Protein AF-0000000066511689 (afdb_homodimer)

Organism: Trypanosoma cruzi (strain CL Brener) (NCBI:txid353153)

Structure (mmCIF, N/CA/C/O backbone):
data_AF-0000000066511689-model_v1
#
loop_
_entity.id
_entity.type
_entity.pdbx_description
1 polymer 'Oxidoreductase, putative'
#
loop_
_atom_site.group_PDB
_atom_site.id
_atom_site.type_symbol
_atom_site.label_atom_id
_atom_site.label_alt_id
_atom_site.label_comp_id
_atom_site.label_asym_id
_atom_site.label_entity_id
_atom_site.label_seq_id
_atom_site.pdbx_PDB_ins_code
_atom_site.Cartn_x
_atom_site.Cartn_y
_atom_site.Cartn_z
_atom_site.occupancy
_atom_site.B_iso_or_equiv
_atom_site.auth_seq_id
_atom_site.auth_comp_id
_atom_site.auth_asym_id
_atom_site.auth_atom_id
_atom_site.pdbx_PDB_model_num
ATOM 1 N N . MET A 1 1 ? -25.422 30.047 26.297 1 54.28 1 MET A N 1
ATOM 2 C CA . MET A 1 1 ? -24.078 29.594 25.953 1 54.28 1 MET A CA 1
ATOM 3 C C . MET A 1 1 ? -23.172 30.766 25.594 1 54.28 1 MET A C 1
ATOM 5 O O . MET A 1 1 ? -23.625 31.734 25 1 54.28 1 MET A O 1
ATOM 9 N N . LYS A 1 2 ? -21.953 30.875 26.234 1 81.75 2 LYS A N 1
ATOM 10 C CA . LYS A 1 2 ? -21.078 32.031 26.047 1 81.75 2 LYS A CA 1
ATOM 11 C C . LYS A 1 2 ? -20.594 32.125 24.594 1 81.75 2 LYS A C 1
ATOM 13 O O . LYS A 1 2 ? -20.391 31.094 23.938 1 81.75 2 LYS A O 1
ATOM 18 N N . SER A 1 3 ? -20.672 33.281 23.969 1 93.56 3 SER A N 1
ATOM 19 C CA . SER A 1 3 ? -20.234 33.531 22.594 1 93.56 3 SER A CA 1
ATOM 20 C C . SER A 1 3 ? -18.719 33.625 22.516 1 93.56 3 SER A C 1
ATOM 22 O O . SER A 1 3 ? -18.031 33.75 23.531 1 93.56 3 SER A O 1
ATOM 24 N N . MET A 1 4 ? -18.188 33.312 21.344 1 95.69 4 MET A N 1
ATOM 25 C CA . MET A 1 4 ? -16.75 33.469 21.094 1 95.69 4 MET A CA 1
ATOM 26 C C . MET A 1 4 ? -16.5 34 19.688 1 95.69 4 MET A C 1
ATOM 28 O O . MET A 1 4 ? -17.344 33.844 18.797 1 95.69 4 MET A O 1
ATOM 32 N N . ARG A 1 5 ? -15.352 34.625 19.531 1 96.44 5 ARG A N 1
ATOM 33 C CA . ARG A 1 5 ? -14.922 35.031 18.188 1 96.44 5 ARG A CA 1
ATOM 34 C C . ARG A 1 5 ? -14.336 33.875 17.422 1 96.44 5 ARG A C 1
ATOM 36 O O . ARG A 1 5 ? -13.617 33.031 17.984 1 96.44 5 ARG A O 1
ATOM 43 N N . ALA A 1 6 ? -14.68 33.75 16.156 1 97.88 6 ALA A N 1
ATOM 44 C CA . ALA A 1 6 ? -14.156 32.719 15.273 1 97.88 6 ALA A CA 1
ATOM 45 C C . ALA A 1 6 ? -14.141 33.188 13.82 1 97.88 6 ALA A C 1
ATOM 47 O O . ALA A 1 6 ? -14.773 34.188 13.477 1 97.88 6 ALA A O 1
ATOM 48 N N . VAL A 1 7 ? -13.32 32.594 13.055 1 98.25 7 VAL A N 1
ATOM 49 C CA . VAL A 1 7 ? -13.383 32.781 11.609 1 98.25 7 VAL A CA 1
ATOM 50 C C . VAL A 1 7 ? -14.555 32 11.023 1 98.25 7 VAL A C 1
ATOM 52 O O . VAL A 1 7 ? -14.633 30.797 11.18 1 98.25 7 VAL A O 1
ATOM 55 N N . THR A 1 8 ? -15.422 32.594 10.391 1 97.06 8 THR A N 1
ATOM 56 C CA . THR A 1 8 ? -16.547 31.984 9.695 1 97.06 8 THR A CA 1
ATOM 57 C C . THR A 1 8 ? -16.484 32.281 8.195 1 97.06 8 THR A C 1
ATOM 59 O O . THR A 1 8 ? -15.734 33.156 7.762 1 97.06 8 THR A O 1
ATOM 62 N N . MET A 1 9 ? -17.172 31.422 7.465 1 96.19 9 MET A N 1
ATOM 63 C CA . MET A 1 9 ? -17.234 31.594 6.016 1 96.19 9 MET A CA 1
ATOM 64 C C . MET A 1 9 ? -18.688 31.812 5.562 1 96.19 9 MET A C 1
ATOM 66 O O . MET A 1 9 ? -19.578 31.094 5.984 1 96.19 9 MET A O 1
ATOM 70 N N . ARG A 1 10 ? -18.938 32.719 4.645 1 89.69 10 ARG A N 1
ATOM 71 C CA . ARG A 1 10 ? -20.266 32.969 4.098 1 89.69 10 ARG A CA 1
ATOM 72 C C . ARG A 1 10 ? -20.609 31.984 2.98 1 89.69 10 ARG A C 1
ATOM 74 O O . ARG A 1 10 ? -21.781 31.75 2.68 1 89.69 10 ARG A O 1
ATOM 81 N N . ALA A 1 11 ? -19.672 31.562 2.348 1 92.81 11 ALA A N 1
ATOM 82 C CA . ALA A 1 11 ? -19.688 30.609 1.235 1 92.81 11 ALA A CA 1
ATOM 83 C C . ALA A 1 11 ? -18.312 30 0.999 1 92.81 11 ALA A C 1
ATOM 85 O O . ALA A 1 11 ? -17.344 30.359 1.669 1 92.81 11 ALA A O 1
ATOM 86 N N . PHE A 1 12 ? -18.359 29.047 0.159 1 95.12 12 PHE A N 1
ATOM 87 C CA . PHE A 1 12 ? -17.047 28.609 -0.336 1 95.12 12 PHE A CA 1
ATOM 88 C C . PHE A 1 12 ? -16.484 29.625 -1.331 1 95.12 12 PHE A C 1
ATOM 90 O O . PHE A 1 12 ? -17.25 30.328 -1.996 1 95.12 12 PHE A O 1
ATOM 97 N N . GLY A 1 13 ? -15.117 29.734 -1.396 1 95.62 13 GLY A N 1
ATOM 98 C CA . GLY A 1 13 ? -14.586 30.641 -2.385 1 95.62 13 GLY A CA 1
ATOM 99 C C . GLY A 1 13 ? -13.195 31.141 -2.043 1 95.62 13 GLY A C 1
ATOM 100 O O . GLY A 1 13 ? -12.398 30.422 -1.43 1 95.62 13 GLY A O 1
ATOM 101 N N . ASP A 1 14 ? -12.898 32.344 -2.574 1 96 14 ASP A N 1
ATOM 102 C CA . ASP A 1 14 ? -11.594 32.938 -2.367 1 96 14 ASP A CA 1
ATOM 103 C C . ASP A 1 14 ? -11.453 33.469 -0.938 1 96 14 ASP A C 1
ATOM 105 O O . ASP A 1 14 ? -12.328 33.25 -0.098 1 96 14 ASP A O 1
ATOM 109 N N . VAL A 1 15 ? -10.352 34.094 -0.598 1 96.44 15 VAL A N 1
ATOM 110 C CA . VAL A 1 15 ? -9.969 34.438 0.769 1 96.44 15 VAL A CA 1
ATOM 111 C C . VAL A 1 15 ? -10.961 35.438 1.339 1 96.44 15 VAL A C 1
ATOM 113 O O . VAL A 1 15 ? -11.086 35.594 2.559 1 96.44 15 VAL A O 1
ATOM 116 N N . ASP A 1 16 ? -11.695 36.156 0.562 1 95.25 16 ASP A N 1
ATOM 117 C CA . ASP A 1 16 ? -12.586 37.219 1.005 1 95.25 16 ASP A CA 1
ATOM 118 C C . ASP A 1 16 ? -13.852 36.656 1.65 1 95.25 16 ASP A C 1
ATOM 120 O O . ASP A 1 16 ? -14.617 37.406 2.27 1 95.25 16 ASP A O 1
ATOM 124 N N . VAL A 1 17 ? -14.07 35.375 1.559 1 96.88 17 VAL A N 1
ATOM 125 C CA . VAL A 1 17 ? -15.266 34.781 2.135 1 96.88 17 VAL A CA 1
ATOM 126 C C . VAL A 1 17 ? -15.094 34.625 3.646 1 96.88 17 VAL A C 1
ATOM 128 O O . VAL A 1 17 ? -16.062 34.375 4.363 1 96.88 17 VAL A O 1
ATOM 131 N N . MET A 1 18 ? -13.875 34.719 4.148 1 97.44 18 MET A N 1
ATOM 132 C CA . MET A 1 18 ? -13.586 34.531 5.566 1 97.44 18 MET A CA 1
ATOM 133 C C . MET A 1 18 ? -13.742 35.844 6.332 1 97.44 18 MET A C 1
ATOM 135 O O . MET A 1 18 ? -13.242 36.906 5.895 1 97.44 18 MET A O 1
ATOM 139 N N . HIS A 1 19 ? -14.391 35.781 7.48 1 95.44 19 HIS A N 1
ATOM 140 C CA . HIS A 1 19 ? -14.562 36.938 8.344 1 95.44 19 HIS A CA 1
ATOM 141 C C . HIS A 1 19 ? -14.633 36.531 9.812 1 95.44 19 HIS A C 1
ATOM 143 O O . HIS A 1 19 ? -14.984 35.406 10.125 1 95.44 19 HIS A O 1
ATOM 149 N N . ILE A 1 20 ? -14.281 37.469 10.672 1 96.12 20 ILE A N 1
ATOM 150 C CA . ILE A 1 20 ? -14.43 37.25 12.102 1 96.12 20 ILE A CA 1
ATOM 151 C C . ILE A 1 20 ? -15.875 37.5 12.516 1 96.12 20 ILE A C 1
ATOM 153 O O . ILE A 1 20 ? -16.469 38.531 12.172 1 96.12 20 ILE A O 1
ATOM 157 N N . SER A 1 21 ? -16.391 36.562 13.234 1 96.06 21 SER A N 1
ATOM 158 C CA . SER A 1 21 ? -17.75 36.688 13.734 1 96.06 21 SER A CA 1
ATOM 159 C C . SER A 1 21 ? -17.875 36.156 15.156 1 96.06 21 SER A C 1
ATOM 161 O O . SER A 1 21 ? -17.031 35.375 15.609 1 96.06 21 SER A O 1
ATOM 163 N N . GLU A 1 22 ? -18.906 36.688 15.75 1 96.69 22 GLU A N 1
ATOM 164 C CA . GLU A 1 22 ? -19.297 36.062 17.016 1 96.69 22 GLU A CA 1
ATOM 165 C C . GLU A 1 22 ? -20.156 34.844 16.797 1 96.69 22 GLU A C 1
ATOM 167 O O . GLU A 1 22 ? -21.188 34.906 16.109 1 96.69 22 GLU A O 1
ATOM 172 N N . VAL A 1 23 ? -19.719 33.75 17.359 1 96.56 23 VAL A N 1
ATOM 173 C CA . VAL A 1 23 ? -20.469 32.5 17.219 1 96.56 23 VAL A CA 1
ATOM 174 C C . VAL A 1 23 ? -20.719 31.875 18.594 1 96.56 23 VAL A C 1
ATOM 176 O O . VAL A 1 23 ? -20.188 32.375 19.594 1 96.56 23 VAL A O 1
ATOM 179 N N . THR A 1 24 ? -21.594 30.875 18.578 1 95.06 24 THR A N 1
ATOM 180 C CA . THR A 1 24 ? -21.859 30.172 19.828 1 95.06 24 THR A CA 1
ATOM 181 C C . THR A 1 24 ? -20.578 29.531 20.359 1 95.06 24 THR A C 1
ATOM 183 O O . THR A 1 24 ? -19.844 28.891 19.609 1 95.06 24 THR A O 1
ATOM 186 N N . GLY A 1 25 ? -20.344 29.75 21.562 1 94.94 25 GLY A N 1
ATOM 187 C CA . GLY A 1 25 ? -19.188 29.156 22.203 1 94.94 25 GLY A CA 1
ATOM 188 C C . GLY A 1 25 ? -19.219 27.641 22.234 1 94.94 25 GLY A C 1
ATOM 189 O O . GLY A 1 25 ? -20.281 27.031 22.078 1 94.94 25 GLY A O 1
ATOM 190 N N . VAL A 1 26 ? -18.047 27.031 22.469 1 95.75 26 VAL A N 1
ATOM 191 C CA . VAL A 1 26 ? -17.938 25.578 22.5 1 95.75 26 VAL A CA 1
ATOM 192 C C . VAL A 1 26 ? -18.312 25.062 23.891 1 95.75 26 VAL A C 1
ATOM 194 O O . VAL A 1 26 ? -18.234 25.797 24.875 1 95.75 26 VAL A O 1
ATOM 197 N N . SER A 1 27 ? -18.781 23.812 23.922 1 94.5 27 SER A N 1
ATOM 198 C CA . SER A 1 27 ? -19.078 23.125 25.172 1 94.5 27 SER A CA 1
ATOM 199 C C . SER A 1 27 ? -18.516 21.719 25.188 1 94.5 27 SER A C 1
ATOM 201 O O . SER A 1 27 ? -18.109 21.203 24.141 1 94.5 27 SER A O 1
ATOM 203 N N . LEU A 1 28 ? -18.391 21.172 26.328 1 95 28 LEU A N 1
ATOM 204 C CA . LEU A 1 28 ? -17.984 19.781 26.453 1 95 28 LEU A CA 1
ATOM 205 C C . LEU A 1 28 ? -19.109 18.844 26.016 1 95 28 LEU A C 1
ATOM 207 O O . LEU A 1 28 ? -20.141 18.766 26.672 1 95 28 LEU A O 1
ATOM 211 N N . SER A 1 29 ? -18.906 18.266 24.891 1 91.75 29 SER A N 1
ATOM 212 C CA . SER A 1 29 ? -19.938 17.359 24.406 1 91.75 29 SER A CA 1
ATOM 213 C C . SER A 1 29 ? -19.641 15.914 24.812 1 91.75 29 SER A C 1
ATOM 215 O O . SER A 1 29 ? -20.531 15.062 24.812 1 91.75 29 SER A O 1
ATOM 217 N N . ARG A 1 30 ? -18.406 15.531 24.984 1 95.5 30 ARG A N 1
ATOM 218 C CA . ARG A 1 30 ? -17.969 14.195 25.359 1 95.5 30 ARG A CA 1
ATOM 219 C C . ARG A 1 30 ? -17.156 14.234 26.656 1 95.5 30 ARG A C 1
ATOM 221 O O . ARG A 1 30 ? -16.453 15.211 26.922 1 95.5 30 ARG A O 1
ATOM 228 N N . PRO A 1 31 ? -17.172 13.117 27.406 1 98 31 PRO A N 1
ATOM 229 C CA . PRO A 1 31 ? -16.438 13.07 28.688 1 98 31 PRO A CA 1
ATOM 230 C C . PRO A 1 31 ? -14.93 13.125 28.5 1 98 31 PRO A C 1
ATOM 232 O O . PRO A 1 31 ? -14.203 13.43 29.453 1 98 31 PRO A O 1
ATOM 235 N N . SER A 1 32 ? -14.445 12.844 27.328 1 98.25 32 SER A N 1
ATOM 236 C CA . SER A 1 32 ? -13.008 12.82 27.078 1 98.25 32 SER A CA 1
ATOM 237 C C . SER A 1 32 ? -12.547 14.094 26.375 1 98.25 32 SER A C 1
ATOM 239 O O . SER A 1 32 ? -11.406 14.18 25.906 1 98.25 32 SER A O 1
ATOM 241 N N . ASP A 1 33 ? -13.391 15.102 26.328 1 98.19 33 ASP A N 1
ATOM 242 C CA . ASP A 1 33 ? -13.086 16.344 25.609 1 98.19 33 ASP A CA 1
ATOM 243 C C . ASP A 1 33 ? -12.297 17.297 26.5 1 98.19 33 ASP A C 1
ATOM 245 O O . ASP A 1 33 ? -12.438 17.281 27.734 1 98.19 33 ASP A O 1
ATOM 249 N N . VAL A 1 34 ? -11.516 18.094 25.875 1 98.75 34 VAL A N 1
ATOM 250 C CA . VAL A 1 34 ? -10.758 19.188 26.469 1 98.75 34 VAL A CA 1
ATOM 251 C C . VAL A 1 34 ? -11.062 20.484 25.719 1 98.75 34 VAL A C 1
ATOM 253 O O . VAL A 1 34 ? -10.992 20.547 24.5 1 98.75 34 VAL A O 1
ATOM 256 N N . ILE A 1 35 ? -11.453 21.5 26.422 1 98.69 35 ILE A N 1
ATOM 257 C CA . ILE A 1 35 ? -11.609 22.828 25.828 1 98.69 35 ILE A CA 1
ATOM 258 C C . ILE A 1 35 ? -10.32 23.625 26.031 1 98.69 35 ILE A C 1
ATOM 260 O O . ILE A 1 35 ? -9.812 23.734 27.156 1 98.69 35 ILE A O 1
ATOM 264 N N . ILE A 1 36 ? -9.867 24.125 24.984 1 98.81 36 ILE A N 1
ATOM 265 C CA . ILE A 1 36 ? -8.609 24.875 24.984 1 98.81 36 ILE A CA 1
ATOM 266 C C . ILE A 1 36 ? -8.867 26.328 24.625 1 98.81 36 ILE A C 1
ATOM 268 O O . ILE A 1 36 ? -9.508 26.625 23.609 1 98.81 36 ILE A O 1
ATOM 272 N N . ARG A 1 37 ? -8.43 27.234 25.469 1 98.62 37 ARG A N 1
ATOM 273 C CA . ARG A 1 37 ? -8.328 28.625 25.062 1 98.62 37 ARG A CA 1
ATOM 274 C C . ARG A 1 37 ? -7.184 28.828 24.078 1 98.62 37 ARG A C 1
A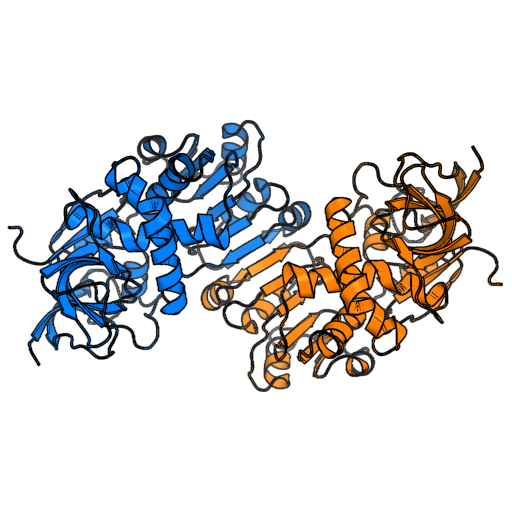TOM 276 O O . ARG A 1 37 ? -6.016 28.75 24.469 1 98.62 37 ARG A O 1
ATOM 283 N N . VAL A 1 38 ? -7.547 29.109 22.859 1 98.81 38 VAL A N 1
ATOM 284 C CA . VAL A 1 38 ? -6.582 29.078 21.766 1 98.81 38 VAL A CA 1
ATOM 285 C C . VAL A 1 38 ? -5.699 30.328 21.828 1 98.81 38 VAL A C 1
ATOM 287 O O . VAL A 1 38 ? -6.203 31.453 21.906 1 98.81 38 VAL A O 1
ATOM 290 N N . MET A 1 39 ? -4.418 30.078 21.828 1 98.81 39 MET A N 1
ATOM 291 C CA . MET A 1 39 ? -3.453 31.172 21.75 1 98.81 39 MET A CA 1
ATOM 292 C C . MET A 1 39 ? -2.893 31.297 20.344 1 98.81 39 MET A C 1
ATOM 294 O O . MET A 1 39 ? -2.613 32.406 19.875 1 98.81 39 MET A O 1
ATOM 298 N N . ALA A 1 40 ? -2.705 30.219 19.672 1 98.88 40 ALA A N 1
ATOM 299 C CA . ALA A 1 40 ? -2.205 30.188 18.297 1 98.88 40 ALA A CA 1
ATOM 300 C C . ALA A 1 40 ? -2.764 28.969 17.547 1 98.88 40 ALA A C 1
ATOM 302 O O . ALA A 1 40 ? -3.104 27.953 18.156 1 98.88 40 ALA A O 1
ATOM 303 N N . ALA A 1 41 ? -2.928 29.078 16.234 1 98.88 41 ALA A N 1
ATOM 304 C CA . ALA A 1 41 ? -3.412 28.031 15.352 1 98.88 41 ALA A CA 1
ATOM 305 C C . ALA A 1 41 ? -2.562 27.938 14.086 1 98.88 41 ALA A C 1
ATOM 307 O O . ALA A 1 41 ? -2.156 28.953 13.531 1 98.88 41 ALA A O 1
ATOM 308 N N . GLY A 1 42 ? -2.271 26.719 13.68 1 98.75 42 GLY A N 1
ATOM 309 C CA . GLY A 1 42 ? -1.549 26.562 12.43 1 98.75 42 GLY A CA 1
ATOM 310 C C . GLY A 1 42 ? -2.438 26.672 11.203 1 98.75 42 GLY A C 1
ATOM 311 O O . GLY A 1 42 ? -3.623 26.344 11.258 1 98.75 42 GLY A O 1
ATOM 312 N N . VAL A 1 43 ? -1.854 27.172 10.109 1 98.69 43 VAL A N 1
ATOM 313 C CA . VAL A 1 43 ? -2.52 27.219 8.812 1 98.69 43 VAL A CA 1
ATOM 314 C C . VAL A 1 43 ? -2.021 26.078 7.934 1 98.69 43 VAL A C 1
ATOM 316 O O . VAL A 1 43 ? -0.813 25.875 7.777 1 98.69 43 VAL A O 1
ATOM 319 N N . ASN A 1 44 ? -2.928 25.281 7.395 1 97.62 44 ASN A N 1
ATOM 320 C CA . ASN A 1 44 ? -2.584 24.141 6.559 1 97.62 44 ASN A CA 1
ATOM 321 C C . ASN A 1 44 ? -3.213 24.25 5.172 1 97.62 44 ASN A C 1
ATOM 323 O O . ASN A 1 44 ? -4.227 24.938 5 1 97.62 44 ASN A O 1
ATOM 327 N N . ARG A 1 45 ? -2.625 23.547 4.203 1 95.75 45 ARG A N 1
ATOM 328 C CA . ARG A 1 45 ? -3.209 23.469 2.869 1 95.75 45 ARG A CA 1
ATOM 329 C C . ARG A 1 45 ? -4.629 22.922 2.924 1 95.75 45 ARG A C 1
ATOM 331 O O . ARG A 1 45 ? -5.484 23.312 2.129 1 95.75 45 ARG A O 1
ATOM 338 N N . ALA A 1 46 ? -4.852 22.047 3.844 1 96.19 46 ALA A N 1
ATOM 339 C CA . ALA A 1 46 ? -6.18 21.469 4.043 1 96.19 46 ALA A CA 1
ATOM 340 C C . ALA A 1 46 ? -7.199 22.547 4.398 1 96.19 46 ALA A C 1
ATOM 342 O O . ALA A 1 46 ? -8.367 22.453 4.012 1 96.19 46 ALA A O 1
ATOM 343 N N . ASP A 1 47 ? -6.836 23.547 5.145 1 97.88 47 ASP A N 1
ATOM 344 C CA . ASP A 1 47 ? -7.723 24.672 5.465 1 97.88 47 ASP A CA 1
ATOM 345 C C . ASP A 1 47 ? -8.125 25.422 4.203 1 97.88 47 ASP A C 1
ATOM 347 O O . ASP A 1 47 ? -9.289 25.812 4.051 1 97.88 47 ASP A O 1
ATOM 351 N N . VAL A 1 48 ? -7.152 25.656 3.348 1 97 48 VAL A N 1
ATOM 352 C CA . VAL A 1 48 ? -7.398 26.344 2.084 1 97 48 VAL A CA 1
ATOM 353 C C . VAL A 1 48 ? -8.383 25.547 1.239 1 97 48 VAL A C 1
ATOM 355 O O . VAL A 1 48 ? -9.336 26.109 0.691 1 97 48 VAL A O 1
ATOM 358 N N . SER A 1 49 ? -8.102 24.266 1.16 1 95.81 49 SER A N 1
ATOM 359 C CA . SER A 1 49 ? -8.977 23.391 0.389 1 95.81 49 SER A CA 1
ATOM 360 C C . SER A 1 49 ? -10.391 23.375 0.956 1 95.81 49 SER A C 1
ATOM 362 O O . SER A 1 49 ? -11.367 23.359 0.203 1 95.81 49 SER A O 1
ATOM 364 N N . GLN A 1 50 ? -10.484 23.328 2.242 1 96.94 50 GLN A N 1
ATOM 365 C CA . GLN A 1 50 ? -11.797 23.359 2.885 1 96.94 50 GLN A CA 1
ATOM 366 C C . GLN A 1 50 ? -12.508 24.688 2.596 1 96.94 50 GLN A C 1
ATOM 368 O O . GLN A 1 50 ? -13.703 24.703 2.287 1 96.94 50 GLN A O 1
ATOM 373 N N . ARG A 1 51 ? -11.836 25.75 2.699 1 97.62 51 ARG A N 1
ATOM 374 C CA . ARG A 1 51 ? -12.398 27.047 2.395 1 97.62 51 ARG A CA 1
ATOM 375 C C . ARG A 1 51 ? -12.961 27.094 0.976 1 97.62 51 ARG A C 1
ATOM 377 O O . ARG A 1 51 ? -14.016 27.672 0.734 1 97.62 51 ARG A O 1
ATOM 384 N N . GLN A 1 52 ? -12.305 26.422 0.107 1 96.75 52 GLN A N 1
ATOM 385 C CA . GLN A 1 52 ? -12.672 26.406 -1.305 1 96.75 52 GLN A CA 1
ATOM 386 C C . GLN A 1 52 ? -13.789 25.406 -1.573 1 96.75 52 GLN A C 1
ATOM 388 O O . GLN A 1 52 ? -14.297 25.328 -2.693 1 96.75 52 GLN A O 1
ATOM 393 N N . GLY A 1 53 ? -14.141 24.562 -0.644 1 95.81 53 GLY A N 1
ATOM 394 C CA . GLY A 1 53 ? -15.25 23.641 -0.774 1 95.81 53 GLY A CA 1
ATOM 395 C C . GLY A 1 53 ? -14.828 22.25 -1.237 1 95.81 53 GLY A C 1
ATOM 396 O O . GLY A 1 53 ? -15.664 21.438 -1.617 1 95.81 53 GLY A O 1
ATOM 397 N N . HIS A 1 54 ? -13.547 22 -1.151 1 93 54 HIS A N 1
ATOM 398 C CA . HIS A 1 54 ? -13.047 20.766 -1.758 1 93 54 HIS A CA 1
ATOM 399 C C . HIS A 1 54 ? -12.641 19.75 -0.693 1 93 54 HIS A C 1
ATOM 401 O O . HIS A 1 54 ? -12.281 18.609 -1.016 1 93 54 HIS A O 1
ATOM 407 N N . TYR A 1 55 ? -12.742 20.078 0.555 1 94.19 55 TYR A N 1
ATOM 408 C CA . TYR A 1 55 ? -12.289 19.219 1.639 1 94.19 55 TYR A CA 1
ATOM 409 C C . TYR A 1 55 ? -13.156 19.391 2.879 1 94.19 55 TYR A C 1
ATOM 411 O O . TYR A 1 55 ? -12.703 19.938 3.889 1 94.19 55 TYR A O 1
ATOM 419 N N . PRO A 1 56 ? -14.312 18.891 2.811 1 93.62 56 PRO A N 1
ATOM 420 C CA . PRO A 1 56 ? -15.211 19.031 3.961 1 93.62 56 PRO A CA 1
ATOM 421 C C . PRO A 1 56 ? -14.672 18.359 5.219 1 93.62 56 PRO A C 1
ATOM 423 O O . PRO A 1 56 ? -14.031 17.297 5.129 1 93.62 56 PRO A O 1
ATOM 426 N N . PRO A 1 57 ? -14.945 18.969 6.355 1 95.06 57 PRO A N 1
ATOM 427 C CA . PRO A 1 57 ? -14.555 18.281 7.594 1 95.06 57 PRO A CA 1
ATOM 428 C C . PRO A 1 57 ? -15.297 16.969 7.801 1 95.06 57 PRO A C 1
ATOM 430 O O . PRO A 1 57 ? -16.391 16.781 7.254 1 95.06 57 PRO A O 1
ATOM 433 N N . PRO A 1 58 ? -14.664 16.078 8.555 1 95 58 PRO A N 1
ATOM 434 C CA . PRO A 1 58 ? -15.383 14.836 8.883 1 95 58 PRO A CA 1
ATOM 435 C C . PRO A 1 58 ? -16.719 15.102 9.578 1 95 58 PRO A C 1
ATOM 437 O O . PRO A 1 58 ? -16.891 16.141 10.227 1 95 58 PRO A O 1
ATOM 440 N N . LYS A 1 59 ? -17.609 14.133 9.414 1 91.88 59 LYS A N 1
ATOM 441 C CA . LYS A 1 59 ? -18.922 14.25 10.047 1 91.88 59 LYS A CA 1
ATOM 442 C C . LYS A 1 59 ? -18.781 14.445 11.555 1 91.88 59 LYS A C 1
ATOM 444 O O . LYS A 1 59 ? -17.984 13.758 12.211 1 91.88 59 LYS A O 1
ATOM 449 N N . GLY A 1 60 ? -19.453 15.43 12.031 1 91 60 GLY A N 1
ATOM 450 C CA . GLY A 1 60 ? -19.453 15.664 13.469 1 91 60 GLY A CA 1
ATOM 451 C C . GLY A 1 60 ? -18.391 16.656 13.906 1 91 60 GLY A C 1
ATOM 452 O O . GLY A 1 60 ? -18.375 17.078 15.07 1 91 60 GLY A O 1
ATOM 453 N N . SER A 1 61 ? -17.578 17.094 13.047 1 93.44 61 SER A N 1
ATOM 454 C CA . SER A 1 61 ? -16.516 18.047 13.367 1 93.44 61 SER A CA 1
ATOM 455 C C . SER A 1 61 ? -17 19.484 13.227 1 93.44 61 SER A C 1
ATOM 457 O O . SER A 1 61 ? -17.984 19.75 12.539 1 93.44 61 SER A O 1
ATOM 459 N N . SER A 1 62 ? -16.312 20.328 13.875 1 95.06 62 SER A N 1
ATOM 460 C CA . SER A 1 62 ? -16.562 21.766 13.695 1 95.06 62 SER A CA 1
ATOM 461 C C . SER A 1 62 ? -16.375 22.172 12.242 1 95.06 62 SER A C 1
ATOM 463 O O . SER A 1 62 ? -15.438 21.719 11.578 1 95.06 62 SER A O 1
ATOM 465 N N . GLU A 1 63 ? -17.219 23.062 11.805 1 94.56 63 GLU A N 1
ATOM 466 C CA . GLU A 1 63 ? -17.078 23.609 10.461 1 94.56 63 GLU A CA 1
ATOM 467 C C . GLU A 1 63 ? -16.078 24.766 10.438 1 94.56 63 GLU A C 1
ATOM 469 O O . GLU A 1 63 ? -15.633 25.188 9.367 1 94.56 63 GLU A O 1
ATOM 474 N N . ILE A 1 64 ? -15.82 25.234 11.641 1 97.62 64 ILE A N 1
ATOM 475 C CA . ILE A 1 64 ? -14.789 26.266 11.719 1 97.62 64 ILE A CA 1
ATOM 476 C C . ILE A 1 64 ? -13.445 25.703 11.273 1 97.62 64 ILE A C 1
ATOM 478 O O . ILE A 1 64 ? -13.094 24.578 11.641 1 97.62 64 ILE A O 1
ATOM 482 N N . LEU A 1 65 ? -12.719 26.453 10.453 1 98.38 65 LEU A N 1
ATOM 483 C CA . LEU A 1 65 ? -11.422 26.031 9.938 1 98.38 65 LEU A CA 1
ATOM 484 C C . LEU A 1 65 ? -10.414 25.875 11.07 1 98.38 65 LEU A C 1
ATOM 486 O O . LEU A 1 65 ? -10.656 26.328 12.188 1 98.38 65 LEU A O 1
ATOM 490 N N . GLY A 1 66 ? -9.273 25.219 10.68 1 98.62 66 GLY A N 1
ATOM 491 C CA . GLY A 1 66 ? -8.156 25.047 11.602 1 98.62 66 GLY A CA 1
ATOM 492 C C . GLY A 1 66 ? -8.039 23.641 12.141 1 98.62 66 GLY A C 1
ATOM 493 O O . GLY A 1 66 ? -8.945 23.156 12.828 1 98.62 66 GLY A O 1
ATOM 494 N N . MET A 1 67 ? -6.867 23.062 11.969 1 98.81 67 MET A N 1
ATOM 495 C CA . MET A 1 67 ? -6.719 21.641 12.273 1 98.81 67 MET A CA 1
ATOM 496 C C . MET A 1 67 ? -5.699 21.422 13.383 1 98.81 67 MET A C 1
ATOM 498 O O . MET A 1 67 ? -5.352 20.281 13.703 1 98.81 67 MET A O 1
ATOM 502 N N . GLU A 1 68 ? -5.18 22.469 13.945 1 98.88 68 GLU A N 1
ATOM 503 C CA . GLU A 1 68 ? -4.25 22.375 15.07 1 98.88 68 GLU A CA 1
ATOM 504 C C . GLU A 1 68 ? -4.203 23.688 15.844 1 98.88 68 GLU A C 1
ATOM 506 O O . GLU A 1 68 ? -4.406 24.766 15.273 1 98.88 68 GLU A O 1
ATOM 511 N N . VAL A 1 69 ? -3.887 23.547 17.156 1 98.88 69 VAL A N 1
ATOM 512 C CA . VAL A 1 69 ? -3.83 24.734 18 1 98.88 69 VAL A CA 1
ATOM 513 C C . VAL A 1 69 ? -2.82 24.516 19.125 1 98.88 69 VAL A C 1
ATOM 515 O O . VAL A 1 69 ? -2.391 23.391 19.375 1 98.88 69 VAL A O 1
ATOM 518 N N . SER A 1 70 ? -2.426 25.594 19.719 1 98.88 70 SER A N 1
ATOM 519 C CA . SER A 1 70 ? -1.823 25.625 21.062 1 98.88 70 SER A CA 1
ATOM 520 C C . SER A 1 70 ? -2.533 26.625 21.953 1 98.88 70 SER A C 1
ATOM 522 O O . SER A 1 70 ? -3.145 27.578 21.469 1 98.88 70 SER A O 1
ATOM 524 N N . GLY A 1 71 ? -2.494 26.344 23.219 1 98.75 71 GLY A N 1
ATOM 525 C CA . GLY A 1 71 ? -3.16 27.234 24.156 1 98.75 71 GLY A CA 1
ATOM 526 C C . GLY A 1 71 ? -3.168 26.703 25.578 1 98.75 71 GLY A C 1
ATOM 527 O O . GLY A 1 71 ? -2.217 26.047 26 1 98.75 71 GLY A O 1
ATOM 528 N N . VAL A 1 72 ? -4.211 27.188 26.234 1 98.69 72 VAL A N 1
ATOM 529 C CA . VAL A 1 72 ? -4.344 26.844 27.656 1 98.69 72 VAL A CA 1
ATOM 530 C C . VAL A 1 72 ? -5.648 26.078 27.875 1 98.69 72 VAL A C 1
ATOM 532 O O . VAL A 1 72 ? -6.699 26.469 27.359 1 98.69 72 VAL A O 1
ATOM 535 N N . VAL A 1 73 ? -5.52 24.969 28.656 1 98.88 73 VAL A N 1
ATOM 536 C CA . VAL A 1 73 ? -6.727 24.203 28.953 1 98.88 73 VAL A CA 1
ATOM 537 C C . VAL A 1 73 ? -7.699 25.078 29.75 1 98.88 73 VAL A C 1
ATOM 539 O O . VAL A 1 73 ? -7.352 25.594 30.812 1 98.88 73 VAL A O 1
ATOM 542 N N . GLU A 1 74 ? -8.875 25.219 29.219 1 98.25 74 GLU A N 1
ATOM 543 C CA . GLU A 1 74 ? -9.922 26.016 29.859 1 98.25 74 GLU A CA 1
ATOM 544 C C . GLU A 1 74 ? -10.836 25.141 30.719 1 98.25 74 GLU A C 1
ATOM 546 O O . GLU A 1 74 ? -11.25 25.531 31.812 1 98.25 74 GLU A O 1
ATOM 551 N N . LYS A 1 75 ? -11.227 24.016 30.203 1 98.31 75 LYS A N 1
ATOM 552 C CA . LYS A 1 75 ? -12.117 23.047 30.844 1 98.31 75 LYS A CA 1
ATOM 553 C C . LYS A 1 75 ? -11.836 21.625 30.375 1 98.31 75 LYS A C 1
ATOM 555 O O . LYS A 1 75 ? -11.422 21.422 29.219 1 98.31 75 LYS A O 1
ATOM 560 N N . VAL A 1 76 ? -12.086 20.672 31.312 1 98.56 76 VAL A N 1
ATOM 561 C CA . VAL A 1 76 ? -11.891 19.281 30.922 1 98.56 76 VAL A CA 1
ATOM 562 C C . VAL A 1 76 ? -13.148 18.469 31.25 1 98.56 76 VAL A C 1
ATOM 564 O O . VAL A 1 76 ? -13.875 18.781 32.188 1 98.56 76 VAL A O 1
ATOM 567 N N . GLY A 1 77 ? -13.352 17.5 30.422 1 98.44 77 GLY A N 1
ATOM 568 C CA . GLY A 1 77 ? -14.438 16.578 30.688 1 98.44 77 GLY A CA 1
ATOM 569 C C . GLY A 1 77 ? -14.172 15.672 31.875 1 98.44 77 GLY A C 1
ATOM 570 O O . GLY A 1 77 ? -13.047 15.594 32.375 1 98.44 77 GLY A O 1
ATOM 571 N N . GLU A 1 78 ? -15.227 14.938 32.25 1 97.88 78 GLU A N 1
ATOM 572 C CA . GLU A 1 78 ? -15.203 14.18 33.5 1 97.88 78 GLU A CA 1
ATOM 573 C C . GLU A 1 78 ? -14.242 13 33.406 1 97.88 78 GLU A C 1
ATOM 575 O O . GLU A 1 78 ? -13.711 12.547 34.438 1 97.88 78 GLU A O 1
ATOM 580 N N . ASN A 1 79 ? -13.906 12.508 32.188 1 98.12 79 ASN A N 1
ATOM 581 C CA . ASN A 1 79 ? -13.062 11.328 32.062 1 98.12 79 ASN A CA 1
ATOM 582 C C . ASN A 1 79 ? -11.625 11.703 31.703 1 98.12 79 ASN A C 1
ATOM 584 O O . ASN A 1 79 ? -10.781 10.82 31.516 1 98.12 79 ASN A O 1
ATOM 588 N N . VAL A 1 80 ? -11.406 12.961 31.547 1 98.56 80 VAL A N 1
ATOM 589 C CA . VAL A 1 80 ? -10.062 13.398 31.203 1 98.56 80 VAL A CA 1
ATOM 590 C C . VAL A 1 80 ? -9.125 13.172 32.375 1 98.56 80 VAL A C 1
ATOM 592 O O . VAL A 1 80 ? -9.43 13.555 33.5 1 98.56 80 VAL A O 1
ATOM 595 N N . LYS A 1 81 ? -7.941 12.594 32.125 1 97.88 81 LYS A N 1
ATOM 596 C CA . LYS A 1 81 ? -7.012 12.258 33.188 1 97.88 81 LYS A CA 1
ATOM 597 C C . LYS A 1 81 ? -5.648 12.906 32.969 1 97.88 81 LYS A C 1
ATOM 599 O O . LYS A 1 81 ? -4.906 13.141 33.906 1 97.88 81 LYS A O 1
ATOM 604 N N . ARG A 1 82 ? -5.371 13.25 31.797 1 98.12 82 ARG A N 1
ATOM 605 C CA . ARG A 1 82 ? -4.004 13.617 31.453 1 98.12 82 ARG A CA 1
ATOM 606 C C . ARG A 1 82 ? -3.781 15.117 31.578 1 98.12 82 ARG A C 1
ATOM 608 O O . ARG A 1 82 ? -2.641 15.586 31.594 1 98.12 82 ARG A O 1
ATOM 615 N N . PHE A 1 83 ? -4.867 15.859 31.719 1 98.69 83 PHE A N 1
ATOM 616 C CA . PHE A 1 83 ? -4.766 17.312 31.688 1 98.69 83 PHE A CA 1
ATOM 617 C C . PHE A 1 83 ? -5.699 17.953 32.719 1 98.69 83 PHE A C 1
ATOM 619 O O . PHE A 1 83 ? -6.688 17.328 33.125 1 98.69 83 PHE A O 1
ATOM 626 N N . LYS A 1 84 ? -5.379 19.172 33.062 1 98.5 84 LYS A N 1
ATOM 627 C CA . LYS A 1 84 ? -6.219 19.984 33.938 1 98.5 84 LYS A CA 1
ATOM 628 C C . LYS A 1 84 ? -6.254 21.438 33.5 1 98.5 84 LYS A C 1
ATOM 630 O O . LYS A 1 84 ? -5.398 21.859 32.719 1 98.5 84 LYS A O 1
ATOM 635 N N . GLU A 1 85 ? -7.207 22.125 34.031 1 98.56 85 GLU A N 1
ATOM 636 C CA . GLU A 1 85 ? -7.34 23.547 33.688 1 98.56 85 GLU A CA 1
ATOM 637 C C . GLU A 1 85 ? -6.051 24.297 34 1 98.56 85 GLU A C 1
ATOM 639 O O . GLU A 1 85 ? -5.41 24.062 35.031 1 98.56 85 GLU A O 1
ATOM 644 N N . GLY A 1 86 ? -5.605 25.109 33.031 1 98.62 86 GLY A N 1
ATOM 645 C CA . GLY A 1 86 ? -4.398 25.906 33.219 1 98.62 86 GLY A CA 1
ATOM 646 C C . GLY A 1 86 ? -3.188 25.312 32.5 1 98.62 86 GLY A C 1
ATOM 647 O O . GLY A 1 86 ? -2.184 25.984 32.312 1 98.62 86 GLY A O 1
ATOM 648 N N . ASP A 1 87 ? -3.252 24.047 32.156 1 98.69 87 ASP A N 1
ATOM 649 C CA . ASP A 1 87 ? -2.141 23.406 31.453 1 98.69 87 ASP A CA 1
ATOM 650 C C . ASP A 1 87 ? -1.893 24.062 30.109 1 98.69 87 ASP A C 1
ATOM 652 O O . ASP A 1 87 ? -2.838 24.391 29.391 1 98.69 87 ASP A O 1
ATOM 656 N N . ARG A 1 88 ? -0.594 24.297 29.703 1 98.81 88 ARG A N 1
ATOM 657 C CA . ARG A 1 88 ? -0.214 24.703 28.344 1 98.81 88 ARG A CA 1
ATOM 658 C C . ARG A 1 88 ? -0.158 23.5 27.422 1 98.81 88 ARG A C 1
ATOM 660 O O . ARG A 1 88 ? 0.629 22.578 27.625 1 98.81 88 ARG A O 1
ATOM 667 N N . VAL A 1 89 ? -1.003 23.531 26.359 1 98.94 89 VAL A N 1
ATOM 668 C CA . VAL A 1 89 ? -1.125 22.328 25.547 1 98.94 89 VAL A CA 1
ATOM 669 C C . VAL A 1 89 ? -1.12 22.719 24.062 1 98.94 89 VAL A C 1
ATOM 671 O O . VAL A 1 89 ? -1.248 23.891 23.719 1 98.94 89 VAL A O 1
ATOM 674 N N . MET A 1 90 ? -0.85 21.828 23.219 1 98.94 90 MET A N 1
ATOM 675 C CA . MET A 1 90 ? -1.084 21.828 21.781 1 98.94 90 MET A CA 1
ATOM 676 C C . MET A 1 90 ? -1.935 20.641 21.359 1 98.94 90 MET A C 1
ATOM 678 O O . MET A 1 90 ? -1.955 19.609 22.047 1 98.94 90 MET A O 1
ATOM 682 N N . ALA A 1 91 ? -2.668 20.781 20.266 1 98.94 91 ALA A N 1
ATOM 683 C CA . ALA A 1 91 ? -3.629 19.719 19.953 1 98.94 91 ALA A CA 1
ATOM 684 C C . ALA A 1 91 ? -3.842 19.594 18.453 1 98.94 91 ALA A C 1
ATOM 686 O O . ALA A 1 91 ? -3.875 20.609 17.734 1 98.94 91 ALA A O 1
ATOM 687 N N . LEU A 1 92 ? -3.912 18.359 18.016 1 98.88 92 LEU A N 1
ATOM 688 C CA . LEU A 1 92 ? -4.438 18 16.703 1 98.88 92 LEU A CA 1
ATOM 689 C C . LEU A 1 92 ? -5.961 18.078 16.688 1 98.88 92 LEU A C 1
ATOM 691 O O . LEU A 1 92 ? -6.617 17.562 17.594 1 98.88 92 LEU A O 1
ATOM 695 N N . LEU A 1 93 ? -6.531 18.734 15.68 1 98.62 93 LEU A N 1
ATOM 696 C CA . LEU A 1 93 ? -7.977 18.906 15.602 1 98.62 93 LEU A CA 1
ATOM 697 C C . LEU A 1 93 ? -8.516 18.391 14.281 1 98.62 93 LEU A C 1
ATOM 699 O O . LEU A 1 93 ? -7.777 18.266 13.305 1 98.62 93 LEU A O 1
ATOM 703 N N . THR A 1 94 ? -9.836 18.078 14.297 1 97.81 94 THR A N 1
ATOM 704 C CA . THR A 1 94 ? -10.531 17.812 13.039 1 97.81 94 THR A CA 1
ATOM 705 C C . THR A 1 94 ? -11.125 19.094 12.469 1 97.81 94 THR A C 1
ATOM 707 O O . THR A 1 94 ? -11.562 19.125 11.312 1 97.81 94 THR A O 1
ATOM 710 N N . GLY A 1 95 ? -11.195 20.156 13.203 1 97.88 95 GLY A N 1
ATOM 711 C CA . GLY A 1 95 ? -11.688 21.484 12.898 1 97.88 95 GLY A CA 1
ATOM 712 C C . GLY A 1 95 ? -11.875 22.344 14.125 1 97.88 95 GLY A C 1
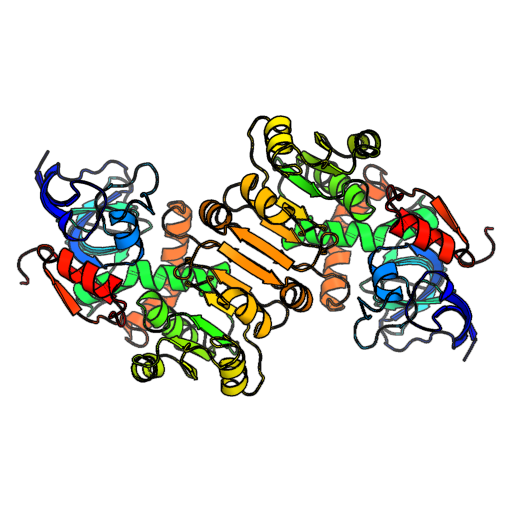ATOM 713 O O . GLY A 1 95 ? -11.781 21.859 15.258 1 97.88 95 GLY A O 1
ATOM 714 N N . GLY A 1 96 ? -12.039 23.672 13.898 1 98.12 96 GLY A N 1
ATOM 715 C CA . GLY A 1 96 ? -12.414 24.531 15 1 98.12 96 GLY A CA 1
ATOM 716 C C . GLY A 1 96 ? -11.266 25.391 15.516 1 98.12 96 GLY A C 1
ATOM 717 O O . GLY A 1 96 ? -11.453 26.203 16.422 1 98.12 96 GLY A O 1
ATOM 718 N N . GLY A 1 97 ? -10.125 25.25 14.914 1 98.69 97 GLY A N 1
ATOM 719 C CA . GLY A 1 97 ? -8.938 25.875 15.469 1 98.69 97 GLY A CA 1
ATOM 720 C C . GLY A 1 97 ? -8.914 27.375 15.258 1 98.69 97 GLY A C 1
ATOM 721 O O . GLY A 1 97 ? -8.234 28.094 15.992 1 98.69 97 GLY A O 1
ATOM 722 N N . TYR A 1 98 ? -9.609 27.844 14.203 1 98.69 98 TYR A N 1
ATOM 723 C CA . TYR A 1 98 ? -9.656 29.281 13.922 1 98.69 98 TYR A CA 1
ATOM 724 C C . TYR A 1 98 ? -10.688 29.969 14.789 1 98.69 98 TYR A C 1
ATOM 726 O O . TYR A 1 98 ? -11.602 30.625 14.281 1 98.69 98 TYR A O 1
ATOM 734 N N . ALA A 1 99 ? -10.531 29.891 16.094 1 98.44 99 ALA A N 1
ATOM 735 C CA . ALA A 1 99 ? -11.461 30.438 17.078 1 98.44 99 ALA A CA 1
ATOM 736 C C . ALA A 1 99 ? -10.773 30.703 18.422 1 98.44 99 ALA A C 1
ATOM 738 O O . ALA A 1 99 ? -9.641 30.266 18.625 1 98.44 99 ALA A O 1
ATOM 739 N N . GLU A 1 100 ? -11.477 31.406 19.266 1 98.19 100 GLU A N 1
ATOM 740 C CA . GLU A 1 100 ? -10.922 31.734 20.578 1 98.19 100 GLU A CA 1
ATOM 741 C C . GLU A 1 100 ? -10.852 30.484 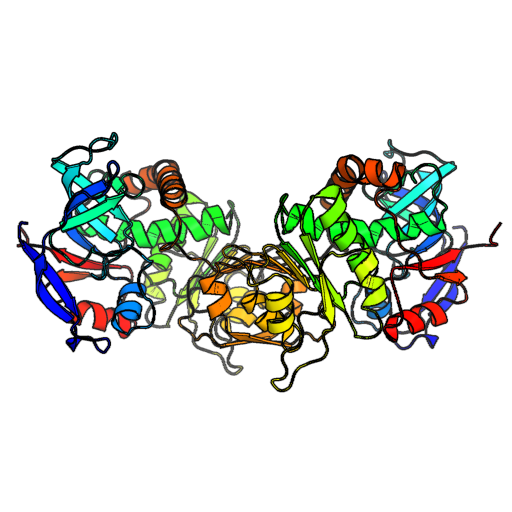21.469 1 98.19 100 GLU A C 1
ATOM 743 O O . GLU A 1 100 ? -10.016 30.406 22.359 1 98.19 100 GLU A O 1
ATOM 748 N N . MET A 1 101 ? -11.789 29.562 21.234 1 98.12 101 MET A N 1
ATOM 749 C CA . MET A 1 101 ? -11.828 28.281 21.938 1 98.12 101 MET A CA 1
ATOM 750 C C . MET A 1 101 ? -11.961 27.125 20.969 1 98.12 101 MET A C 1
ATOM 752 O O . MET A 1 101 ? -12.648 27.234 19.953 1 98.12 101 MET A O 1
ATOM 756 N N . ALA A 1 102 ? -11.344 26.047 21.281 1 98.25 102 ALA A N 1
ATOM 757 C CA . ALA A 1 102 ? -11.445 24.828 20.5 1 98.25 102 ALA A CA 1
ATOM 758 C C . ALA A 1 102 ? -11.641 23.609 21.391 1 98.25 102 ALA A C 1
ATOM 760 O O . ALA A 1 102 ? -11.258 23.625 22.562 1 98.25 102 ALA A O 1
ATOM 761 N N . VAL A 1 103 ? -12.234 22.594 20.828 1 98.38 103 VAL A N 1
ATOM 762 C CA . VAL A 1 103 ? -12.453 21.344 21.547 1 98.38 103 VAL A CA 1
ATOM 763 C C . VAL A 1 103 ? -11.594 20.234 20.922 1 98.38 103 VAL A C 1
ATOM 765 O O . VAL A 1 103 ? -11.539 20.109 19.688 1 98.38 103 VAL A O 1
ATOM 768 N N . ALA A 1 104 ? -10.938 19.516 21.75 1 98.44 104 ALA A N 1
ATOM 769 C CA . ALA A 1 104 ? -10.148 18.375 21.297 1 98.44 104 ALA A CA 1
ATOM 770 C C . ALA A 1 104 ? -10.398 17.141 22.156 1 98.44 104 ALA A C 1
ATOM 772 O O . ALA A 1 104 ? -10.648 17.266 23.359 1 98.44 104 ALA A O 1
ATOM 773 N N . HIS A 1 105 ? -10.336 15.961 21.531 1 98.25 105 HIS A N 1
ATOM 774 C CA . HIS A 1 105 ? -10.266 14.727 22.312 1 98.25 105 HIS A CA 1
ATOM 775 C C . HIS A 1 105 ? -8.961 14.648 23.109 1 98.25 105 HIS A C 1
ATOM 777 O O . HIS A 1 105 ? -7.895 14.984 22.594 1 98.25 105 HIS A O 1
ATOM 783 N N . GLU A 1 106 ? -9.047 14.188 24.312 1 98.69 106 GLU A N 1
ATOM 784 C CA . GLU A 1 106 ? -7.871 14.141 25.172 1 98.69 106 GLU A CA 1
ATOM 785 C C . GLU A 1 106 ? -6.707 13.438 24.484 1 98.69 106 GLU A C 1
ATOM 787 O O . GLU A 1 106 ? -5.551 13.82 24.656 1 98.69 106 GLU A O 1
ATOM 792 N N . GLY A 1 107 ? -7.004 12.406 23.656 1 98.69 107 GLY A N 1
ATOM 793 C CA . GLY A 1 107 ? -5.988 11.609 23 1 98.69 107 GLY A CA 1
ATOM 794 C C . GLY A 1 107 ? -5.238 12.375 21.922 1 98.69 107 GLY A C 1
ATOM 795 O O . GLY A 1 107 ? -4.188 11.922 21.453 1 98.69 107 GLY A O 1
ATOM 796 N N . SER A 1 108 ? -5.723 13.539 21.531 1 98.75 108 SER A N 1
ATOM 797 C CA . SER A 1 108 ? -5.094 14.344 20.484 1 98.75 108 SER A CA 1
ATOM 798 C C . SER A 1 108 ? -4.422 15.578 21.078 1 98.75 108 SER A C 1
ATOM 800 O O . SER A 1 108 ? -4.043 16.5 20.344 1 98.75 108 SER A O 1
ATOM 802 N N . VAL A 1 109 ? -4.355 15.633 22.375 1 98.88 109 VAL A N 1
ATOM 803 C CA . VAL A 1 109 ? -3.773 16.766 23.078 1 98.88 109 VAL A CA 1
ATOM 804 C C . VAL A 1 109 ? -2.393 16.375 23.625 1 98.88 109 VAL A C 1
ATOM 806 O O . VAL A 1 109 ? -2.178 15.242 24.047 1 98.88 109 VAL A O 1
ATOM 809 N N . MET A 1 110 ? -1.493 17.266 23.547 1 98.94 110 MET A N 1
ATOM 810 C CA . MET A 1 110 ? -0.138 17.094 24.062 1 98.94 110 MET A CA 1
ATOM 811 C C . MET A 1 110 ? 0.284 18.297 24.891 1 98.94 110 MET A C 1
ATOM 813 O O . MET A 1 110 ? -0.1 19.438 24.594 1 98.94 110 MET A O 1
ATOM 817 N N . LYS A 1 111 ? 1.094 18.062 25.891 1 98.62 111 LYS A N 1
ATOM 818 C CA . LYS A 1 111 ? 1.701 19.172 26.609 1 98.62 111 LYS A CA 1
ATOM 819 C C . LYS A 1 111 ? 2.746 19.875 25.75 1 98.62 111 LYS A C 1
ATOM 821 O O . LYS A 1 111 ? 3.486 19.234 25 1 98.62 111 LYS A O 1
ATOM 826 N N . ILE A 1 112 ? 2.812 21.141 25.859 1 98.56 112 ILE A N 1
ATOM 827 C CA . ILE A 1 112 ? 3.844 21.906 25.172 1 98.56 112 ILE A CA 1
ATOM 828 C C . ILE A 1 112 ? 5.195 21.688 25.844 1 98.56 112 ILE A C 1
ATOM 830 O O . ILE A 1 112 ? 5.312 21.812 27.062 1 98.56 112 ILE A O 1
ATOM 834 N N . PRO A 1 113 ? 6.168 21.297 25.047 1 97.25 113 PRO A N 1
ATOM 835 C CA . PRO A 1 113 ? 7.488 21.156 25.672 1 97.25 113 PRO A CA 1
ATOM 836 C C . PRO A 1 113 ? 7.961 22.453 26.344 1 97.25 113 PRO A C 1
ATOM 838 O O . PRO A 1 113 ? 7.621 23.547 25.891 1 97.25 113 PRO A O 1
ATOM 841 N N . GLU A 1 114 ? 8.812 22.25 27.344 1 95.38 114 GLU A N 1
ATOM 842 C CA . GLU A 1 114 ? 9.336 23.406 28.062 1 95.38 114 GLU A CA 1
ATOM 843 C C . GLU A 1 114 ? 10.109 24.344 27.125 1 95.38 114 GLU A C 1
ATOM 845 O O . GLU A 1 114 ? 10.875 23.875 26.281 1 95.38 114 GLU A O 1
ATOM 850 N N . GLY A 1 115 ? 9.875 25.547 27.281 1 96.88 115 GLY A N 1
ATOM 851 C CA . GLY A 1 115 ? 10.641 26.531 26.531 1 96.88 115 GLY A CA 1
ATOM 852 C C . GLY A 1 115 ? 9.992 26.906 25.203 1 96.88 115 GLY A C 1
ATOM 853 O O . GLY A 1 115 ? 10.414 27.859 24.547 1 96.88 115 GLY A O 1
ATOM 854 N N . TYR A 1 116 ? 8.969 26.234 24.828 1 98.56 116 TYR A N 1
ATOM 855 C CA . TYR A 1 116 ? 8.305 26.547 23.562 1 98.56 116 TYR A CA 1
ATOM 856 C C . TYR A 1 116 ? 7.227 27.609 23.75 1 98.56 116 TYR A C 1
ATOM 858 O O . TYR A 1 116 ? 6.496 27.578 24.75 1 98.56 116 TYR A O 1
ATOM 866 N N . SER A 1 117 ? 7.207 28.547 22.797 1 98.69 117 SER A N 1
ATOM 867 C CA . SER A 1 117 ? 6.098 29.5 22.75 1 98.69 117 SER A CA 1
ATOM 868 C C . SER A 1 117 ? 4.836 28.844 22.203 1 98.69 117 SER A C 1
ATOM 870 O O . SER A 1 117 ? 4.895 27.75 21.625 1 98.69 117 SER A O 1
ATOM 872 N N . PHE A 1 118 ? 3.717 29.453 22.453 1 98.69 118 PHE A N 1
ATOM 873 C CA . PHE A 1 118 ? 2.475 28.969 21.859 1 98.69 118 PHE A CA 1
ATOM 874 C C . PHE A 1 118 ? 2.57 28.953 20.344 1 98.69 118 PHE A C 1
ATOM 876 O O . PHE A 1 118 ? 2.023 28.062 19.688 1 98.69 118 PHE A O 1
ATOM 883 N N . VAL A 1 119 ? 3.252 29.938 19.75 1 98.75 119 VAL A N 1
ATOM 884 C CA . VAL A 1 119 ? 3.426 30.031 18.312 1 98.75 119 VAL A CA 1
ATOM 885 C C . VAL A 1 119 ? 4.227 28.828 17.812 1 98.75 119 VAL A C 1
ATOM 887 O O . VAL A 1 119 ? 3.816 28.156 16.859 1 98.75 119 VAL A O 1
ATOM 890 N N . GLU A 1 120 ? 5.297 28.531 18.453 1 98.75 120 GLU A N 1
ATOM 891 C CA . GLU A 1 120 ? 6.086 27.359 18.078 1 98.75 120 GLU A CA 1
ATOM 892 C C . GLU A 1 120 ? 5.273 26.062 18.234 1 98.75 120 GLU A C 1
ATOM 894 O O . GLU A 1 120 ? 5.309 25.203 17.359 1 98.75 120 GLU A O 1
ATOM 899 N N . ALA A 1 121 ? 4.555 26 19.328 1 98.88 121 ALA A N 1
ATOM 900 C CA . ALA A 1 121 ? 3.805 24.781 19.656 1 98.88 121 ALA A CA 1
ATOM 901 C C . ALA A 1 121 ? 2.686 24.547 18.641 1 98.88 121 ALA A C 1
ATOM 903 O O . ALA A 1 121 ? 2.389 23.391 18.297 1 98.88 121 ALA A O 1
ATOM 904 N N . ALA A 1 122 ? 2.07 25.578 18.125 1 98.81 122 ALA A N 1
ATOM 905 C CA . ALA A 1 122 ? 0.963 25.453 17.188 1 98.81 122 ALA A CA 1
ATOM 906 C C . ALA A 1 122 ? 1.448 24.922 15.836 1 98.81 122 ALA A C 1
ATOM 908 O O . ALA A 1 122 ? 0.646 24.5 15.008 1 98.81 122 ALA A O 1
ATOM 909 N N . ALA A 1 123 ? 2.764 24.953 15.633 1 98.81 123 ALA A N 1
ATOM 910 C CA . ALA A 1 123 ? 3.355 24.484 14.375 1 98.81 123 ALA A CA 1
ATOM 911 C C . ALA A 1 123 ? 3.662 23 14.422 1 98.81 123 ALA A C 1
ATOM 913 O O . ALA A 1 123 ? 4.188 22.438 13.461 1 98.81 123 ALA A O 1
ATOM 914 N N . ILE A 1 124 ? 3.254 22.281 15.477 1 98.94 124 ILE A N 1
ATOM 915 C CA . ILE A 1 124 ? 3.775 20.938 15.695 1 98.94 124 ILE A CA 1
ATOM 916 C C . ILE A 1 124 ? 2.697 19.906 15.375 1 98.94 124 ILE A C 1
ATOM 918 O O . ILE A 1 124 ? 2.924 18.984 14.586 1 98.94 124 ILE A O 1
ATOM 922 N N . PRO A 1 125 ? 1.477 19.906 15.898 1 98.94 125 PRO A N 1
ATOM 923 C CA . PRO A 1 125 ? 0.585 18.75 15.898 1 98.94 125 PRO A CA 1
ATOM 924 C C . PRO A 1 125 ? 0.31 18.219 14.492 1 98.94 125 PRO A C 1
ATOM 926 O O . PRO A 1 125 ? 0.659 17.078 14.172 1 98.94 125 PRO A O 1
ATOM 929 N N . GLU A 1 126 ? -0.219 19.047 13.609 1 98.81 126 GLU A N 1
ATOM 930 C CA . GLU A 1 126 ? -0.627 18.547 12.297 1 98.81 126 GLU A CA 1
ATOM 931 C C . GLU A 1 126 ? 0.583 18.156 11.453 1 98.81 126 GLU A C 1
ATOM 933 O O . GLU A 1 126 ? 0.637 17.062 10.891 1 98.81 126 GLU A O 1
ATOM 938 N N . ALA A 1 127 ? 1.588 19.047 11.352 1 98.69 127 ALA A N 1
ATOM 939 C CA . ALA A 1 127 ? 2.744 18.828 10.484 1 98.69 127 ALA A CA 1
ATOM 940 C C . ALA A 1 127 ? 3.541 17.609 10.938 1 98.69 127 ALA A C 1
ATOM 942 O O . ALA A 1 127 ? 3.791 16.688 10.148 1 98.69 127 ALA A O 1
ATOM 943 N N . PHE A 1 128 ? 3.871 17.562 12.219 1 98.94 128 PHE A N 1
ATOM 944 C CA . PHE A 1 128 ? 4.75 16.5 12.711 1 98.94 128 PHE A CA 1
ATOM 945 C C . PHE A 1 128 ? 4.004 15.18 12.812 1 98.94 128 PHE A C 1
ATOM 947 O O . PHE A 1 128 ? 4.578 14.109 12.578 1 98.94 128 PHE A O 1
ATOM 954 N N . LEU A 1 129 ? 2.732 15.195 13.203 1 98.94 129 LEU A N 1
ATOM 955 C CA . LEU A 1 129 ? 2.004 13.938 13.305 1 98.94 129 LEU A CA 1
ATOM 956 C C . LEU A 1 129 ? 1.706 13.367 11.922 1 98.94 129 LEU A C 1
ATOM 958 O O . LEU A 1 129 ? 1.686 12.148 11.742 1 98.94 129 LEU A O 1
ATOM 962 N N . THR A 1 130 ? 1.472 14.219 10.961 1 98.88 130 THR A N 1
ATOM 963 C CA . THR A 1 130 ? 1.351 13.758 9.578 1 98.88 130 THR A CA 1
ATOM 964 C C . THR A 1 130 ? 2.65 13.109 9.117 1 98.88 130 THR A C 1
ATOM 966 O O . THR A 1 130 ? 2.637 12.016 8.547 1 98.88 130 THR A O 1
ATOM 969 N N . ALA A 1 131 ? 3.742 13.781 9.336 1 98.94 131 ALA A N 1
ATOM 970 C CA . ALA A 1 131 ? 5.047 13.234 8.977 1 98.94 131 ALA A CA 1
ATOM 971 C C . ALA A 1 131 ? 5.324 11.938 9.727 1 98.94 131 ALA A C 1
ATOM 973 O O . ALA A 1 131 ? 5.824 10.969 9.141 1 98.94 131 ALA A O 1
ATOM 974 N N . TRP A 1 132 ? 4.996 11.945 10.992 1 98.94 132 TRP A N 1
ATOM 975 C CA . TRP A 1 132 ? 5.223 10.773 11.828 1 98.94 132 TRP A CA 1
ATOM 976 C C . TRP A 1 132 ? 4.414 9.578 11.336 1 98.94 132 TRP A C 1
ATOM 978 O O . TRP A 1 132 ? 4.934 8.469 11.234 1 98.94 132 TRP A O 1
ATOM 988 N N . GLN A 1 133 ? 3.197 9.836 11.031 1 98.94 133 GLN A N 1
ATOM 989 C CA . GLN A 1 133 ? 2.357 8.789 10.453 1 98.94 133 GLN A CA 1
ATOM 990 C C . GLN A 1 133 ? 2.973 8.227 9.18 1 98.94 133 GLN A C 1
ATOM 992 O O . GLN A 1 133 ? 3.053 7.012 9 1 98.94 133 GLN A O 1
ATOM 997 N N . ALA A 1 134 ? 3.408 9.078 8.312 1 98.94 134 ALA A N 1
ATOM 998 C CA . ALA A 1 134 ? 3.945 8.68 7.012 1 98.94 134 ALA A CA 1
ATOM 999 C C . ALA A 1 134 ? 5.234 7.883 7.172 1 98.94 134 ALA A C 1
ATOM 1001 O O . ALA A 1 134 ? 5.41 6.844 6.527 1 98.94 134 ALA A O 1
ATOM 1002 N N . LEU A 1 135 ? 6.121 8.344 8.047 1 98.94 135 LEU A N 1
ATOM 1003 C CA . LEU A 1 135 ? 7.457 7.773 8.141 1 98.94 135 LEU A CA 1
ATOM 1004 C C . LEU A 1 135 ? 7.453 6.512 9 1 98.94 135 LEU A C 1
ATOM 1006 O O . LEU A 1 135 ? 8.109 5.523 8.656 1 98.94 135 LEU A O 1
ATOM 1010 N N . LYS A 1 136 ? 6.758 6.582 10.117 1 98.69 136 LYS A N 1
ATOM 1011 C CA . LYS A 1 136 ? 6.809 5.496 11.094 1 98.69 136 LYS A CA 1
ATOM 1012 C C . LYS A 1 136 ? 5.75 4.438 10.797 1 98.69 136 LYS A C 1
ATOM 1014 O O . LYS A 1 136 ? 6.078 3.268 10.594 1 98.69 136 LYS A O 1
ATOM 1019 N N . LEU A 1 137 ? 4.531 4.836 10.719 1 98.25 137 LEU A N 1
ATOM 1020 C CA . LEU A 1 137 ? 3.443 3.865 10.648 1 98.25 137 LEU A CA 1
ATOM 1021 C C . LEU A 1 137 ? 3.293 3.324 9.227 1 98.25 137 LEU A C 1
ATOM 1023 O O . LEU A 1 137 ? 3.273 2.107 9.023 1 98.25 137 LEU A O 1
ATOM 1027 N N . HIS A 1 138 ? 3.213 4.207 8.242 1 98.56 138 HIS A N 1
ATOM 1028 C CA . HIS A 1 138 ? 3.039 3.756 6.867 1 98.56 138 HIS A CA 1
ATOM 1029 C C . HIS A 1 138 ? 4.363 3.293 6.27 1 98.56 138 HIS A C 1
ATOM 1031 O O . HIS A 1 138 ? 4.418 2.258 5.602 1 98.56 138 HIS A O 1
ATOM 1037 N N . GLY A 1 139 ? 5.398 4.055 6.516 1 98.56 139 GLY A N 1
ATOM 1038 C CA . GLY A 1 139 ? 6.652 3.867 5.805 1 98.56 139 GLY A CA 1
ATOM 1039 C C . GLY A 1 139 ? 7.574 2.863 6.473 1 98.56 139 GLY A C 1
ATOM 1040 O O . GLY A 1 139 ? 8.375 2.205 5.801 1 98.56 139 GLY A O 1
ATOM 1041 N N . ASN A 1 140 ? 7.492 2.801 7.859 1 98.31 140 ASN A N 1
ATOM 1042 C CA . ASN A 1 140 ? 8.453 2.016 8.633 1 98.31 140 ASN A CA 1
ATOM 1043 C C . ASN A 1 140 ? 9.891 2.342 8.242 1 98.31 140 ASN A C 1
ATOM 1045 O O . ASN A 1 140 ? 10.656 1.444 7.895 1 98.31 140 ASN A O 1
ATOM 1049 N N . LEU A 1 141 ? 10.211 3.584 8.203 1 98.81 141 LEU A N 1
ATOM 1050 C CA . LEU A 1 141 ? 11.531 4.062 7.816 1 98.81 141 LEU A CA 1
ATOM 1051 C C . LEU A 1 141 ? 12.594 3.541 8.781 1 98.81 141 LEU A C 1
ATOM 1053 O O . LEU A 1 141 ? 12.391 3.543 9.992 1 98.81 141 LEU A O 1
ATOM 1057 N N . GLN A 1 142 ? 13.719 3.104 8.227 1 98.69 142 GLN A N 1
ATOM 1058 C CA . GLN A 1 142 ? 14.789 2.521 9.031 1 98.69 142 GLN A CA 1
ATOM 1059 C C . GLN A 1 142 ? 16.078 3.322 8.883 1 98.69 142 GLN A C 1
ATOM 1061 O O . GLN A 1 142 ? 16.25 4.07 7.922 1 98.69 142 GLN A O 1
ATOM 1066 N N . LYS A 1 143 ? 16.938 3.102 9.898 1 98.62 143 LYS A N 1
ATOM 1067 C CA . LYS A 1 143 ? 18.266 3.707 9.883 1 98.62 143 LYS A CA 1
ATOM 1068 C C . LYS A 1 143 ? 19.016 3.357 8.602 1 98.62 143 LYS A C 1
ATOM 1070 O O . LYS A 1 143 ? 19 2.207 8.156 1 98.62 143 LYS A O 1
ATOM 1075 N N . GLY A 1 144 ? 19.609 4.355 7.977 1 98.38 144 GLY A N 1
ATOM 1076 C CA . GLY A 1 144 ? 20.453 4.133 6.816 1 98.38 144 GLY A CA 1
ATOM 1077 C C . GLY A 1 144 ? 19.688 4.168 5.504 1 98.38 144 GLY A C 1
ATOM 1078 O O . GLY A 1 144 ? 20.297 4.211 4.43 1 98.38 144 GLY A O 1
ATOM 1079 N N . GLN A 1 145 ? 18.406 4.184 5.508 1 98.75 145 GLN A N 1
ATOM 1080 C CA . GLN A 1 145 ? 17.594 4.215 4.305 1 98.75 145 GLN A CA 1
ATOM 1081 C C . GLN A 1 145 ? 17.5 5.629 3.732 1 98.75 145 GLN A C 1
ATOM 1083 O O . GLN A 1 145 ? 17.844 6.598 4.41 1 98.75 145 GLN A O 1
ATOM 1088 N N . HIS A 1 146 ? 17.125 5.699 2.496 1 98.88 146 HIS A N 1
ATOM 1089 C CA . HIS A 1 146 ? 16.859 6.977 1.837 1 98.88 146 HIS A CA 1
ATOM 1090 C C . HIS A 1 146 ? 15.367 7.297 1.848 1 98.88 146 HIS A C 1
ATOM 1092 O O . HIS A 1 146 ? 14.539 6.453 1.489 1 98.88 146 HIS A O 1
ATOM 1098 N N . MET A 1 147 ? 15.047 8.477 2.27 1 98.94 147 MET A N 1
ATOM 1099 C CA . MET A 1 147 ? 13.672 8.969 2.26 1 98.94 147 MET A CA 1
ATOM 1100 C C . MET A 1 147 ? 13.555 10.234 1.417 1 98.94 147 MET A C 1
ATOM 1102 O O . MET A 1 147 ? 14.297 11.195 1.628 1 98.94 147 MET A O 1
ATOM 1106 N N . LEU A 1 148 ? 12.695 10.211 0.39 1 98.94 148 LEU A N 1
ATOM 1107 C CA . LEU A 1 148 ? 12.422 11.359 -0.465 1 98.94 148 LEU A CA 1
ATOM 1108 C C . LEU A 1 148 ? 11.102 12.023 -0.079 1 98.94 148 LEU A C 1
ATOM 1110 O O . LEU A 1 148 ? 10.07 11.352 0.014 1 98.94 148 LEU A O 1
ATOM 1114 N N . PHE A 1 149 ? 11.141 13.312 0.179 1 98.81 149 PHE A N 1
ATOM 1115 C CA . PHE A 1 149 ? 9.938 14.094 0.433 1 98.81 149 PHE A CA 1
ATOM 1116 C C . PHE A 1 149 ? 9.758 15.172 -0.631 1 98.81 149 PHE A C 1
ATOM 1118 O O . PHE A 1 149 ? 10.625 16.031 -0.803 1 98.81 149 PHE A O 1
ATOM 1125 N N . HIS A 1 150 ? 8.648 15.078 -1.324 1 98.06 150 HIS A N 1
ATOM 1126 C CA . HIS A 1 150 ? 8.336 16.125 -2.277 1 98.06 150 HIS A CA 1
ATOM 1127 C C . HIS A 1 150 ? 7.734 17.344 -1.577 1 98.06 150 HIS A C 1
ATOM 1129 O O . HIS A 1 150 ? 6.977 17.203 -0.612 1 98.06 150 HIS A O 1
ATOM 1135 N N . ALA A 1 151 ? 7.996 18.531 -2.125 1 96.75 151 ALA A N 1
ATOM 1136 C CA . ALA A 1 151 ? 7.582 19.797 -1.5 1 96.75 151 ALA A CA 1
ATOM 1137 C C . ALA A 1 151 ? 8.203 19.953 -0.117 1 96.75 151 ALA A C 1
ATOM 1139 O O . ALA A 1 151 ? 7.504 20.219 0.861 1 96.75 151 ALA A O 1
ATOM 1140 N N . GLY A 1 152 ? 9.539 19.844 -0.085 1 97.88 152 GLY A N 1
ATOM 1141 C CA . GLY A 1 152 ? 10.289 19.734 1.155 1 97.88 152 GLY A CA 1
ATOM 1142 C C . GLY A 1 152 ? 10.203 20.984 2.018 1 97.88 152 GLY A C 1
ATOM 1143 O O . GLY A 1 152 ? 10.398 20.922 3.232 1 97.88 152 GLY A O 1
ATOM 1144 N N . ALA A 1 153 ? 9.852 22.109 1.433 1 98.12 153 ALA A N 1
ATOM 1145 C CA . ALA A 1 153 ? 9.859 23.375 2.16 1 98.12 153 ALA A CA 1
ATOM 1146 C C . ALA A 1 153 ? 8.578 23.547 2.975 1 98.12 153 ALA A C 1
ATOM 1148 O O . ALA A 1 153 ? 8.477 24.438 3.809 1 98.12 153 ALA A O 1
ATOM 1149 N N . SER A 1 154 ? 7.641 22.672 2.762 1 97.38 154 SER A N 1
ATOM 1150 C CA . SER A 1 154 ? 6.352 22.797 3.434 1 97.38 154 SER A CA 1
ATOM 1151 C C . SER A 1 154 ? 6.477 22.5 4.926 1 97.38 154 SER A C 1
ATOM 1153 O O . SER A 1 154 ? 7.523 22.047 5.391 1 97.38 154 SER A O 1
ATOM 1155 N N . GLY A 1 155 ? 5.375 22.797 5.664 1 98 155 GLY A N 1
ATOM 1156 C CA . GLY A 1 155 ? 5.344 22.453 7.074 1 98 155 GLY A CA 1
ATOM 1157 C C . GLY A 1 155 ? 5.578 20.969 7.324 1 98 155 GLY A C 1
ATOM 1158 O O . GLY A 1 155 ? 6.453 20.594 8.109 1 98 155 GLY A O 1
ATOM 1159 N N . VAL A 1 156 ? 4.879 20.125 6.609 1 98.56 156 VAL A N 1
ATOM 1160 C CA . VAL A 1 156 ? 5.051 18.672 6.746 1 98.56 156 VAL A CA 1
ATOM 1161 C C . VAL A 1 156 ? 6.43 18.266 6.227 1 98.56 156 VAL A C 1
ATOM 1163 O O . VAL A 1 156 ? 7.07 17.375 6.785 1 98.56 156 VAL A O 1
ATOM 1166 N N . GLY A 1 157 ? 6.848 18.938 5.176 1 98.69 157 GLY A N 1
ATOM 1167 C CA . GLY A 1 157 ? 8.141 18.625 4.594 1 98.69 157 GLY A CA 1
ATOM 1168 C C . GLY A 1 157 ? 9.297 18.859 5.551 1 98.69 157 GLY A C 1
ATOM 1169 O O . GLY A 1 157 ? 10.125 17.969 5.758 1 98.69 157 GLY A O 1
ATOM 1170 N N . THR A 1 158 ? 9.328 20.047 6.152 1 98.81 158 THR A N 1
ATOM 1171 C CA . THR A 1 158 ? 10.414 20.359 7.078 1 98.81 158 THR A CA 1
ATOM 1172 C C . THR A 1 158 ? 10.375 19.422 8.289 1 98.81 158 THR A C 1
ATOM 1174 O O . THR A 1 158 ? 11.422 19.016 8.789 1 98.81 158 THR A O 1
ATOM 1177 N N . ALA A 1 159 ? 9.188 19.078 8.758 1 98.88 159 ALA A N 1
ATOM 1178 C CA . ALA A 1 159 ? 9.031 18.109 9.844 1 98.88 159 ALA A CA 1
ATOM 1179 C C . ALA A 1 159 ? 9.578 16.75 9.453 1 98.88 159 ALA A C 1
ATOM 1181 O O . ALA A 1 159 ? 10.391 16.172 10.18 1 98.88 159 ALA A O 1
ATOM 1182 N N . ALA A 1 160 ? 9.219 16.281 8.281 1 98.94 160 ALA A N 1
ATOM 1183 C CA . ALA A 1 160 ? 9.602 14.945 7.812 1 98.94 160 ALA A CA 1
ATOM 1184 C C . ALA A 1 160 ? 11.109 14.852 7.602 1 98.94 160 ALA A C 1
ATOM 1186 O O . ALA A 1 160 ? 11.727 13.844 7.945 1 98.94 160 ALA A O 1
ATOM 1187 N N . LEU A 1 161 ? 11.672 15.883 6.992 1 98.94 161 LEU A N 1
ATOM 1188 C CA . LEU A 1 161 ? 13.102 15.883 6.715 1 98.94 161 LEU A CA 1
ATOM 1189 C C . LEU A 1 161 ? 13.914 15.828 8.008 1 98.94 161 LEU A C 1
ATOM 1191 O O . LEU A 1 161 ? 14.867 15.062 8.117 1 98.94 161 LEU A O 1
ATOM 1195 N N . GLN A 1 162 ? 13.508 16.594 9.031 1 98.94 162 GLN A N 1
ATOM 1196 C CA . GLN A 1 162 ? 14.195 16.562 10.32 1 98.94 162 GLN A CA 1
ATOM 1197 C C . GLN A 1 162 ? 14.031 15.195 11 1 98.94 162 GLN A C 1
ATOM 1199 O O . GLN A 1 162 ? 15 14.641 11.531 1 98.94 162 GLN A O 1
ATOM 1204 N N . LEU A 1 163 ? 12.797 14.641 10.984 1 98.94 163 LEU A N 1
ATOM 1205 C CA . LEU A 1 163 ? 12.555 13.328 11.578 1 98.94 163 LEU A CA 1
ATOM 1206 C C . LEU A 1 163 ? 13.406 12.258 10.906 1 98.94 163 LEU A C 1
ATOM 1208 O O . LEU A 1 163 ? 13.984 11.406 11.586 1 98.94 163 LEU A O 1
ATOM 1212 N N . ALA A 1 164 ? 13.461 12.289 9.586 1 98.94 164 ALA A N 1
ATOM 1213 C CA . ALA A 1 164 ? 14.234 11.305 8.828 1 98.94 164 ALA A CA 1
ATOM 1214 C C . ALA A 1 164 ? 15.695 11.32 9.258 1 98.94 164 ALA A C 1
ATOM 1216 O O . ALA A 1 164 ? 16.281 10.273 9.562 1 98.94 164 ALA A O 1
ATOM 1217 N N . GLU A 1 165 ? 16.25 12.523 9.359 1 98.75 165 GLU A N 1
ATOM 1218 C CA . GLU A 1 165 ? 17.688 12.633 9.617 1 98.75 165 GLU A CA 1
ATOM 1219 C C . GLU A 1 165 ? 18 12.445 11.094 1 98.75 165 GLU A C 1
ATOM 1221 O O . GLU A 1 165 ? 18.938 11.727 11.453 1 98.75 165 GLU A O 1
ATOM 1226 N N . LYS A 1 166 ? 17.25 13 11.945 1 98.75 166 LYS A N 1
ATOM 1227 C CA . LYS A 1 166 ? 17.641 13.125 13.352 1 98.75 166 LYS A CA 1
ATOM 1228 C C . LYS A 1 166 ? 17.078 11.977 14.18 1 98.75 166 LYS A C 1
ATOM 1230 O O . LYS A 1 166 ? 17.734 11.508 15.117 1 98.75 166 LYS A O 1
ATOM 1235 N N . TYR A 1 167 ? 15.891 11.539 13.938 1 98.81 167 TYR A N 1
ATOM 1236 C CA . TYR A 1 167 ? 15.305 10.453 14.711 1 98.81 167 TYR A CA 1
ATOM 1237 C C . TYR A 1 167 ? 15.594 9.102 14.07 1 98.81 167 TYR A C 1
ATOM 1239 O O . TYR A 1 167 ? 16.156 8.211 14.703 1 98.81 167 TYR A O 1
ATOM 1247 N N . PHE A 1 168 ? 15.305 8.984 12.758 1 98.88 168 PHE A N 1
ATOM 1248 C CA . PHE A 1 168 ? 15.414 7.688 12.094 1 98.88 168 PHE A CA 1
ATOM 1249 C C . PHE A 1 168 ? 16.844 7.422 11.656 1 98.88 168 PHE A C 1
ATOM 1251 O O . PHE A 1 168 ? 17.203 6.281 11.352 1 98.88 168 PHE A O 1
ATOM 1258 N N . ARG A 1 169 ? 17.641 8.523 11.617 1 98.75 169 ARG A N 1
ATOM 1259 C CA . ARG A 1 169 ? 19 8.422 11.109 1 98.75 169 ARG A CA 1
ATOM 1260 C C . ARG A 1 169 ? 19.016 7.879 9.688 1 98.75 169 ARG A C 1
ATOM 1262 O O . ARG A 1 169 ? 19.812 6.992 9.359 1 98.75 169 ARG A O 1
ATOM 1269 N N . ALA A 1 170 ? 18.094 8.25 8.906 1 98.81 170 ALA A N 1
ATOM 1270 C CA . ALA A 1 170 ? 18.016 8.023 7.465 1 98.81 170 ALA A CA 1
ATOM 1271 C C . ALA A 1 170 ? 18.578 9.211 6.691 1 98.81 170 ALA A C 1
ATOM 1273 O O . ALA A 1 170 ? 18.906 10.25 7.281 1 98.81 170 ALA A O 1
ATOM 1274 N N . THR A 1 171 ? 18.75 9 5.402 1 98.81 171 THR A N 1
ATOM 1275 C CA . THR A 1 171 ? 19.172 10.094 4.535 1 98.81 171 THR A CA 1
ATOM 1276 C C . THR A 1 171 ? 17.953 10.789 3.916 1 98.81 171 THR A C 1
ATOM 1278 O O . THR A 1 171 ? 17.172 10.156 3.213 1 98.81 171 THR A O 1
ATOM 1281 N N . ALA A 1 172 ? 17.859 12.078 4.207 1 98.88 172 ALA A N 1
ATOM 1282 C CA . ALA A 1 172 ? 16.734 12.852 3.688 1 98.88 172 ALA A CA 1
ATOM 1283 C C . ALA A 1 172 ? 17.062 13.461 2.326 1 98.88 172 ALA A C 1
ATOM 1285 O O . ALA A 1 172 ? 18.125 14.062 2.15 1 98.88 172 ALA A O 1
ATOM 1286 N N . ILE A 1 173 ? 16.172 13.258 1.375 1 98.88 173 ILE A N 1
ATOM 1287 C CA . ILE A 1 173 ? 16.172 13.883 0.059 1 98.88 173 ILE A CA 1
ATOM 1288 C C . ILE A 1 173 ? 14.922 14.742 -0.103 1 98.88 173 ILE A C 1
ATOM 1290 O O . ILE A 1 173 ? 13.812 14.297 0.204 1 98.88 173 ILE A O 1
ATOM 1294 N N . ALA A 1 174 ? 15.094 16 -0.527 1 98.75 174 ALA A N 1
ATOM 1295 C CA . ALA A 1 174 ? 13.945 16.875 -0.729 1 98.75 174 ALA A CA 1
ATOM 1296 C C . ALA A 1 174 ? 13.875 17.359 -2.176 1 98.75 174 ALA A C 1
ATOM 1298 O O . ALA A 1 174 ? 14.906 17.594 -2.812 1 98.75 174 ALA A O 1
ATOM 1299 N N . THR A 1 175 ? 12.703 17.406 -2.66 1 97.94 175 THR A N 1
ATOM 1300 C CA . THR A 1 175 ? 12.484 18.219 -3.854 1 97.94 175 THR A CA 1
ATOM 1301 C C . THR A 1 175 ? 11.688 19.469 -3.514 1 97.94 175 THR A C 1
ATOM 1303 O O . THR A 1 175 ? 10.891 19.469 -2.574 1 97.94 175 THR A O 1
ATOM 1306 N N . CYS A 1 176 ? 11.914 20.531 -4.199 1 97.06 176 CYS A N 1
ATOM 1307 C CA . CYS A 1 176 ? 11.227 21.812 -4.004 1 97.06 176 CYS A CA 1
ATOM 1308 C C . CYS A 1 176 ? 11.375 22.703 -5.227 1 97.06 176 CYS A C 1
ATOM 1310 O O . CYS A 1 176 ? 12.016 22.312 -6.207 1 97.06 176 CYS A O 1
ATOM 1312 N N . SER A 1 177 ? 10.625 23.812 -5.227 1 95.44 177 SER A N 1
ATOM 1313 C CA . SER A 1 177 ? 10.836 24.797 -6.281 1 95.44 177 SER A CA 1
ATOM 1314 C C . SER A 1 177 ? 12.234 25.406 -6.191 1 95.44 177 SER A C 1
ATOM 1316 O O . SER A 1 177 ? 12.867 25.375 -5.133 1 95.44 177 SER A O 1
ATOM 1318 N N . SER A 1 178 ? 12.711 25.984 -7.309 1 95.56 178 SER A N 1
ATOM 1319 C CA . SER A 1 178 ? 14.086 26.453 -7.414 1 95.56 178 SER A CA 1
ATOM 1320 C C . SER A 1 178 ? 14.398 27.484 -6.332 1 95.56 178 SER A C 1
ATOM 1322 O O . SER A 1 178 ? 15.492 27.484 -5.762 1 95.56 178 SER A O 1
ATOM 1324 N N . GLY A 1 179 ? 13.492 28.328 -5.992 1 96.38 179 GLY A N 1
ATOM 1325 C CA . GLY A 1 179 ? 13.695 29.406 -5.035 1 96.38 179 GLY A CA 1
ATOM 1326 C C . GLY A 1 179 ? 13.773 28.922 -3.6 1 96.38 179 GLY A C 1
ATOM 1327 O O . GLY A 1 179 ? 14.18 29.672 -2.707 1 96.38 179 GLY A O 1
ATOM 1328 N N . LYS A 1 180 ? 13.547 27.609 -3.359 1 97.75 180 LYS A N 1
ATOM 1329 C CA . LYS A 1 180 ? 13.477 27.109 -1.991 1 97.75 180 LYS A CA 1
ATOM 1330 C C . LYS A 1 180 ? 14.578 26.094 -1.717 1 97.75 180 LYS A C 1
ATOM 1332 O O . LYS A 1 180 ? 14.594 25.469 -0.66 1 97.75 180 LYS A O 1
ATOM 1337 N N . VAL A 1 181 ? 15.484 25.938 -2.639 1 97.94 181 VAL A N 1
ATOM 1338 C CA . VAL A 1 181 ? 16.531 24.922 -2.539 1 97.94 181 VAL A CA 1
ATOM 1339 C C . VAL A 1 181 ? 17.406 25.203 -1.324 1 97.94 181 VAL A C 1
ATOM 1341 O O . VAL A 1 181 ? 17.672 24.312 -0.518 1 97.94 181 VAL A O 1
ATOM 1344 N N . GLU A 1 182 ? 17.828 26.453 -1.186 1 97.88 182 GLU A N 1
ATOM 1345 C CA . GLU A 1 182 ? 18.719 26.812 -0.084 1 97.88 182 GLU A CA 1
ATOM 1346 C C . GLU A 1 182 ? 18.031 26.609 1.265 1 97.88 182 GLU A C 1
ATOM 1348 O O . GLU A 1 182 ? 18.656 26.156 2.223 1 97.88 182 GLU A O 1
ATOM 1353 N N . PHE A 1 183 ? 16.781 26.922 1.278 1 98.31 183 PHE A N 1
ATOM 1354 C CA . PHE A 1 183 ? 16.016 26.719 2.498 1 98.31 183 PHE A CA 1
ATOM 1355 C C . PHE A 1 183 ? 15.977 25.25 2.879 1 98.31 183 PHE A C 1
ATOM 1357 O O . PHE A 1 183 ? 16.234 24.891 4.031 1 98.31 183 PHE A O 1
ATOM 1364 N N . CYS A 1 184 ? 15.734 24.375 1.936 1 98.62 184 CYS A N 1
ATOM 1365 C CA . CYS A 1 184 ? 15.57 22.953 2.189 1 98.62 184 CYS A CA 1
ATOM 1366 C C . CYS A 1 184 ? 16.891 22.312 2.578 1 98.62 184 CYS A C 1
ATOM 1368 O O . CYS A 1 184 ? 16.922 21.312 3.307 1 98.62 184 CYS A O 1
ATOM 1370 N N . LYS A 1 185 ? 18 22.859 2.158 1 98.5 185 LYS A N 1
ATOM 1371 C CA . LYS A 1 185 ? 19.328 22.328 2.465 1 98.5 185 LYS A CA 1
ATOM 1372 C C . LYS A 1 185 ? 19.594 22.344 3.969 1 98.5 185 LYS A C 1
ATOM 1374 O O . LYS A 1 185 ? 20.453 21.609 4.461 1 98.5 185 LYS A O 1
ATOM 1379 N N . ARG A 1 186 ? 18.828 23.141 4.656 1 98.06 186 ARG A N 1
ATOM 1380 C CA . ARG A 1 186 ? 18.984 23.219 6.109 1 98.06 186 ARG A CA 1
ATOM 1381 C C . ARG A 1 186 ? 18.484 21.938 6.77 1 98.06 186 ARG A C 1
ATOM 1383 O O . ARG A 1 186 ? 18.828 21.656 7.922 1 98.06 186 ARG A O 1
ATOM 1390 N N . PHE A 1 187 ? 17.703 21.156 5.996 1 98.19 187 PHE A N 1
ATOM 1391 C CA . PHE A 1 187 ? 17 20.047 6.652 1 98.19 187 PHE A CA 1
ATOM 1392 C C . PHE A 1 187 ? 17.297 18.734 5.953 1 98.19 187 PHE A C 1
ATOM 1394 O O . PHE A 1 187 ? 16.969 17.656 6.473 1 98.19 187 PHE A O 1
ATOM 1401 N N . ALA A 1 188 ? 17.844 18.734 4.781 1 98.62 188 ALA A N 1
ATOM 1402 C CA . ALA A 1 188 ? 18.031 17.516 3.986 1 98.62 188 ALA A CA 1
ATOM 1403 C C . ALA A 1 188 ? 19.453 17.438 3.43 1 98.62 188 ALA A C 1
ATOM 1405 O O . ALA A 1 188 ? 20.016 18.453 3.016 1 98.62 188 ALA A O 1
ATOM 1406 N N . LYS A 1 189 ? 19.953 16.25 3.373 1 98.5 189 LYS A N 1
ATOM 1407 C CA . LYS A 1 189 ? 21.297 16.031 2.828 1 98.5 189 LYS A CA 1
ATOM 1408 C C . LYS A 1 189 ? 21.328 16.344 1.336 1 98.5 189 LYS A C 1
ATOM 1410 O O . LYS A 1 189 ? 22.312 16.922 0.845 1 98.5 189 LYS A O 1
ATOM 1415 N N . PHE A 1 190 ? 20.328 15.922 0.625 1 98.62 190 PHE A N 1
ATOM 1416 C CA . PHE A 1 190 ? 20.219 16.188 -0.804 1 98.62 190 PHE A CA 1
ATOM 1417 C C . PHE A 1 190 ? 18.969 16.984 -1.117 1 98.62 190 PHE A C 1
ATOM 1419 O O . PHE A 1 190 ? 17.906 16.734 -0.546 1 98.62 190 PHE A O 1
ATOM 1426 N N . VAL A 1 191 ? 19.062 18.031 -1.928 1 98.69 191 VAL A N 1
ATOM 1427 C CA . VAL A 1 191 ? 17.938 18.844 -2.355 1 98.69 191 VAL A CA 1
ATOM 1428 C C . VAL A 1 191 ? 17.969 19 -3.875 1 98.69 191 VAL A C 1
ATOM 1430 O O . VAL A 1 191 ? 19 19.359 -4.449 1 98.69 191 VAL A O 1
ATOM 1433 N N . VAL A 1 192 ? 16.812 18.672 -4.441 1 96.94 192 VAL A N 1
ATOM 1434 C CA . VAL A 1 192 ? 16.688 18.719 -5.895 1 96.94 192 VAL A CA 1
ATOM 1435 C C . VAL A 1 192 ? 15.586 19.703 -6.297 1 96.94 192 VAL A C 1
ATOM 1437 O O . VAL A 1 192 ? 14.5 19.703 -5.707 1 96.94 192 VAL A O 1
ATOM 1440 N N . ASP A 1 193 ? 15.898 20.484 -7.254 1 95.88 193 ASP A N 1
ATOM 1441 C CA . ASP A 1 193 ? 14.906 21.359 -7.871 1 95.88 193 ASP A CA 1
ATOM 1442 C C . ASP A 1 193 ? 13.945 20.562 -8.75 1 95.88 193 ASP A C 1
ATOM 1444 O O . ASP A 1 193 ? 14.375 19.703 -9.531 1 95.88 193 ASP A O 1
ATOM 1448 N N . ARG A 1 194 ? 12.641 20.859 -8.727 1 94 194 ARG A N 1
ATOM 1449 C CA . ARG A 1 194 ? 11.672 20.031 -9.422 1 94 194 ARG A CA 1
ATOM 1450 C C . ARG A 1 194 ? 11.289 20.625 -10.773 1 94 194 ARG A C 1
ATOM 1452 O O . ARG A 1 194 ? 10.305 20.219 -11.391 1 94 194 ARG A O 1
ATOM 1459 N N . SER A 1 195 ? 12.016 21.672 -11.219 1 93.81 195 SER A N 1
ATOM 1460 C CA . SER A 1 195 ? 11.75 22.203 -12.555 1 93.81 195 SER A CA 1
ATOM 1461 C C . SER A 1 195 ? 11.906 21.125 -13.617 1 93.81 195 SER A C 1
ATOM 1463 O O . SER A 1 195 ? 12.883 20.375 -13.609 1 93.81 195 SER A O 1
ATOM 1465 N N . PRO A 1 196 ? 10.961 21.031 -14.461 1 91.88 196 PRO A N 1
ATOM 1466 C CA . PRO A 1 196 ? 11.008 19.953 -15.461 1 91.88 196 PRO A CA 1
ATOM 1467 C C . PRO A 1 196 ? 12.203 20.078 -16.406 1 91.88 196 PRO A C 1
ATOM 1469 O O . PRO A 1 196 ? 12.609 21.188 -16.734 1 91.88 196 PRO A O 1
ATOM 1472 N N . ASP A 1 197 ? 12.703 19 -16.828 1 90.25 197 ASP A N 1
ATOM 1473 C CA . ASP A 1 197 ? 13.734 18.984 -17.859 1 90.25 197 ASP A CA 1
ATOM 1474 C C . ASP A 1 197 ? 13.117 18.953 -19.25 1 90.25 197 ASP A C 1
ATOM 1476 O O . ASP A 1 197 ? 11.914 19.188 -19.406 1 90.25 197 ASP A O 1
ATOM 1480 N N . ALA A 1 198 ? 13.914 18.75 -20.359 1 90.5 198 ALA A N 1
ATOM 1481 C CA . ALA A 1 198 ? 13.469 18.812 -21.75 1 90.5 198 ALA A CA 1
ATOM 1482 C C . ALA A 1 198 ? 12.438 17.719 -22.047 1 90.5 198 ALA A C 1
ATOM 1484 O O . ALA A 1 198 ? 11.57 17.891 -22.906 1 90.5 198 ALA A O 1
ATOM 1485 N N . SER A 1 199 ? 12.469 16.656 -21.297 1 88.88 199 SER A N 1
ATOM 1486 C CA . SER A 1 199 ? 11.562 15.531 -21.516 1 88.88 199 SER A CA 1
ATOM 1487 C C . SER A 1 199 ? 10.305 15.664 -20.656 1 88.88 199 SER A C 1
ATOM 1489 O O . SER A 1 199 ? 9.398 14.844 -20.75 1 88.88 199 SER A O 1
ATOM 1491 N N . GLY A 1 200 ? 10.289 16.688 -19.766 1 90.25 200 GLY A N 1
ATOM 1492 C CA . GLY A 1 200 ? 9.133 16.906 -18.922 1 90.25 200 GLY A CA 1
ATOM 1493 C C . GLY A 1 200 ? 9.258 16.266 -17.547 1 90.25 200 GLY A C 1
ATOM 1494 O O . GLY A 1 200 ? 8.391 16.453 -16.688 1 90.25 200 GLY A O 1
ATOM 1495 N N . LYS A 1 201 ? 10.297 15.508 -17.344 1 92.88 201 LYS A N 1
ATOM 1496 C CA . LYS A 1 201 ? 10.531 14.891 -16.031 1 92.88 201 LYS A CA 1
ATOM 1497 C C . LYS A 1 201 ? 10.984 15.922 -15.008 1 92.88 201 LYS A C 1
ATOM 1499 O O . LYS A 1 201 ? 11.773 16.812 -15.328 1 92.88 201 LYS A O 1
ATOM 1504 N N . CYS A 1 202 ? 10.492 15.734 -13.789 1 94.94 202 CYS A N 1
ATOM 1505 C CA . CYS A 1 202 ? 10.672 16.797 -12.805 1 94.94 202 CYS A CA 1
ATOM 1506 C C . CYS A 1 202 ? 11.852 16.5 -11.883 1 94.94 202 CYS A C 1
ATOM 1508 O O . CYS A 1 202 ? 12.562 17.422 -11.461 1 94.94 202 CYS A O 1
ATOM 1510 N N . PHE A 1 203 ? 12.094 15.195 -11.539 1 97.06 203 PHE A N 1
ATOM 1511 C CA . PHE A 1 203 ? 13.055 15.047 -10.453 1 97.06 203 PHE A CA 1
ATOM 1512 C C . PHE A 1 203 ? 13.797 13.719 -10.555 1 97.06 203 PHE A C 1
ATOM 1514 O O . PHE A 1 203 ? 14.82 13.523 -9.898 1 97.06 203 PHE A O 1
ATOM 1521 N N . SER A 1 204 ? 13.32 12.68 -11.297 1 96.81 204 SER A N 1
ATOM 1522 C CA . SER A 1 204 ? 13.82 11.312 -11.211 1 96.81 204 SER A CA 1
ATOM 1523 C C . SER A 1 204 ? 15.312 11.242 -11.539 1 96.81 204 SER A C 1
ATOM 1525 O O . SER A 1 204 ? 16.094 10.688 -10.766 1 96.81 204 SER A O 1
ATOM 1527 N N . SER A 1 205 ? 15.734 11.828 -12.648 1 95.94 205 SER A N 1
ATOM 1528 C CA . SER A 1 205 ? 17.141 11.812 -13.039 1 95.94 205 SER A CA 1
ATOM 1529 C C . SER A 1 205 ? 18 12.586 -12.047 1 95.94 205 SER A C 1
ATOM 1531 O O . SER A 1 205 ? 19.094 12.156 -11.695 1 95.94 205 SER A O 1
ATOM 1533 N N . LYS A 1 206 ? 17.531 13.734 -11.57 1 96.88 206 LYS A N 1
ATOM 1534 C CA . LYS A 1 206 ? 18.25 14.578 -10.633 1 96.88 206 LYS A CA 1
ATOM 1535 C C . LYS A 1 206 ? 18.438 13.883 -9.281 1 96.88 206 LYS A C 1
ATOM 1537 O O . LYS A 1 206 ? 19.5 13.977 -8.664 1 96.88 206 LYS A O 1
ATOM 1542 N N . VAL A 1 207 ? 17.391 13.188 -8.82 1 97.88 207 VAL A N 1
ATOM 1543 C CA . VAL A 1 207 ? 17.484 12.438 -7.57 1 97.88 207 VAL A CA 1
ATOM 1544 C C . VAL A 1 207 ? 18.5 11.312 -7.715 1 97.88 207 VAL A C 1
ATOM 1546 O O . VAL A 1 207 ? 19.344 11.109 -6.84 1 97.88 207 VAL A O 1
ATOM 1549 N N . ARG A 1 208 ? 18.438 10.562 -8.828 1 97 208 ARG A N 1
ATOM 1550 C CA . ARG A 1 208 ? 19.391 9.484 -9.07 1 97 208 ARG A CA 1
ATOM 1551 C C . ARG A 1 208 ? 20.828 9.992 -9.031 1 97 208 ARG A C 1
ATOM 1553 O O . ARG A 1 208 ? 21.703 9.344 -8.453 1 97 208 ARG A O 1
ATOM 1560 N N . ASP A 1 209 ? 21 11.117 -9.664 1 96.44 209 ASP A N 1
ATOM 1561 C CA . ASP A 1 209 ? 22.328 11.719 -9.664 1 96.44 209 ASP A CA 1
ATOM 1562 C C . ASP A 1 209 ? 22.75 12.125 -8.258 1 96.44 209 ASP A C 1
ATOM 1564 O O . ASP A 1 209 ? 23.891 11.875 -7.852 1 96.44 209 ASP A O 1
ATOM 1568 N N . ALA A 1 210 ? 21.859 12.742 -7.52 1 96.62 210 ALA A N 1
ATOM 1569 C CA . ALA A 1 210 ? 22.156 13.25 -6.188 1 96.62 210 ALA A CA 1
ATOM 1570 C C . ALA A 1 210 ? 22.594 12.125 -5.25 1 96.62 210 ALA A C 1
ATOM 1572 O O . ALA A 1 210 ? 23.484 12.305 -4.426 1 96.62 210 ALA A O 1
ATOM 1573 N N . VAL A 1 211 ? 21.969 10.969 -5.391 1 96.81 211 VAL A N 1
ATOM 1574 C CA . VAL A 1 211 ? 22.25 9.867 -4.473 1 96.81 211 VAL A CA 1
ATOM 1575 C C . VAL A 1 211 ? 23.234 8.898 -5.117 1 96.81 211 VAL A C 1
ATOM 1577 O O . VAL A 1 211 ? 23.359 7.75 -4.676 1 96.81 211 VAL A O 1
ATOM 1580 N N . LYS A 1 212 ? 23.812 9.227 -6.219 1 96.25 212 LYS A N 1
ATOM 1581 C CA . LYS A 1 212 ? 24.859 8.477 -6.914 1 96.25 212 LYS A CA 1
ATOM 1582 C C . LYS A 1 212 ? 24.359 7.09 -7.316 1 96.25 212 LYS A C 1
ATOM 1584 O O . LYS A 1 212 ? 25.047 6.09 -7.078 1 96.25 212 LYS A O 1
ATOM 1589 N N . GLY A 1 213 ? 23.156 7.098 -7.766 1 92 213 GLY A N 1
ATOM 1590 C CA . GLY A 1 213 ? 22.594 5.879 -8.328 1 92 213 GLY A CA 1
ATOM 1591 C C . GLY A 1 213 ? 21.906 5.004 -7.293 1 92 213 GLY A C 1
ATOM 1592 O O . GLY A 1 213 ? 21.297 3.992 -7.641 1 92 213 GLY A O 1
ATOM 1593 N N . GLU A 1 214 ? 22.031 5.293 -6.023 1 93.06 214 GLU A N 1
ATOM 1594 C CA . GLU A 1 214 ? 21.281 4.547 -5.012 1 93.06 214 GLU A CA 1
ATOM 1595 C C . GLU A 1 214 ? 19.781 4.754 -5.168 1 93.06 214 GLU A C 1
ATOM 1597 O O . GLU A 1 214 ? 19.344 5.652 -5.895 1 93.06 214 GLU A O 1
ATOM 1602 N N . THR A 1 215 ? 19.016 3.9 -4.566 1 96.25 215 THR A N 1
ATOM 1603 C CA . THR A 1 215 ? 17.562 3.951 -4.699 1 96.25 215 THR A CA 1
ATOM 1604 C C . THR A 1 215 ? 16.922 4.516 -3.432 1 96.25 215 THR A C 1
ATOM 1606 O O . THR A 1 215 ? 17.594 4.703 -2.42 1 96.25 215 THR A O 1
ATOM 1609 N N . VAL A 1 216 ? 15.641 4.863 -3.543 1 98.75 216 VAL A N 1
ATOM 1610 C CA . VAL A 1 216 ? 14.898 5.504 -2.467 1 98.75 216 VAL A CA 1
ATOM 1611 C C . VAL A 1 216 ? 13.945 4.5 -1.826 1 98.75 216 VAL A C 1
ATOM 1613 O O . VAL A 1 216 ? 13.086 3.922 -2.506 1 98.75 216 VAL A O 1
ATOM 1616 N N . ASN A 1 217 ? 14.031 4.316 -0.512 1 98.88 217 ASN A N 1
ATOM 1617 C CA . ASN A 1 217 ? 13.266 3.293 0.187 1 98.88 217 ASN A CA 1
ATOM 1618 C C . ASN A 1 217 ? 11.844 3.762 0.481 1 98.88 217 ASN A C 1
ATOM 1620 O O . ASN A 1 217 ? 10.906 2.959 0.477 1 98.88 217 ASN A O 1
ATOM 1624 N N . LEU A 1 218 ? 11.695 5.031 0.779 1 98.94 218 LEU A N 1
ATOM 1625 C CA . LEU A 1 218 ? 10.398 5.613 1.124 1 98.94 218 LEU A CA 1
ATOM 1626 C C . LEU A 1 218 ? 10.227 6.973 0.461 1 98.94 218 LEU A C 1
ATOM 1628 O O . LEU A 1 218 ? 11.109 7.832 0.549 1 98.94 218 LEU A O 1
ATOM 1632 N N . ILE A 1 219 ? 9.156 7.145 -0.237 1 98.94 219 ILE A N 1
ATOM 1633 C CA . ILE A 1 219 ? 8.789 8.43 -0.831 1 98.94 219 ILE A CA 1
ATOM 1634 C C . ILE A 1 219 ? 7.504 8.945 -0.193 1 98.94 219 ILE A C 1
ATOM 1636 O O . ILE A 1 219 ? 6.523 8.203 -0.076 1 98.94 219 ILE A O 1
ATOM 1640 N N . VAL A 1 220 ? 7.512 10.133 0.298 1 98.88 220 VAL A N 1
ATOM 1641 C CA . VAL A 1 220 ? 6.312 10.828 0.75 1 98.88 220 VAL A CA 1
ATOM 1642 C C . VAL A 1 220 ? 5.961 11.938 -0.239 1 98.88 220 VAL A C 1
ATOM 1644 O O . VAL A 1 220 ? 6.758 12.852 -0.474 1 98.88 220 VAL A O 1
ATOM 1647 N N . ASP A 1 221 ? 4.75 11.828 -0.78 1 98.25 221 ASP A N 1
ATOM 1648 C CA . ASP A 1 221 ? 4.406 12.648 -1.94 1 98.25 221 ASP A CA 1
ATOM 1649 C C . ASP A 1 221 ? 3.068 13.352 -1.737 1 98.25 221 ASP A C 1
ATOM 1651 O O . ASP A 1 221 ? 2.01 12.766 -1.962 1 98.25 221 ASP A O 1
ATOM 1655 N N . PRO A 1 222 ? 3.068 14.617 -1.384 1 96.56 222 PRO A N 1
ATOM 1656 C CA . PRO A 1 222 ? 1.83 15.398 -1.329 1 96.56 222 PRO A CA 1
ATOM 1657 C C . PRO A 1 222 ? 1.422 15.953 -2.691 1 96.56 222 PRO A C 1
ATOM 1659 O O . PRO A 1 222 ? 0.387 16.609 -2.809 1 96.56 222 PRO A O 1
ATOM 1662 N N . VAL A 1 223 ? 2.131 15.656 -3.736 1 91.31 223 VAL A N 1
ATOM 1663 C CA . VAL A 1 223 ? 1.94 16.297 -5.035 1 91.31 223 VAL A CA 1
ATOM 1664 C C . VAL A 1 223 ? 1.125 15.383 -5.945 1 91.31 223 VAL A C 1
ATOM 1666 O O . VAL A 1 223 ? 0.043 15.758 -6.402 1 91.31 223 VAL A O 1
ATOM 1669 N N . VAL A 1 224 ? 1.69 13.969 -6.223 1 86.12 224 VAL A N 1
ATOM 1670 C CA . VAL A 1 224 ? 1.13 12.859 -6.992 1 86.12 224 VAL A CA 1
ATOM 1671 C C . VAL A 1 224 ? 1.016 13.258 -8.461 1 86.12 224 VAL A C 1
ATOM 1673 O O . VAL A 1 224 ? 1.552 12.578 -9.336 1 86.12 224 VAL A O 1
ATOM 1676 N N . GLY A 1 225 ? 0.344 14.391 -8.891 1 84.06 225 GLY A N 1
ATOM 1677 C CA . GLY A 1 225 ? -0.083 14.859 -10.203 1 84.06 225 GLY A CA 1
ATOM 1678 C C . GLY A 1 225 ? 1.06 14.992 -11.195 1 84.06 225 GLY A C 1
ATOM 1679 O O . GLY A 1 225 ? 2.23 14.938 -10.805 1 84.06 225 GLY A O 1
ATOM 1680 N N . GLY A 1 226 ? 0.733 15.008 -12.555 1 86.81 226 GLY A N 1
ATOM 1681 C CA . GLY A 1 226 ? 1.739 15.109 -13.602 1 86.81 226 GLY A CA 1
ATOM 1682 C C . GLY A 1 226 ? 2.557 13.844 -13.758 1 86.81 226 GLY A C 1
ATOM 1683 O O . GLY A 1 226 ? 2 12.75 -13.922 1 86.81 226 GLY A O 1
ATOM 1684 N N . THR A 1 227 ? 3.84 14.109 -13.625 1 90.62 227 THR A N 1
ATOM 1685 C CA . THR A 1 227 ? 4.723 12.969 -13.859 1 90.62 227 THR A CA 1
ATOM 1686 C C . THR A 1 227 ? 5.18 12.359 -12.539 1 90.62 227 THR A C 1
ATOM 1688 O O . THR A 1 227 ? 5.977 11.414 -12.531 1 90.62 227 THR A O 1
ATOM 1691 N N . TYR A 1 228 ? 4.727 12.852 -11.438 1 93.44 228 TYR A N 1
ATOM 1692 C CA . TYR A 1 228 ? 5.32 12.578 -10.133 1 93.44 228 TYR A CA 1
ATOM 1693 C C . TYR A 1 228 ? 5.25 11.086 -9.805 1 93.44 228 TYR A C 1
ATOM 1695 O O . TYR A 1 228 ? 6.273 10.453 -9.531 1 93.44 228 TYR A O 1
ATOM 1703 N N . LEU A 1 229 ? 4.098 10.516 -9.914 1 95.12 229 LEU A N 1
ATOM 1704 C CA . LEU A 1 229 ? 3.963 9.125 -9.508 1 95.12 229 LEU A CA 1
ATOM 1705 C C . LEU A 1 229 ? 4.785 8.211 -10.414 1 95.12 229 LEU A C 1
ATOM 1707 O O . LEU A 1 229 ? 5.402 7.254 -9.945 1 95.12 229 LEU A O 1
ATOM 1711 N N . GLN A 1 230 ? 4.801 8.484 -11.703 1 95 230 GLN A N 1
ATOM 1712 C CA . GLN A 1 230 ? 5.645 7.75 -12.641 1 95 230 GLN A CA 1
ATOM 1713 C C . GLN A 1 230 ? 7.113 7.84 -12.242 1 95 230 GLN A C 1
ATOM 1715 O O . GLN A 1 230 ? 7.82 6.828 -12.203 1 95 230 GLN A O 1
ATOM 1720 N N . GLU A 1 231 ? 7.551 9.031 -12.008 1 96.56 231 GLU A N 1
ATOM 1721 C CA . GLU A 1 231 ? 8.945 9.266 -11.633 1 96.56 231 GLU A CA 1
ATOM 1722 C C . GLU A 1 231 ? 9.258 8.641 -10.273 1 96.56 231 GLU A C 1
ATOM 1724 O O . GLU A 1 231 ? 10.375 8.164 -10.055 1 96.56 231 GLU A O 1
ATOM 1729 N N . ASP A 1 232 ? 8.281 8.68 -9.305 1 97.69 232 ASP A N 1
ATOM 1730 C CA . ASP A 1 232 ? 8.461 7.992 -8.031 1 97.69 232 ASP A CA 1
ATOM 1731 C C . ASP A 1 232 ? 8.805 6.52 -8.25 1 97.69 232 ASP A C 1
ATOM 1733 O O . ASP A 1 232 ? 9.734 6 -7.625 1 97.69 232 ASP A O 1
ATOM 1737 N N . GLY A 1 233 ? 8.078 5.871 -9.125 1 97.25 233 GLY A N 1
ATOM 1738 C CA . GLY A 1 233 ? 8.336 4.473 -9.43 1 97.25 233 GLY A CA 1
ATOM 1739 C C . GLY A 1 233 ? 9.719 4.227 -10 1 97.25 233 GLY A C 1
ATOM 1740 O O . GLY A 1 233 ? 10.305 3.16 -9.781 1 97.25 233 GLY A O 1
ATOM 1741 N N . GLU A 1 234 ? 10.211 5.191 -10.695 1 96.81 234 GLU A N 1
ATOM 1742 C CA . GLU A 1 234 ? 11.516 5.047 -11.328 1 96.81 234 GLU A CA 1
ATOM 1743 C C . GLU A 1 234 ? 12.641 5.047 -10.297 1 96.81 234 GLU A C 1
ATOM 1745 O O . GLU A 1 234 ? 13.633 4.328 -10.445 1 96.81 234 GLU A O 1
ATOM 1750 N N . VAL A 1 235 ? 12.484 5.801 -9.234 1 98 235 VAL A N 1
ATOM 1751 C CA . VAL A 1 235 ? 13.609 5.988 -8.312 1 98 235 VAL A CA 1
ATOM 1752 C C . VAL A 1 235 ? 13.43 5.086 -7.098 1 98 235 VAL A C 1
ATOM 1754 O O . VAL A 1 235 ? 14.336 4.973 -6.27 1 98 235 VAL A O 1
ATOM 1757 N N . LEU A 1 236 ? 12.352 4.414 -7 1 98.44 236 LEU A N 1
ATOM 1758 C CA . LEU A 1 236 ? 12.016 3.615 -5.824 1 98.44 236 LEU A CA 1
ATOM 1759 C C . LEU A 1 236 ? 12.93 2.402 -5.715 1 98.44 236 LEU A C 1
ATOM 1761 O O . LEU A 1 236 ? 13.297 1.8 -6.727 1 98.44 236 LEU A O 1
ATOM 1765 N N . ALA A 1 237 ? 13.273 2.033 -4.492 1 98.5 237 ALA A N 1
ATOM 1766 C CA . ALA A 1 237 ? 14 0.798 -4.195 1 98.5 237 ALA A CA 1
ATOM 1767 C C . ALA A 1 237 ? 13.078 -0.414 -4.297 1 98.5 237 ALA A C 1
ATOM 1769 O O . ALA A 1 237 ? 11.852 -0.271 -4.32 1 98.5 237 ALA A O 1
ATOM 1770 N N . GLN A 1 238 ? 13.703 -1.635 -4.465 1 97.75 238 GLN A N 1
ATOM 1771 C CA . GLN A 1 238 ? 12.938 -2.867 -4.328 1 97.75 238 GLN A CA 1
ATOM 1772 C C . GLN A 1 238 ? 12.18 -2.902 -3.002 1 97.75 238 GLN A C 1
ATOM 1774 O O . GLN A 1 238 ? 12.75 -2.588 -1.951 1 97.75 238 GLN A O 1
ATOM 1779 N N . ASP A 1 239 ? 10.883 -3.244 -3.037 1 98.19 239 ASP A N 1
ATOM 1780 C CA . ASP A 1 239 ? 10.008 -3.311 -1.875 1 98.19 239 ASP A CA 1
ATOM 1781 C C . ASP A 1 239 ? 9.773 -1.923 -1.281 1 98.19 239 ASP A C 1
ATOM 1783 O O . ASP A 1 239 ? 9.43 -1.794 -0.104 1 98.19 239 ASP A O 1
ATOM 1787 N N . GLY A 1 240 ? 10.078 -0.857 -2.051 1 98.69 240 GLY A N 1
ATOM 1788 C CA . GLY A 1 240 ? 9.891 0.51 -1.591 1 98.69 240 GLY A CA 1
ATOM 1789 C C . GLY A 1 240 ? 8.438 0.901 -1.452 1 98.69 240 GLY A C 1
ATOM 1790 O O . GLY A 1 240 ? 7.551 0.209 -1.962 1 98.69 240 GLY A O 1
ATOM 1791 N N . LYS A 1 241 ? 8.18 2.045 -0.756 1 98.88 241 LYS A N 1
ATOM 1792 C CA . LYS A 1 241 ? 6.828 2.529 -0.504 1 98.88 241 LYS A CA 1
ATOM 1793 C C . LYS A 1 241 ? 6.684 3.992 -0.913 1 98.88 241 LYS A C 1
ATOM 1795 O O . LYS A 1 241 ? 7.602 4.789 -0.721 1 98.88 241 LYS A O 1
ATOM 1800 N N . VAL A 1 242 ? 5.586 4.289 -1.477 1 98.75 242 VAL A N 1
ATOM 1801 C CA . VAL A 1 242 ? 5.172 5.664 -1.731 1 98.75 242 VAL A CA 1
ATOM 1802 C C . VAL A 1 242 ? 3.955 6.008 -0.874 1 98.75 242 VAL A C 1
ATOM 1804 O O . VAL A 1 242 ? 2.904 5.375 -0.998 1 98.75 242 VAL A O 1
ATOM 1807 N N . VAL A 1 243 ? 4.102 6.957 0.006 1 98.88 243 VAL A N 1
ATOM 1808 C CA . VAL A 1 243 ? 2.988 7.457 0.805 1 98.88 243 VAL A CA 1
ATOM 1809 C C . VAL A 1 243 ? 2.465 8.758 0.205 1 98.88 243 VAL A C 1
ATOM 1811 O O . VAL A 1 243 ? 3.18 9.766 0.164 1 98.88 243 VAL A O 1
ATOM 1814 N N . LEU A 1 244 ? 1.263 8.711 -0.242 1 98.44 244 LEU A N 1
ATOM 1815 C CA . LEU A 1 244 ? 0.62 9.883 -0.825 1 98.44 244 LEU A CA 1
ATOM 1816 C C . LEU A 1 244 ? -0.177 10.648 0.228 1 98.44 244 LEU A C 1
ATOM 1818 O O . LEU A 1 244 ? -1.002 10.062 0.933 1 98.44 244 LEU A O 1
ATOM 1822 N N . LEU A 1 245 ? 0.054 11.945 0.319 1 97.75 245 LEU A N 1
ATOM 1823 C CA . LEU A 1 245 ? -0.568 12.742 1.365 1 97.75 245 LEU A CA 1
ATOM 1824 C C . LEU A 1 245 ? -1.68 13.617 0.793 1 97.75 245 LEU A C 1
ATOM 1826 O O . LEU A 1 245 ? -2.59 14.023 1.518 1 97.75 245 LEU A O 1
ATOM 1830 N N . ALA A 1 246 ? -1.53 13.984 -0.43 1 93.75 246 ALA A N 1
ATOM 1831 C CA . ALA A 1 246 ? -2.436 14.875 -1.151 1 93.75 246 ALA A CA 1
ATOM 1832 C C . ALA A 1 246 ? -2.234 14.758 -2.66 1 93.75 246 ALA A C 1
ATOM 1834 O O . ALA A 1 246 ? -1.69 13.758 -3.143 1 93.75 246 ALA A O 1
ATOM 1835 N N . PHE A 1 247 ? -2.896 15.586 -3.406 1 91.44 247 PHE A N 1
ATOM 1836 C CA . PHE A 1 247 ? -2.783 15.602 -4.859 1 91.44 247 PHE A CA 1
ATOM 1837 C C . PHE A 1 247 ? -2.711 17.031 -5.379 1 91.44 247 PHE A C 1
ATOM 1839 O O . PHE A 1 247 ? -3.492 17.422 -6.25 1 91.44 247 PHE A O 1
ATOM 1846 N N . MET A 1 248 ? -1.736 17.672 -4.84 1 82.94 248 MET A N 1
ATOM 1847 C CA . MET A 1 248 ? -1.547 19.078 -5.172 1 82.94 248 MET A CA 1
ATOM 1848 C C . MET A 1 248 ? -1.325 19.25 -6.672 1 82.94 248 MET A C 1
ATOM 1850 O O . MET A 1 248 ? -1.608 20.328 -7.223 1 82.94 248 MET A O 1
ATOM 1854 N N . GLY A 1 249 ? -0.837 18.234 -7.371 1 82.5 249 GLY A N 1
ATOM 1855 C CA . GLY A 1 249 ? -0.586 18.281 -8.805 1 82.5 249 GLY A CA 1
ATOM 1856 C C . GLY A 1 249 ? -1.783 17.859 -9.633 1 82.5 249 GLY A C 1
ATOM 1857 O O . GLY A 1 249 ? -1.714 17.844 -10.867 1 82.5 249 GLY A O 1
ATOM 1858 N N . GLY A 1 250 ? -2.859 17.438 -8.945 1 87.12 250 GLY A N 1
ATOM 1859 C CA . GLY A 1 250 ? -4.07 17 -9.625 1 87.12 250 GLY A CA 1
ATOM 1860 C C . GLY A 1 250 ? -4.469 15.586 -9.281 1 87.12 250 GLY A C 1
ATOM 1861 O O . GLY A 1 250 ? -3.627 14.773 -8.875 1 87.12 250 GLY A O 1
ATOM 1862 N N . ALA A 1 251 ? -5.734 15.336 -9.602 1 90.12 251 ALA A N 1
ATOM 1863 C CA . ALA A 1 251 ? -6.309 14.062 -9.164 1 90.12 251 ALA A CA 1
ATOM 1864 C C . ALA A 1 251 ? -6.184 13 -10.25 1 90.12 251 ALA A C 1
ATOM 1866 O O . ALA A 1 251 ? -6.336 11.805 -9.977 1 90.12 251 ALA A O 1
ATOM 1867 N N . LYS A 1 252 ? -5.996 13.352 -11.43 1 91.5 252 LYS A N 1
ATOM 1868 C CA . LYS A 1 252 ? -5.879 12.406 -12.531 1 91.5 252 LYS A CA 1
ATOM 1869 C C . LYS A 1 252 ? -4.418 12.023 -12.773 1 91.5 252 LYS A C 1
ATOM 1871 O O . LYS A 1 252 ? -3.564 12.898 -12.93 1 91.5 252 LYS A O 1
ATOM 1876 N N . VAL A 1 253 ? -4.176 10.75 -12.789 1 91.94 253 VAL A N 1
ATOM 1877 C CA . VAL A 1 253 ? -2.803 10.297 -12.992 1 91.94 253 VAL A CA 1
ATOM 1878 C C . VAL A 1 253 ? -2.76 9.273 -14.125 1 91.94 253 VAL A C 1
ATOM 1880 O O . VAL A 1 253 ? -3.744 8.57 -14.367 1 91.94 253 VAL A O 1
ATOM 1883 N N . SER A 1 254 ? -1.71 9.297 -14.828 1 90.31 254 SER A N 1
ATOM 1884 C CA . SER A 1 254 ? -1.353 8.281 -15.805 1 90.31 254 SER A CA 1
ATOM 1885 C C . SER A 1 254 ? 0.001 7.656 -15.484 1 90.31 254 SER A C 1
ATOM 1887 O O . SER A 1 254 ? 0.97 8.367 -15.211 1 90.31 254 SER A O 1
ATOM 1889 N N . LEU A 1 255 ? -0.008 6.34 -15.414 1 90.75 255 LEU A N 1
ATOM 1890 C CA . LEU A 1 255 ? 1.274 5.742 -15.062 1 90.75 255 LEU A CA 1
ATOM 1891 C C . LEU A 1 255 ? 1.442 4.383 -15.734 1 90.75 255 LEU A C 1
ATOM 1893 O O . LEU A 1 255 ? 0.458 3.76 -16.141 1 90.75 255 LEU A O 1
ATOM 1897 N N . ASP A 1 256 ? 2.658 4.09 -15.977 1 94.56 256 ASP A N 1
ATOM 1898 C CA . ASP A 1 256 ? 3.084 2.729 -16.297 1 94.56 256 ASP A CA 1
ATOM 1899 C C . ASP A 1 256 ? 3.328 1.92 -15.016 1 94.56 256 ASP A C 1
ATOM 1901 O O . ASP A 1 256 ? 4.148 2.301 -14.18 1 94.56 256 ASP A O 1
ATOM 1905 N N . VAL A 1 257 ? 2.658 0.776 -14.875 1 95.25 257 VAL A N 1
ATOM 1906 C CA . VAL A 1 257 ? 2.709 0.045 -13.609 1 95.25 257 VAL A CA 1
ATOM 1907 C C . VAL A 1 257 ? 3.945 -0.85 -13.578 1 95.25 257 VAL A C 1
ATOM 1909 O O . VAL A 1 257 ? 4.281 -1.421 -12.539 1 95.25 257 VAL A O 1
ATOM 1912 N N . MET A 1 258 ? 4.703 -0.964 -14.648 1 94.75 258 MET A N 1
ATOM 1913 C CA . MET A 1 258 ? 5.797 -1.926 -14.766 1 94.75 258 MET A CA 1
ATOM 1914 C C . MET A 1 258 ? 6.879 -1.642 -13.727 1 94.75 258 MET A C 1
ATOM 1916 O O . MET A 1 258 ? 7.332 -2.551 -13.031 1 94.75 258 MET A O 1
ATOM 1920 N N . PRO A 1 259 ? 7.297 -0.32 -13.562 1 95.62 259 PRO A N 1
ATOM 1921 C CA . PRO A 1 259 ? 8.32 -0.074 -12.539 1 95.62 259 PRO A CA 1
ATOM 1922 C C . PRO A 1 259 ? 7.852 -0.451 -11.141 1 95.62 259 PRO A C 1
ATOM 1924 O O . PRO A 1 259 ? 8.656 -0.892 -10.312 1 95.62 259 PRO A O 1
ATOM 1927 N N . PHE A 1 260 ? 6.613 -0.31 -10.883 1 97.31 260 PHE A N 1
ATOM 1928 C CA . PHE A 1 260 ? 6.062 -0.628 -9.57 1 97.31 260 PHE A CA 1
ATOM 1929 C C . PHE A 1 260 ? 6.059 -2.135 -9.336 1 97.31 260 PHE A C 1
ATOM 1931 O O . PHE A 1 260 ? 6.375 -2.6 -8.242 1 97.31 260 PHE A O 1
ATOM 1938 N N . PHE A 1 261 ? 5.727 -2.92 -10.367 1 96.69 261 PHE A N 1
ATOM 1939 C CA . PHE A 1 261 ? 5.805 -4.371 -10.258 1 96.69 261 PHE A CA 1
ATOM 1940 C C . PHE A 1 261 ? 7.246 -4.824 -10.062 1 96.69 261 PHE A C 1
ATOM 1942 O O . PHE A 1 261 ? 7.531 -5.664 -9.211 1 96.69 261 PHE A O 1
ATOM 1949 N N . ARG A 1 262 ? 8.102 -4.27 -10.891 1 95.56 262 ARG A N 1
ATOM 1950 C CA . ARG A 1 262 ? 9.5 -4.66 -10.828 1 95.56 262 ARG A CA 1
ATOM 1951 C C . ARG A 1 262 ? 10.062 -4.465 -9.422 1 95.56 262 ARG A C 1
ATOM 1953 O O . ARG A 1 262 ? 10.875 -5.262 -8.953 1 95.56 262 ARG A O 1
ATOM 1960 N N . LYS A 1 263 ? 9.57 -3.455 -8.727 1 97.31 263 LYS A N 1
ATOM 1961 C CA . LYS A 1 263 ? 10.109 -3.094 -7.418 1 97.31 263 LYS A CA 1
ATOM 1962 C C . LYS A 1 263 ? 9.258 -3.678 -6.297 1 97.31 263 LYS A C 1
ATOM 1964 O O . LYS A 1 263 ? 9.578 -3.516 -5.117 1 97.31 263 LYS A O 1
ATOM 1969 N N . ARG A 1 264 ? 8.188 -4.348 -6.633 1 98.19 264 ARG A N 1
ATOM 1970 C CA . ARG A 1 264 ? 7.234 -4.801 -5.621 1 98.19 264 ARG A CA 1
ATOM 1971 C C . ARG A 1 264 ? 6.824 -3.652 -4.703 1 98.19 264 ARG A C 1
ATOM 1973 O O . ARG A 1 264 ? 6.879 -3.781 -3.48 1 98.19 264 ARG A O 1
ATOM 1980 N N . ALA A 1 265 ? 6.402 -2.555 -5.312 1 98.5 265 ALA A N 1
ATOM 1981 C CA . ALA A 1 265 ? 6.141 -1.303 -4.605 1 98.5 265 ALA A CA 1
ATOM 1982 C C . ALA A 1 265 ? 4.789 -1.346 -3.896 1 98.5 265 ALA A C 1
ATOM 1984 O O . ALA A 1 265 ? 3.928 -2.156 -4.242 1 98.5 265 ALA A O 1
ATOM 1985 N N . SER A 1 266 ? 4.645 -0.51 -2.92 1 98.69 266 SER A N 1
ATOM 1986 C CA . SER A 1 266 ? 3.357 -0.203 -2.309 1 98.69 266 SER A CA 1
ATOM 1987 C C . SER A 1 266 ? 3.045 1.288 -2.395 1 98.69 266 SER A C 1
ATOM 1989 O O . SER A 1 266 ? 3.93 2.125 -2.201 1 98.69 266 SER A O 1
ATOM 1991 N N . VAL A 1 267 ? 1.875 1.561 -2.754 1 98.56 267 VAL A N 1
ATOM 1992 C CA . VAL A 1 267 ? 1.368 2.93 -2.752 1 98.56 267 VAL A CA 1
ATOM 1993 C C . VAL A 1 267 ? 0.281 3.076 -1.689 1 98.56 267 VAL A C 1
ATOM 1995 O O . VAL A 1 267 ? -0.724 2.361 -1.719 1 98.56 267 VAL A O 1
ATOM 1998 N N . ILE A 1 268 ? 0.475 3.994 -0.788 1 98.81 268 ILE A N 1
ATOM 1999 C CA . ILE A 1 268 ? -0.421 4.176 0.348 1 98.81 268 ILE A CA 1
ATOM 2000 C C . ILE A 1 268 ? -1.044 5.57 0.296 1 98.81 268 ILE A C 1
ATOM 2002 O O . ILE A 1 268 ? -0.33 6.578 0.295 1 98.81 268 ILE A O 1
ATOM 2006 N N . PHE A 1 269 ? -2.33 5.602 0.224 1 98.5 269 PHE A N 1
ATOM 2007 C CA . PHE A 1 269 ? -3.068 6.855 0.308 1 98.5 269 PHE A CA 1
ATOM 2008 C C . PHE A 1 269 ? -3.395 7.199 1.757 1 98.5 269 PHE A C 1
ATOM 2010 O O . PHE A 1 269 ? -4.23 6.543 2.383 1 98.5 269 PHE A O 1
ATOM 2017 N N . SER A 1 270 ? -2.789 8.281 2.238 1 98.19 270 SER A N 1
ATOM 2018 C CA . SER A 1 270 ? -2.828 8.547 3.672 1 98.19 270 SER A CA 1
ATOM 2019 C C . SER A 1 270 ? -3.748 9.719 3.994 1 98.19 270 SER A C 1
ATOM 2021 O O . SER A 1 270 ? -3.766 10.719 3.27 1 98.19 270 SER A O 1
ATOM 2023 N N . LYS A 1 271 ? -4.5 9.562 5.066 1 97.31 271 LYS A N 1
ATOM 2024 C CA . LYS A 1 271 ? -5.242 10.648 5.703 1 97.31 271 LYS A CA 1
ATOM 2025 C C . LYS A 1 271 ? -5.148 10.55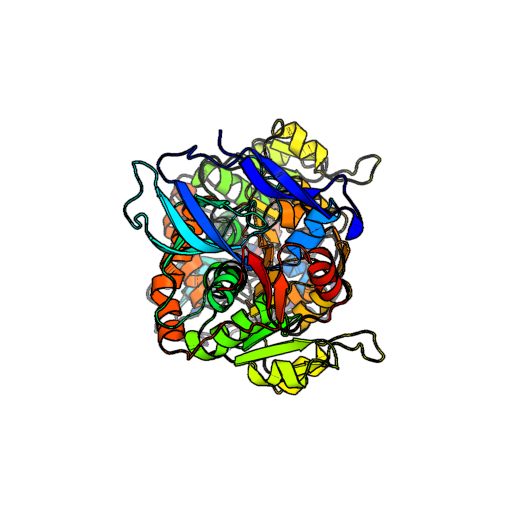5 7.223 1 97.31 271 LYS A C 1
ATOM 2027 O O . LYS A 1 271 ? -5.195 9.461 7.789 1 97.31 271 LYS A O 1
ATOM 2032 N N . LEU A 1 272 ? -5.059 11.703 7.797 1 98.25 272 LEU A N 1
ATOM 2033 C CA . LEU A 1 272 ? -4.98 11.75 9.25 1 98.25 272 LEU A CA 1
ATOM 2034 C C . LEU A 1 272 ? -6.266 12.32 9.844 1 98.25 272 LEU A C 1
ATOM 2036 O O . LEU A 1 272 ? -6.754 11.828 10.867 1 98.25 272 LEU A O 1
ATOM 2040 N N . ARG A 1 273 ? -6.895 13.234 9.211 1 98.19 273 ARG A N 1
ATOM 2041 C CA . ARG A 1 273 ? -7.969 14.055 9.758 1 98.19 273 ARG A CA 1
ATOM 2042 C C . ARG A 1 273 ? -9.172 13.195 10.133 1 98.19 273 ARG A C 1
ATOM 2044 O O . ARG A 1 273 ? -9.789 13.414 11.18 1 98.19 273 ARG A O 1
ATOM 2051 N N . ASP A 1 274 ? -9.484 12.227 9.312 1 97.06 274 ASP A N 1
ATOM 2052 C CA . ASP A 1 274 ? -10.719 11.477 9.531 1 97.06 274 ASP A CA 1
ATOM 2053 C C . ASP A 1 274 ? -10.43 10.133 10.195 1 97.06 274 ASP A C 1
ATOM 2055 O O . ASP A 1 274 ? -11.25 9.211 10.141 1 97.06 274 ASP A O 1
ATOM 2059 N N . GLN A 1 275 ? -9.227 9.938 10.727 1 97.94 275 GLN A N 1
ATOM 2060 C CA . GLN A 1 275 ? -8.93 8.75 11.531 1 97.94 275 GLN A CA 1
ATOM 2061 C C . GLN A 1 275 ? -9.703 8.773 12.844 1 97.94 275 GLN A C 1
ATOM 2063 O O . GLN A 1 275 ? -10.156 9.828 13.289 1 97.94 275 GLN A O 1
ATOM 2068 N N . THR A 1 276 ? -9.852 7.648 13.516 1 97.25 276 THR A N 1
ATOM 2069 C CA . THR A 1 276 ? -10.578 7.527 14.773 1 97.25 276 THR A CA 1
ATOM 2070 C C . THR A 1 276 ? -9.797 8.172 15.922 1 97.25 276 THR A C 1
ATOM 2072 O O . THR A 1 276 ? -8.594 8.383 15.812 1 97.25 276 THR A O 1
ATOM 2075 N N . ASP A 1 277 ? -10.477 8.453 16.984 1 97.62 277 ASP A N 1
ATOM 2076 C CA . ASP A 1 277 ? -9.82 8.977 18.188 1 97.62 277 ASP A CA 1
ATOM 2077 C C . ASP A 1 277 ? -8.766 8.008 18.703 1 97.62 277 ASP A C 1
ATOM 2079 O O . ASP A 1 277 ? -7.688 8.422 19.125 1 97.62 277 ASP A O 1
ATOM 2083 N N . GLU A 1 278 ? -9.102 6.723 18.641 1 98.19 278 GLU A N 1
ATOM 2084 C CA . GLU A 1 278 ? -8.172 5.699 19.109 1 98.19 278 GLU A CA 1
ATOM 2085 C C . GLU A 1 278 ? -6.891 5.691 18.281 1 98.19 278 GLU A C 1
ATOM 2087 O O . GLU A 1 278 ? -5.793 5.566 18.828 1 98.19 278 GLU A O 1
ATOM 2092 N N . TYR A 1 279 ? -7.102 5.809 16.984 1 98.31 279 TYR A N 1
ATOM 2093 C CA . TYR A 1 279 ? -5.945 5.852 16.109 1 98.31 279 TYR A CA 1
ATOM 2094 C C . TYR A 1 279 ? -5.078 7.066 16.406 1 98.31 279 TYR A C 1
ATOM 2096 O O . TYR A 1 279 ? -3.857 6.949 16.531 1 98.31 279 TYR A O 1
ATOM 2104 N N . LYS A 1 280 ? -5.656 8.227 16.516 1 98.75 280 LYS A N 1
ATOM 2105 C CA . LYS A 1 280 ? -4.934 9.469 16.781 1 98.75 280 LYS A CA 1
ATOM 2106 C C . LYS A 1 280 ? -4.246 9.438 18.141 1 98.75 280 LYS A C 1
ATOM 2108 O O . LYS A 1 280 ? -3.119 9.906 18.281 1 98.75 280 LYS A O 1
ATOM 2113 N N . GLU A 1 281 ? -4.926 8.891 19.094 1 98.75 281 GLU A N 1
ATOM 2114 C CA . GLU A 1 281 ? -4.34 8.773 20.422 1 98.75 281 GLU A CA 1
ATOM 2115 C C . GLU A 1 281 ? -3.076 7.918 20.391 1 98.75 281 GLU A C 1
ATOM 2117 O O . GLU A 1 281 ? -2.068 8.273 21.016 1 98.75 281 GLU A O 1
ATOM 2122 N N . ALA A 1 282 ? -3.166 6.812 19.703 1 98.81 282 ALA A N 1
ATOM 2123 C CA . ALA A 1 282 ? -2.002 5.938 19.594 1 98.81 282 ALA A CA 1
ATOM 2124 C C . ALA A 1 282 ? -0.855 6.637 18.859 1 98.81 282 ALA A C 1
ATOM 2126 O O . ALA A 1 282 ? 0.307 6.504 19.25 1 98.81 282 ALA A O 1
ATOM 2127 N N . LEU A 1 283 ? -1.198 7.332 17.828 1 98.81 283 LEU A N 1
ATOM 2128 C CA . LEU A 1 283 ? -0.207 8.094 17.078 1 98.81 283 LEU A CA 1
ATOM 2129 C C . LEU A 1 283 ? 0.454 9.148 17.953 1 98.81 283 LEU A C 1
ATOM 2131 O O . LEU A 1 283 ? 1.68 9.281 17.953 1 98.81 283 LEU A O 1
ATOM 2135 N N . VAL A 1 284 ? -0.312 9.867 18.688 1 98.88 284 VAL A N 1
ATOM 2136 C CA . VAL A 1 284 ? 0.168 10.922 19.578 1 98.88 284 VAL A CA 1
ATOM 2137 C C . VAL A 1 284 ? 1.045 10.312 20.672 1 98.88 284 VAL A C 1
ATOM 2139 O O . VAL A 1 284 ? 2.115 10.844 20.984 1 98.88 284 VAL A O 1
ATOM 2142 N N . ARG A 1 285 ? 0.612 9.211 21.219 1 98.69 285 ARG A N 1
ATOM 2143 C CA . ARG A 1 285 ? 1.379 8.555 22.266 1 98.69 285 ARG A CA 1
ATOM 2144 C C . ARG A 1 285 ? 2.762 8.148 21.766 1 98.69 285 ARG A C 1
ATOM 2146 O O . ARG A 1 285 ? 3.766 8.383 22.438 1 98.69 285 ARG A O 1
ATOM 2153 N N . SER A 1 286 ? 2.793 7.539 20.625 1 98.88 286 SER A N 1
ATOM 2154 C CA . SER A 1 286 ? 4.078 7.133 20.062 1 98.88 286 SER A CA 1
ATOM 2155 C C . SER A 1 286 ? 4.957 8.344 19.766 1 98.88 286 SER A C 1
ATOM 2157 O O . SER A 1 286 ? 6.168 8.305 20 1 98.88 286 SER A O 1
ATOM 2159 N N . PHE A 1 287 ? 4.395 9.383 19.312 1 98.88 287 PHE A N 1
ATOM 2160 C CA . PHE A 1 287 ? 5.117 10.617 19.016 1 98.88 287 PHE A CA 1
ATOM 2161 C C . PHE A 1 287 ? 5.668 11.242 20.281 1 98.88 287 PHE A C 1
ATOM 2163 O O . PHE A 1 287 ? 6.824 11.664 20.328 1 98.88 287 PHE A O 1
ATOM 2170 N N . GLU A 1 288 ? 4.863 11.344 21.266 1 98.75 288 GLU A N 1
ATOM 2171 C CA . GLU A 1 288 ? 5.289 11.891 22.547 1 98.75 288 GLU A CA 1
ATOM 2172 C C . GLU A 1 288 ? 6.457 11.102 23.125 1 98.75 288 GLU A C 1
ATOM 2174 O O . GLU A 1 288 ? 7.426 11.688 23.625 1 98.75 288 GLU A O 1
ATOM 2179 N N . GLU A 1 289 ? 6.332 9.828 23.031 1 98.62 289 GLU A N 1
ATOM 2180 C CA . GLU A 1 289 ? 7.34 8.953 23.625 1 98.62 289 GLU A CA 1
ATOM 2181 C C . GLU A 1 289 ? 8.656 9.023 22.844 1 98.62 289 GLU A C 1
ATOM 2183 O O . GLU A 1 289 ? 9.734 9.008 23.438 1 98.62 289 GLU A O 1
ATOM 2188 N N . GLU A 1 290 ? 8.555 9.211 21.594 1 98.75 290 GLU A N 1
ATOM 2189 C CA . GLU A 1 290 ? 9.742 8.945 20.781 1 98.75 290 GLU A CA 1
ATOM 2190 C C . GLU A 1 290 ? 10.328 10.242 20.234 1 98.75 290 GLU A C 1
ATOM 2192 O O . GLU A 1 290 ? 11.539 10.336 20.031 1 98.75 290 GLU A O 1
ATOM 2197 N N . VAL A 1 291 ? 9.508 11.25 19.984 1 98.81 291 VAL A N 1
ATOM 2198 C CA . VAL A 1 291 ? 9.992 12.406 19.25 1 98.81 291 VAL A CA 1
ATOM 2199 C C . VAL A 1 291 ? 10.07 13.617 20.172 1 98.81 291 VAL A C 1
ATOM 2201 O O . VAL A 1 291 ? 10.984 14.445 20.047 1 98.81 291 VAL A O 1
ATOM 2204 N N . ILE A 1 292 ? 9.18 13.789 21.125 1 98.69 292 ILE A N 1
ATOM 2205 C CA . ILE A 1 292 ? 9.109 14.984 21.969 1 98.69 292 ILE A CA 1
ATOM 2206 C C . ILE A 1 292 ? 10.43 15.156 22.719 1 98.69 292 ILE A C 1
ATOM 2208 O O . ILE A 1 292 ? 10.898 16.281 22.906 1 98.69 292 ILE A O 1
ATOM 2212 N N . PRO A 1 293 ? 11.094 14.086 23.172 1 98.44 293 PRO A N 1
ATOM 2213 C CA . PRO A 1 293 ? 12.398 14.273 23.797 1 98.44 293 PRO A CA 1
ATOM 2214 C C . PRO A 1 293 ? 13.398 15 22.906 1 98.44 293 PRO A C 1
ATOM 2216 O O . PRO A 1 293 ? 14.203 15.805 23.375 1 98.44 293 PRO A O 1
ATOM 2219 N N . TYR A 1 294 ? 13.398 14.75 21.594 1 98.69 294 TYR A N 1
ATOM 2220 C CA . TYR A 1 294 ? 14.266 15.453 20.656 1 98.69 294 TYR A CA 1
ATOM 2221 C C . TYR A 1 294 ? 13.867 16.922 20.531 1 98.69 294 TYR A C 1
ATOM 2223 O O . TYR A 1 294 ? 14.727 17.781 20.359 1 98.69 294 TYR A O 1
ATOM 2231 N N . MET A 1 295 ? 12.586 17.188 20.641 1 98.56 295 MET A N 1
ATOM 2232 C CA . MET A 1 295 ? 12.102 18.547 20.578 1 98.56 295 MET A CA 1
ATOM 2233 C C . MET A 1 295 ? 12.445 19.328 21.844 1 98.56 295 MET A C 1
ATOM 2235 O O . MET A 1 295 ? 12.812 20.5 21.781 1 98.56 295 MET A O 1
ATOM 2239 N N . THR A 1 296 ? 12.312 18.609 22.922 1 98.06 296 THR A N 1
ATOM 2240 C CA . THR A 1 296 ? 12.656 19.234 24.203 1 98.06 296 THR A CA 1
ATOM 2241 C C . THR A 1 296 ? 14.109 19.703 24.188 1 98.06 296 THR A C 1
ATOM 2243 O O . THR A 1 296 ? 14.43 20.766 24.75 1 98.06 296 THR A O 1
ATOM 2246 N N . ARG A 1 297 ? 14.984 18.938 23.516 1 98.12 297 ARG A N 1
ATOM 2247 C CA . ARG A 1 297 ? 16.406 19.281 23.406 1 98.12 297 ARG A CA 1
ATOM 2248 C C . ARG A 1 297 ? 16.656 20.188 22.219 1 98.12 297 ARG A C 1
ATOM 2250 O O . ARG A 1 297 ? 17.812 20.5 21.906 1 98.12 297 ARG A O 1
ATOM 2257 N N . ARG A 1 298 ? 15.672 20.484 21.484 1 98.12 298 ARG A N 1
ATOM 2258 C CA . ARG A 1 298 ? 15.695 21.375 20.328 1 98.12 298 ARG A CA 1
ATOM 2259 C C . ARG A 1 298 ? 16.578 20.797 19.219 1 98.12 298 ARG A C 1
ATOM 2261 O O . ARG A 1 298 ? 17.203 21.547 18.469 1 98.12 298 ARG A O 1
ATOM 2268 N N . GLU A 1 299 ? 16.688 19.5 19.188 1 98.44 299 GLU A N 1
ATOM 2269 C CA . GLU A 1 299 ? 17.344 18.812 18.062 1 98.44 299 GLU A CA 1
ATOM 2270 C C . GLU A 1 299 ? 16.438 18.781 16.844 1 98.44 299 GLU A C 1
ATOM 2272 O O . GLU A 1 299 ? 16.922 18.828 15.703 1 98.44 299 GLU A O 1
ATOM 2277 N N . ILE A 1 300 ? 15.195 18.594 17.109 1 98.75 300 ILE A N 1
ATOM 2278 C CA . ILE A 1 300 ? 14.133 18.75 16.141 1 98.75 300 ILE A CA 1
ATOM 2279 C C . ILE A 1 300 ? 13.234 19.922 16.531 1 98.75 300 ILE A C 1
ATOM 2281 O O . ILE A 1 300 ? 12.836 20.047 17.703 1 98.75 300 ILE A O 1
ATOM 2285 N N . VAL A 1 301 ? 12.938 20.781 15.602 1 98.62 301 VAL A N 1
ATOM 2286 C CA . VAL A 1 301 ? 12.211 22 15.969 1 98.62 301 VAL A CA 1
ATOM 2287 C C . VAL A 1 301 ? 11.141 22.297 14.914 1 98.62 301 VAL A C 1
ATOM 2289 O O . VAL A 1 301 ? 11.328 22 13.734 1 98.62 301 VAL A O 1
ATOM 2292 N N . PRO A 1 302 ? 10.016 22.828 15.32 1 98.62 302 PRO A N 1
ATOM 2293 C CA . PRO A 1 302 ? 9.102 23.375 14.312 1 98.62 302 PRO A CA 1
ATOM 2294 C C . PRO A 1 302 ? 9.688 24.578 13.586 1 98.62 302 PRO A C 1
ATOM 2296 O O . PRO A 1 302 ? 10.438 25.359 14.172 1 98.62 302 PRO A O 1
ATOM 2299 N N . VAL A 1 303 ? 9.391 24.734 12.336 1 98.69 303 VAL A N 1
ATOM 2300 C CA . VAL A 1 303 ? 9.875 25.859 11.531 1 98.69 303 VAL A CA 1
ATOM 2301 C C . VAL A 1 303 ? 8.719 26.828 11.242 1 98.69 303 VAL A C 1
ATOM 2303 O O . VAL A 1 303 ? 7.852 26.531 10.422 1 98.69 303 VAL A O 1
ATOM 2306 N N . VAL A 1 304 ? 8.734 27.953 11.906 1 98.75 304 VAL A N 1
ATOM 2307 C CA . VAL A 1 304 ? 7.691 28.969 11.727 1 98.75 304 VAL A CA 1
ATOM 2308 C C . VAL A 1 304 ? 8.203 30.078 10.82 1 98.75 304 VAL A C 1
ATOM 2310 O O . VAL A 1 304 ? 9.203 30.734 11.125 1 98.75 304 VAL A O 1
ATOM 2313 N N . GLN A 1 305 ? 7.496 30.219 9.75 1 98.5 305 GLN A N 1
ATOM 2314 C CA . GLN A 1 305 ? 7.883 31.281 8.82 1 98.5 305 GLN A CA 1
ATOM 2315 C C . GLN A 1 305 ? 7.406 32.656 9.32 1 98.5 305 GLN A C 1
ATOM 2317 O O . GLN A 1 305 ? 8.164 33.625 9.32 1 98.5 305 GLN A O 1
ATOM 2322 N N . CYS A 1 306 ? 6.117 32.719 9.711 1 98.25 306 CYS A N 1
ATOM 2323 C CA . CYS A 1 306 ? 5.539 34 10.125 1 98.25 306 CYS A CA 1
ATOM 2324 C C . CYS A 1 306 ? 4.238 33.781 10.883 1 98.25 306 CYS A C 1
ATOM 2326 O O . CYS A 1 306 ? 3.734 32.656 10.969 1 98.25 306 CYS A O 1
ATOM 2328 N N . THR A 1 307 ? 3.836 34.875 11.5 1 98.44 307 THR A N 1
ATOM 2329 C CA . THR A 1 307 ? 2.561 34.875 12.211 1 98.44 307 THR A CA 1
ATOM 2330 C C . THR A 1 307 ? 1.643 35.969 11.648 1 98.44 307 THR A C 1
ATOM 2332 O O . THR A 1 307 ? 2.115 36.969 11.109 1 98.44 307 THR A O 1
ATOM 2335 N N . TYR A 1 308 ? 0.384 35.688 11.688 1 98.31 308 TYR A N 1
ATOM 2336 C CA . TYR A 1 308 ? -0.689 36.656 11.438 1 98.31 308 TYR A CA 1
ATOM 2337 C C . TYR A 1 308 ? -1.691 36.656 12.586 1 98.31 308 TYR A C 1
ATOM 2339 O O . TYR A 1 308 ? -1.906 35.625 13.234 1 98.31 308 TYR A O 1
ATOM 2347 N N . ALA A 1 309 ? -2.297 37.844 12.805 1 98 309 ALA A N 1
ATOM 2348 C CA . ALA A 1 309 ? -3.451 37.844 13.703 1 98 309 ALA A CA 1
ATOM 2349 C C . ALA A 1 309 ? -4.617 37.062 13.102 1 98 309 ALA A C 1
ATOM 2351 O O . ALA A 1 309 ? -4.734 36.969 11.883 1 98 309 ALA A O 1
ATOM 2352 N N . LEU A 1 310 ? -5.43 36.531 13.969 1 98.06 310 LEU A N 1
ATOM 2353 C CA . LEU A 1 310 ? -6.598 35.812 13.516 1 98.06 310 LEU A CA 1
ATOM 2354 C C . LEU A 1 310 ? -7.398 36.625 12.508 1 98.06 310 LEU A C 1
ATOM 2356 O O . LEU A 1 310 ? -7.91 36.062 11.523 1 98.06 310 LEU A O 1
ATOM 2360 N N . GLU A 1 311 ? -7.445 37.906 12.688 1 96.38 311 GLU A N 1
ATOM 2361 C CA . GLU A 1 311 ? -8.18 38.844 11.836 1 96.38 311 GLU A CA 1
ATOM 2362 C C . GLU A 1 311 ? -7.559 38.938 10.445 1 96.38 311 GLU A C 1
ATOM 2364 O O . GLU A 1 311 ? -8.203 39.375 9.492 1 96.38 311 GLU A O 1
ATOM 2369 N N . GLU A 1 312 ? -6.34 38.5 10.359 1 97.5 312 GLU A N 1
ATOM 2370 C CA . GLU A 1 312 ? -5.609 38.594 9.102 1 97.5 312 GLU A CA 1
ATOM 2371 C C . GLU A 1 312 ? -5.559 37.219 8.414 1 97.5 312 GLU A C 1
ATOM 2373 O O . GLU A 1 312 ? -4.645 36.938 7.633 1 97.5 312 GLU A O 1
ATOM 2378 N N . VAL A 1 313 ? -6.512 36.375 8.711 1 98.25 313 VAL A N 1
ATOM 2379 C CA . VAL A 1 313 ? -6.543 35 8.211 1 98.25 313 VAL A CA 1
ATOM 2380 C C . VAL A 1 313 ? -6.496 35 6.688 1 98.25 313 VAL A C 1
ATOM 2382 O O . VAL A 1 313 ? -5.902 34.125 6.078 1 98.25 313 VAL A O 1
ATOM 2385 N N . ALA A 1 314 ? -7.078 35.969 6.031 1 98.06 314 ALA A N 1
ATOM 2386 C CA . ALA A 1 314 ? -7.082 36.062 4.57 1 98.06 314 ALA A CA 1
ATOM 2387 C C . ALA A 1 314 ? -5.66 36.156 4.027 1 98.06 314 ALA A C 1
ATOM 2389 O O . ALA A 1 314 ? -5.312 35.5 3.045 1 98.06 314 ALA A O 1
ATOM 2390 N N . ALA A 1 315 ? -4.891 36.969 4.652 1 97.88 315 ALA A N 1
ATOM 2391 C CA . ALA A 1 315 ? -3.502 37.156 4.234 1 97.88 315 ALA A CA 1
ATOM 2392 C C . ALA A 1 315 ? -2.707 35.844 4.418 1 97.88 315 ALA A C 1
ATOM 2394 O O . ALA A 1 315 ? -1.876 35.5 3.578 1 97.88 315 ALA A O 1
ATOM 2395 N N . ALA A 1 316 ? -2.926 35.188 5.488 1 98.12 316 ALA A N 1
ATOM 2396 C CA . ALA A 1 316 ? -2.25 33.938 5.758 1 98.12 316 ALA A CA 1
ATOM 2397 C C . ALA A 1 316 ? -2.58 32.906 4.688 1 98.12 316 ALA A C 1
ATOM 2399 O O . ALA A 1 316 ? -1.687 32.219 4.18 1 98.12 316 ALA A O 1
ATOM 2400 N N . HIS A 1 317 ? -3.873 32.75 4.336 1 98.38 317 HIS A N 1
ATOM 2401 C CA . HIS A 1 317 ? -4.289 31.812 3.303 1 98.38 317 HIS A CA 1
ATOM 2402 C C . HIS A 1 317 ? -3.695 32.188 1.948 1 98.38 317 HIS A C 1
ATOM 2404 O O . HIS A 1 317 ? -3.301 31.312 1.179 1 98.38 317 HIS A O 1
ATOM 2410 N N . LYS A 1 318 ? -3.645 33.469 1.65 1 97.75 318 LYS A N 1
ATOM 2411 C CA . LYS A 1 318 ? -3.086 33.906 0.382 1 97.75 318 LYS A CA 1
ATOM 2412 C C . LYS A 1 318 ? -1.612 33.531 0.261 1 97.75 318 LYS A C 1
ATOM 2414 O O . LYS A 1 318 ? -1.153 33.156 -0.812 1 97.75 318 LYS A O 1
ATOM 2419 N N . LEU A 1 319 ? -0.935 33.719 1.341 1 96.88 319 LEU A N 1
ATOM 2420 C CA . LEU A 1 319 ? 0.473 33.344 1.357 1 96.88 319 LEU A CA 1
ATOM 2421 C C . LEU A 1 319 ? 0.64 31.875 0.998 1 96.88 319 LEU A C 1
ATOM 2423 O O . LEU A 1 319 ? 1.508 31.516 0.196 1 96.88 319 LEU A O 1
ATOM 2427 N N . MET A 1 320 ? -0.148 31 1.542 1 94.62 320 MET A N 1
ATOM 2428 C CA . MET A 1 320 ? -0.091 29.562 1.306 1 94.62 320 MET A CA 1
ATOM 2429 C C . MET A 1 320 ? -0.497 29.219 -0.126 1 94.62 320 MET A C 1
ATOM 2431 O O . MET A 1 320 ? 0.149 28.406 -0.785 1 94.62 320 MET A O 1
ATOM 2435 N N . GLU A 1 321 ? -1.479 29.859 -0.637 1 93.38 321 GLU A N 1
ATOM 2436 C CA . GLU A 1 321 ? -1.996 29.594 -1.978 1 93.38 321 GLU A CA 1
ATOM 2437 C C . GLU A 1 321 ? -0.973 29.969 -3.045 1 93.38 321 GLU A C 1
ATOM 2439 O O . GLU A 1 321 ? -0.942 29.375 -4.121 1 93.38 321 GLU A O 1
ATOM 2444 N N . ASN A 1 322 ? -0.222 30.969 -2.686 1 92.75 322 ASN A N 1
ATOM 2445 C CA . ASN A 1 322 ? 0.766 31.438 -3.646 1 92.75 322 ASN A CA 1
ATOM 2446 C C . ASN A 1 322 ? 2.072 30.656 -3.545 1 92.75 322 ASN A C 1
ATOM 2448 O O . ASN A 1 322 ? 3.084 31.062 -4.121 1 92.75 322 ASN A O 1
ATOM 2452 N N . ASN A 1 323 ? 2.07 29.625 -2.785 1 91.19 323 ASN A N 1
ATOM 2453 C CA . ASN A 1 323 ? 3.221 28.75 -2.609 1 91.19 323 ASN A CA 1
ATOM 2454 C C . ASN A 1 323 ? 4.445 29.516 -2.125 1 91.19 323 ASN A C 1
ATOM 2456 O O . ASN A 1 323 ? 5.559 29.281 -2.604 1 91.19 323 ASN A O 1
ATOM 2460 N N . LYS A 1 324 ? 4.207 30.422 -1.237 1 90.81 324 LYS A N 1
ATOM 2461 C CA . LYS A 1 324 ? 5.293 31.234 -0.708 1 90.81 324 LYS A CA 1
ATOM 2462 C C . LYS A 1 324 ? 5.664 30.812 0.709 1 90.81 324 LYS A C 1
ATOM 2464 O O . LYS A 1 324 ? 6.523 31.422 1.342 1 90.81 324 LYS A O 1
ATOM 2469 N N . SER A 1 325 ? 5.055 29.797 1.114 1 91.31 325 SER A N 1
ATOM 2470 C CA . SER A 1 325 ? 5.312 29.359 2.482 1 91.31 325 SER A CA 1
ATOM 2471 C C . SER A 1 325 ? 6.57 28.5 2.562 1 91.31 325 SER A C 1
ATOM 2473 O O . SER A 1 325 ? 6.812 27.672 1.688 1 91.31 325 SER A O 1
ATOM 2475 N N . ASN A 1 326 ? 7.391 28.734 3.523 1 96.69 326 ASN A N 1
ATOM 2476 C CA . ASN A 1 326 ? 8.531 27.938 3.984 1 96.69 326 ASN A CA 1
ATOM 2477 C C . ASN A 1 326 ? 8.367 27.516 5.441 1 96.69 326 ASN A C 1
ATOM 2479 O O . ASN A 1 326 ? 8.758 28.25 6.355 1 96.69 326 ASN A O 1
ATOM 2483 N N . GLY A 1 327 ? 7.953 26.328 5.648 1 97.94 327 GLY A N 1
ATOM 2484 C CA . GLY A 1 327 ? 7.551 25.906 6.98 1 97.94 327 GLY A CA 1
ATOM 2485 C C . GLY A 1 327 ? 6.105 26.234 7.301 1 97.94 327 GLY A C 1
ATOM 2486 O O . GLY A 1 327 ? 5.219 26.047 6.461 1 97.94 327 GLY A O 1
ATOM 2487 N N . LYS A 1 328 ? 5.875 26.625 8.523 1 98.69 328 LYS A N 1
ATOM 2488 C CA . LYS A 1 328 ? 4.512 26.828 9 1 98.69 328 LYS A CA 1
ATOM 2489 C C . LYS A 1 328 ? 4.152 28.297 9.07 1 98.69 328 LYS A C 1
ATOM 2491 O O . LYS A 1 328 ? 4.996 29.141 9.414 1 98.69 328 LYS A O 1
ATOM 2496 N N . VAL A 1 329 ? 2.912 28.594 8.773 1 98.75 329 VAL A N 1
ATOM 2497 C CA . VAL A 1 329 ? 2.273 29.891 9.008 1 98.75 329 VAL A CA 1
ATOM 2498 C C . VAL A 1 329 ? 1.306 29.781 10.188 1 98.75 329 VAL A C 1
ATOM 2500 O O . VAL A 1 329 ? 0.507 28.844 10.25 1 98.75 329 VAL A O 1
ATOM 2503 N N . ILE A 1 330 ? 1.397 30.766 11.133 1 98.81 330 ILE A N 1
ATOM 2504 C CA . ILE A 1 330 ? 0.646 30.641 12.375 1 98.81 330 ILE A CA 1
ATOM 2505 C C . ILE A 1 330 ? -0.274 31.844 12.555 1 98.81 330 ILE A C 1
ATOM 2507 O O . ILE A 1 330 ? 0.125 32.969 12.289 1 98.81 330 ILE A O 1
ATOM 2511 N N . LEU A 1 331 ? -1.486 31.547 12.969 1 98.81 331 LEU A N 1
ATOM 2512 C CA . LEU A 1 331 ? -2.414 32.594 13.406 1 98.81 331 LEU A CA 1
ATOM 2513 C C . LEU A 1 331 ? -2.336 32.781 14.922 1 98.81 331 LEU A C 1
ATOM 2515 O O . LEU A 1 331 ? -2.352 31.797 15.672 1 98.81 331 LEU A O 1
ATOM 2519 N N . THR A 1 332 ? -2.277 33.938 15.383 1 98.62 332 THR A N 1
ATOM 2520 C CA . THR A 1 332 ? -2.344 34.25 16.812 1 98.62 332 THR A CA 1
ATOM 2521 C C . THR A 1 332 ? -3.74 34.719 17.203 1 98.62 332 THR A C 1
ATOM 2523 O O . THR A 1 332 ? -4.391 35.438 16.453 1 98.62 332 THR A O 1
ATOM 2526 N N . VAL A 1 333 ? -4.172 34.125 18.359 1 95.62 333 VAL A N 1
ATOM 2527 C CA . VAL A 1 333 ? -5.512 34.469 18.844 1 95.62 333 VAL A CA 1
ATOM 2528 C C . VAL A 1 333 ? -5.41 35.375 20.078 1 95.62 333 VAL A C 1
ATOM 2530 O O . VAL A 1 333 ? -4.742 35.031 21.047 1 95.62 333 VAL A O 1
ATOM 2533 N N . GLY A 1 334 ? -6.109 36.438 20.141 1 76.69 334 GLY A N 1
ATOM 2534 C CA . GLY A 1 334 ? -6.121 37.375 21.25 1 76.69 334 GLY A CA 1
ATOM 2535 C C . GLY A 1 334 ? -4.934 38.312 21.25 1 76.69 334 GLY A C 1
ATOM 2536 O O . GLY A 1 334 ? -4.086 38.25 20.344 1 76.69 334 GLY A O 1
ATOM 2537 N N . LYS A 1 335 ? -4.984 39.375 22.031 1 58.94 335 LYS A N 1
ATOM 2538 C CA . LYS A 1 335 ? -4.008 40.438 22.109 1 58.94 335 LYS A CA 1
ATOM 2539 C C . LYS A 1 335 ? -2.633 39.906 22.5 1 58.94 335 LYS A C 1
ATOM 2541 O O . LYS A 1 335 ? -2.518 39.062 23.375 1 58.94 335 LYS A O 1
ATOM 2546 N N . ALA A 1 336 ? -1.738 39.781 21.469 1 44.94 336 ALA A N 1
ATOM 2547 C CA . ALA A 1 336 ? -0.336 39.531 21.797 1 44.94 336 ALA A CA 1
ATOM 2548 C C . ALA A 1 336 ? 0.009 40.094 23.172 1 44.94 336 ALA A C 1
ATOM 2550 O O . ALA A 1 336 ? -0.28 41.281 23.453 1 44.94 336 ALA A O 1
ATOM 2551 N N . GLU A 1 337 ? -0.077 39.25 24.266 1 38.28 337 GLU A N 1
ATOM 2552 C CA . GLU A 1 337 ? 0.632 39.969 25.344 1 38.28 337 GLU A CA 1
ATOM 2553 C C . GLU A 1 337 ? 2.053 40.312 24.922 1 38.28 337 GLU A C 1
ATOM 2555 O O . GLU A 1 337 ? 2.678 39.594 24.141 1 38.28 337 GLU A O 1
ATOM 2560 N N . MET B 1 1 ? 28.266 -35.125 -16.688 1 54.41 1 MET B N 1
ATOM 2561 C CA . MET B 1 1 ? 26.984 -34.781 -16.078 1 54.41 1 MET B CA 1
ATOM 2562 C C . MET B 1 1 ? 25.828 -35.438 -16.828 1 54.41 1 MET B C 1
ATOM 2564 O O . MET B 1 1 ? 25.875 -35.562 -18.047 1 54.41 1 MET B O 1
ATOM 2568 N N . LYS B 1 2 ? 24.906 -36.156 -16.125 1 81.81 2 LYS B N 1
ATOM 2569 C CA . LYS B 1 2 ? 23.844 -36.938 -16.797 1 81.81 2 LYS B CA 1
ATOM 2570 C C . LYS B 1 2 ? 22.875 -36 -17.516 1 81.81 2 LYS B C 1
ATOM 2572 O O . LYS B 1 2 ? 22.609 -34.906 -17.047 1 81.81 2 LYS B O 1
ATOM 2577 N N . SER B 1 3 ? 22.531 -36.281 -18.734 1 93.56 3 SER B N 1
ATOM 2578 C CA . SER B 1 3 ? 21.594 -35.5 -19.547 1 93.56 3 SER B CA 1
ATOM 2579 C C . SER B 1 3 ? 20.141 -35.75 -19.109 1 93.56 3 SER B C 1
ATOM 2581 O O . SER B 1 3 ? 19.875 -36.719 -18.391 1 93.56 3 SER B O 1
ATOM 2583 N N . MET B 1 4 ? 19.281 -34.812 -19.375 1 95.69 4 MET B N 1
ATOM 2584 C CA . MET B 1 4 ? 17.844 -34.969 -19.109 1 95.69 4 MET B CA 1
ATOM 2585 C C . MET B 1 4 ? 17.016 -34.312 -20.219 1 95.69 4 MET B C 1
ATOM 2587 O O . MET B 1 4 ? 17.5 -33.406 -20.906 1 95.69 4 MET B O 1
ATOM 2591 N N . ARG B 1 5 ? 15.797 -34.781 -20.359 1 96.44 5 ARG B N 1
ATOM 2592 C CA . ARG B 1 5 ? 14.852 -34.156 -21.266 1 96.44 5 ARG B CA 1
ATOM 2593 C C . ARG B 1 5 ? 14.234 -32.906 -20.625 1 96.44 5 ARG B C 1
ATOM 2595 O O . ARG B 1 5 ? 13.922 -32.906 -19.422 1 96.44 5 ARG B O 1
ATOM 2602 N N . ALA B 1 6 ? 14.109 -31.844 -21.391 1 97.88 6 ALA B N 1
ATOM 2603 C CA . ALA B 1 6 ? 13.484 -30.609 -20.938 1 97.88 6 ALA B CA 1
ATOM 2604 C C . ALA B 1 6 ? 12.867 -29.844 -22.109 1 97.88 6 ALA B C 1
ATOM 2606 O O . ALA B 1 6 ? 13.164 -30.125 -23.266 1 97.88 6 ALA B O 1
ATOM 2607 N N . VAL B 1 7 ? 11.945 -29.016 -21.797 1 98.25 7 VAL B N 1
ATOM 2608 C CA . VAL B 1 7 ? 11.438 -28.078 -22.781 1 98.25 7 VAL B CA 1
ATOM 2609 C C . VAL B 1 7 ? 12.438 -26.938 -22.969 1 98.25 7 VAL B C 1
ATOM 2611 O O . VAL B 1 7 ? 12.773 -26.234 -22 1 98.25 7 VAL B O 1
ATOM 2614 N N . THR B 1 8 ? 12.906 -26.703 -24.078 1 97.12 8 THR B N 1
ATOM 2615 C CA . THR B 1 8 ? 13.789 -25.594 -24.406 1 97.12 8 THR B CA 1
ATOM 2616 C C . THR B 1 8 ? 13.141 -24.688 -25.453 1 97.12 8 THR B C 1
ATOM 2618 O O . THR B 1 8 ? 12.148 -25.062 -26.078 1 97.12 8 THR B O 1
ATOM 2621 N N . MET B 1 9 ? 13.656 -23.484 -25.516 1 96.19 9 MET B N 1
ATOM 2622 C CA . MET B 1 9 ? 13.164 -22.5 -26.484 1 96.19 9 MET B CA 1
ATOM 2623 C C . MET B 1 9 ? 14.273 -22.062 -27.422 1 96.19 9 MET B C 1
ATOM 2625 O O . MET B 1 9 ? 15.383 -21.75 -26.984 1 96.19 9 MET B O 1
ATOM 2629 N N . ARG B 1 10 ? 14.031 -21.938 -28.688 1 89.88 10 ARG B N 1
ATOM 2630 C CA . ARG B 1 10 ? 15 -21.484 -29.688 1 89.88 10 ARG B CA 1
ATOM 2631 C C . ARG B 1 10 ? 15.078 -19.953 -29.719 1 89.88 10 ARG B C 1
ATOM 2633 O O . ARG B 1 10 ? 16.078 -19.391 -30.141 1 89.88 10 ARG B O 1
ATOM 2640 N N . ALA B 1 11 ? 14.07 -19.359 -29.422 1 92.81 11 ALA B N 1
ATOM 2641 C CA . ALA B 1 11 ? 13.859 -17.922 -29.359 1 92.81 11 ALA B CA 1
ATOM 2642 C C . ALA B 1 11 ? 12.617 -17.578 -28.531 1 92.81 11 ALA B C 1
ATOM 2644 O O . ALA B 1 11 ? 11.914 -18.469 -28.062 1 92.81 11 ALA B O 1
ATOM 2645 N N . PHE B 1 12 ? 12.508 -16.328 -28.328 1 95.12 12 PHE B N 1
ATOM 2646 C CA . PHE B 1 12 ? 11.211 -15.898 -27.812 1 95.12 12 PHE B CA 1
ATOM 2647 C C . PHE B 1 12 ? 10.164 -15.914 -28.922 1 95.12 12 PHE B C 1
ATOM 2649 O O . PHE B 1 12 ? 10.492 -15.75 -30.094 1 95.12 12 PHE B O 1
ATOM 2656 N N . GLY B 1 13 ? 8.867 -16.156 -28.531 1 95.62 13 GLY B N 1
ATOM 2657 C CA . GLY B 1 13 ? 7.855 -16.109 -29.594 1 95.62 13 GLY B CA 1
ATOM 2658 C C . GLY B 1 13 ? 6.621 -16.922 -29.266 1 95.62 13 GLY B C 1
ATOM 2659 O O . GLY B 1 13 ? 6.242 -17.062 -28.094 1 95.62 13 GLY B O 1
ATOM 2660 N N . ASP B 1 14 ? 5.965 -17.359 -30.344 1 95.94 14 ASP B N 1
ATOM 2661 C CA . ASP B 1 14 ? 4.734 -18.141 -30.219 1 95.94 14 ASP B CA 1
ATOM 2662 C C . ASP B 1 14 ? 5.031 -19.547 -29.734 1 95.94 14 ASP B C 1
ATOM 2664 O O . ASP B 1 14 ? 6.176 -19.875 -29.406 1 95.94 14 ASP B O 1
ATOM 2668 N N . VAL B 1 15 ? 4.035 -20.406 -29.609 1 96.44 15 VAL B N 1
ATOM 2669 C CA . VAL B 1 15 ? 4.125 -21.703 -28.953 1 96.44 15 VAL B CA 1
ATOM 2670 C C . VAL B 1 15 ? 5.066 -22.609 -29.719 1 96.44 15 VAL B C 1
ATOM 2672 O O . VAL B 1 15 ? 5.594 -23.578 -29.172 1 96.44 15 VAL B O 1
ATOM 2675 N N . ASP B 1 16 ? 5.344 -22.375 -30.953 1 95.19 16 ASP B N 1
ATOM 2676 C CA . ASP B 1 16 ? 6.137 -23.25 -31.812 1 95.19 16 ASP B CA 1
ATOM 2677 C C . ASP B 1 16 ? 7.621 -23.141 -31.484 1 95.19 16 ASP B C 1
ATOM 2679 O O . ASP B 1 16 ? 8.43 -23.953 -31.953 1 95.19 16 ASP B O 1
ATOM 2683 N N . VAL B 1 17 ? 8.016 -22.203 -30.672 1 96.81 17 VAL B N 1
ATOM 2684 C CA . VAL B 1 17 ? 9.422 -22.031 -30.312 1 96.81 17 VAL B CA 1
ATOM 2685 C C . VAL B 1 17 ? 9.836 -23.094 -29.297 1 96.81 17 VAL B C 1
ATOM 2687 O O . VAL B 1 17 ? 11.023 -23.281 -29.031 1 96.81 17 VAL B O 1
ATOM 2690 N N . MET B 1 18 ? 8.875 -23.719 -28.656 1 97.44 18 MET B N 1
ATOM 2691 C CA . MET B 1 18 ? 9.156 -24.703 -27.609 1 97.44 18 MET B CA 1
ATOM 2692 C C . MET B 1 18 ? 9.352 -26.094 -28.188 1 97.44 18 MET B C 1
ATOM 2694 O O . MET B 1 18 ? 8.57 -26.531 -29.031 1 97.44 18 MET B O 1
ATOM 2698 N N . HIS B 1 19 ? 10.375 -26.797 -27.719 1 95.44 19 HIS B N 1
ATOM 2699 C CA . HIS B 1 19 ? 10.648 -28.156 -28.156 1 95.44 19 HIS B CA 1
ATOM 2700 C C . HIS B 1 19 ? 11.305 -28.969 -27.031 1 95.44 19 HIS B C 1
ATOM 2702 O O . HIS B 1 19 ? 11.922 -28.406 -26.141 1 95.44 19 HIS B O 1
ATOM 2708 N N . ILE B 1 20 ? 11.148 -30.281 -27.125 1 96.19 20 ILE B N 1
ATOM 2709 C CA . ILE B 1 20 ? 11.828 -31.172 -26.188 1 96.19 20 ILE B CA 1
ATOM 2710 C C . ILE B 1 20 ? 13.273 -31.391 -26.641 1 96.19 20 ILE B C 1
ATOM 2712 O O . ILE B 1 20 ? 13.516 -31.703 -27.812 1 96.19 20 ILE B O 1
ATOM 2716 N N . SER B 1 21 ? 14.156 -31.219 -25.734 1 96.06 21 SER B N 1
ATOM 2717 C CA . SER B 1 21 ? 15.57 -31.438 -26.031 1 96.06 21 SER B CA 1
ATOM 2718 C C . SER B 1 21 ? 16.281 -32.125 -24.875 1 96.06 21 SER B C 1
ATOM 2720 O O . SER B 1 21 ? 15.797 -32.094 -23.734 1 96.06 21 SER B O 1
ATOM 2722 N N . GLU B 1 22 ? 17.344 -32.719 -25.297 1 96.69 22 GLU B N 1
ATOM 2723 C CA . GLU B 1 22 ? 18.266 -33.188 -24.25 1 96.69 22 GLU B CA 1
ATOM 2724 C C . GLU B 1 22 ? 19.188 -32.094 -23.781 1 96.69 22 GLU B C 1
ATOM 2726 O O . GLU B 1 22 ? 19.859 -31.438 -24.594 1 96.69 22 GLU B O 1
ATOM 2731 N N . VAL B 1 23 ? 19.172 -31.859 -22.5 1 96.56 23 VAL B N 1
ATOM 2732 C CA . VAL B 1 23 ? 20.016 -30.812 -21.938 1 96.56 23 VAL B CA 1
ATOM 2733 C C . VAL B 1 23 ? 20.859 -31.391 -20.781 1 96.56 23 VAL B C 1
ATOM 2735 O O . VAL B 1 23 ? 20.641 -32.531 -20.375 1 96.56 23 VAL B O 1
ATOM 2738 N N . THR B 1 24 ? 21.812 -30.578 -20.359 1 95.06 24 THR B N 1
ATOM 2739 C CA . THR B 1 24 ? 22.625 -31 -19.219 1 95.06 24 THR B CA 1
ATOM 2740 C C . THR B 1 24 ? 21.75 -31.188 -17.984 1 95.06 24 THR B C 1
ATOM 2742 O O . THR B 1 24 ? 20.906 -30.344 -17.672 1 95.06 24 THR B O 1
ATOM 2745 N N . GLY B 1 25 ? 21.938 -32.281 -17.375 1 94.94 25 GLY B N 1
ATOM 2746 C CA . GLY B 1 25 ? 21.188 -32.562 -16.156 1 94.94 25 GLY B CA 1
ATOM 2747 C C . GLY B 1 25 ? 21.5 -31.578 -15.023 1 94.94 25 GLY B C 1
ATOM 2748 O O . GLY B 1 25 ? 22.531 -30.906 -15.047 1 94.94 25 GLY B O 1
ATOM 2749 N N . VAL B 1 26 ? 20.594 -31.547 -14.023 1 95.88 26 VAL B N 1
ATOM 2750 C CA . VAL B 1 26 ? 20.75 -30.641 -12.891 1 95.88 26 VAL B CA 1
ATOM 2751 C C . VAL B 1 26 ? 21.688 -31.281 -11.859 1 95.88 26 VAL B C 1
ATOM 2753 O O . VAL B 1 26 ? 21.828 -32.5 -11.812 1 95.88 26 VAL B O 1
ATOM 2756 N N . SER B 1 27 ? 22.344 -30.438 -11.078 1 94.62 27 SER B N 1
ATOM 2757 C CA . SER B 1 27 ? 23.188 -30.875 -9.969 1 94.62 27 SER B CA 1
ATOM 2758 C C . SER B 1 27 ? 22.906 -30.047 -8.711 1 94.62 27 SER B C 1
ATOM 2760 O O . SER B 1 27 ? 22.25 -29 -8.773 1 94.62 27 SER B O 1
ATOM 2762 N N . LEU B 1 28 ? 23.297 -30.562 -7.605 1 95.06 28 LEU B N 1
ATOM 2763 C CA . LEU B 1 28 ? 23.203 -29.812 -6.359 1 95.06 28 LEU B CA 1
ATOM 2764 C C . LEU B 1 28 ? 24.234 -28.688 -6.328 1 95.06 28 LEU B C 1
ATOM 2766 O O . LEU B 1 28 ? 25.438 -28.953 -6.305 1 95.06 28 LEU B O 1
ATOM 2770 N N . SER B 1 29 ? 23.75 -27.516 -6.457 1 91.88 29 SER B N 1
ATOM 2771 C CA . SER B 1 29 ? 24.672 -26.391 -6.43 1 91.88 29 SER B CA 1
ATOM 2772 C C . SER B 1 29 ? 24.781 -25.797 -5.027 1 91.88 29 SER B C 1
ATOM 2774 O O . SER B 1 29 ? 25.75 -25.094 -4.719 1 91.88 29 SER B O 1
ATOM 2776 N N . ARG B 1 30 ? 23.781 -25.875 -4.199 1 95.5 30 ARG B N 1
ATOM 2777 C CA . ARG B 1 30 ? 23.75 -25.375 -2.834 1 95.5 30 ARG B CA 1
ATOM 2778 C C . ARG B 1 30 ? 23.469 -26.484 -1.836 1 95.5 30 ARG B C 1
ATOM 2780 O O . ARG B 1 30 ? 22.75 -27.438 -2.152 1 95.5 30 ARG B O 1
ATOM 2787 N N . PRO B 1 31 ? 23.922 -26.312 -0.586 1 98 31 PRO B N 1
ATOM 2788 C CA . PRO B 1 31 ? 23.734 -27.359 0.429 1 98 31 PRO B CA 1
ATOM 2789 C C . PRO B 1 31 ? 22.266 -27.516 0.831 1 98 31 PRO B C 1
ATOM 2791 O O . PRO B 1 31 ? 21.891 -28.547 1.405 1 98 31 PRO B O 1
ATOM 2794 N N . SER B 1 32 ? 21.453 -26.547 0.543 1 98.31 32 SER B N 1
ATOM 2795 C CA . SER B 1 32 ? 20.047 -26.594 0.932 1 98.31 32 SER B CA 1
ATOM 2796 C C . SER B 1 32 ? 19.156 -26.984 -0.25 1 98.31 32 SER B C 1
ATOM 2798 O O . SER B 1 32 ? 17.938 -26.891 -0.168 1 98.31 32 SER B O 1
ATOM 2800 N N . ASP B 1 33 ? 19.734 -27.453 -1.318 1 98.25 33 ASP B N 1
ATOM 2801 C CA . ASP B 1 33 ? 19 -27.781 -2.529 1 98.25 33 ASP B CA 1
ATOM 2802 C C . ASP B 1 33 ? 18.422 -29.203 -2.453 1 98.25 33 ASP B C 1
ATOM 2804 O O . ASP B 1 33 ? 19 -30.062 -1.787 1 98.25 33 ASP B O 1
ATOM 2808 N N . VAL B 1 34 ? 17.344 -29.375 -3.125 1 98.81 34 VAL B N 1
ATOM 2809 C CA . VAL B 1 34 ? 16.688 -30.656 -3.324 1 98.81 34 VAL B CA 1
ATOM 2810 C C . VAL B 1 34 ? 16.469 -30.906 -4.816 1 98.81 34 VAL B C 1
ATOM 2812 O O . VAL B 1 34 ? 15.953 -30.031 -5.527 1 98.81 34 VAL B O 1
ATOM 2815 N N . ILE B 1 35 ? 16.906 -32 -5.301 1 98.69 35 ILE B N 1
ATOM 2816 C CA . ILE B 1 35 ? 16.625 -32.406 -6.672 1 98.69 35 ILE B CA 1
ATOM 2817 C C . ILE B 1 35 ? 15.375 -33.312 -6.699 1 98.69 35 ILE B C 1
ATOM 2819 O O . ILE B 1 35 ? 15.289 -34.281 -5.953 1 98.69 35 ILE B O 1
ATOM 2823 N N . ILE B 1 36 ? 14.492 -32.938 -7.508 1 98.81 36 ILE B N 1
ATOM 2824 C CA . ILE B 1 36 ? 13.211 -33.625 -7.602 1 98.81 36 ILE B CA 1
ATOM 2825 C C . ILE B 1 36 ? 13.078 -34.281 -8.984 1 98.81 36 ILE B C 1
ATOM 2827 O O . ILE B 1 36 ? 13.258 -33.594 -10.008 1 98.81 36 ILE B O 1
ATOM 2831 N N . ARG B 1 37 ? 12.836 -35.562 -9.008 1 98.62 37 ARG B N 1
ATOM 2832 C CA . ARG B 1 37 ? 12.359 -36.188 -10.234 1 98.62 37 ARG B CA 1
ATOM 2833 C C . ARG B 1 37 ? 10.922 -35.781 -10.531 1 98.62 37 ARG B C 1
ATOM 2835 O O . ARG B 1 37 ? 9.992 -36.219 -9.844 1 98.62 37 ARG B O 1
ATOM 2842 N N . VAL B 1 38 ? 10.758 -35 -11.57 1 98.81 38 VAL B N 1
ATOM 2843 C CA . VAL B 1 38 ? 9.484 -34.344 -11.828 1 98.81 38 VAL B CA 1
ATOM 2844 C C . VAL B 1 38 ? 8.484 -35.344 -12.398 1 98.81 38 VAL B C 1
ATOM 2846 O O . VAL B 1 38 ? 8.789 -36.031 -13.367 1 98.81 38 VAL B O 1
ATOM 2849 N N . MET B 1 39 ? 7.355 -35.406 -11.75 1 98.81 39 MET B N 1
ATOM 2850 C CA . MET B 1 39 ? 6.258 -36.219 -12.258 1 98.81 39 MET B CA 1
ATOM 2851 C C . MET B 1 39 ? 5.215 -35.344 -12.953 1 98.81 39 MET B C 1
ATOM 2853 O O . MET B 1 39 ? 4.605 -35.781 -13.938 1 98.81 39 MET B O 1
ATOM 2857 N N . ALA B 1 40 ? 4.98 -34.188 -12.469 1 98.88 40 ALA B N 1
ATOM 2858 C CA . ALA B 1 40 ? 4.035 -33.219 -13.031 1 98.88 40 ALA B CA 1
ATOM 2859 C C . ALA B 1 40 ? 4.48 -31.797 -12.773 1 98.88 40 ALA B C 1
ATOM 2861 O O . ALA B 1 40 ? 5.188 -31.531 -11.797 1 98.88 40 ALA B O 1
ATOM 2862 N N . ALA B 1 41 ? 4.145 -30.875 -13.648 1 98.88 41 ALA B N 1
ATOM 2863 C CA . ALA B 1 41 ? 4.449 -29.453 -13.539 1 98.88 41 ALA B CA 1
ATOM 2864 C C . ALA B 1 41 ? 3.229 -28.594 -13.891 1 98.88 41 ALA B C 1
ATOM 2866 O O . ALA B 1 41 ? 2.48 -28.922 -14.812 1 98.88 41 ALA B O 1
ATOM 2867 N N . GLY B 1 42 ? 3.016 -27.562 -13.133 1 98.75 42 GLY B N 1
ATOM 2868 C CA . GLY B 1 42 ? 1.929 -26.641 -13.461 1 98.75 42 GLY B CA 1
ATOM 2869 C C . GLY B 1 42 ? 2.281 -25.672 -14.562 1 98.75 42 GLY B C 1
ATOM 2870 O O . GLY B 1 42 ? 3.445 -25.297 -14.719 1 98.75 42 GLY B O 1
ATOM 2871 N N . VAL B 1 43 ? 1.27 -25.266 -15.336 1 98.75 43 VAL B N 1
ATOM 2872 C CA . VAL B 1 43 ? 1.404 -24.219 -16.344 1 98.75 43 VAL B CA 1
ATOM 2873 C C . VAL B 1 43 ? 0.826 -22.906 -15.82 1 98.75 43 VAL B C 1
ATOM 2875 O O . VAL B 1 43 ? -0.303 -22.875 -15.32 1 98.75 43 VAL B O 1
ATOM 2878 N N . ASN B 1 44 ? 1.593 -21.859 -15.875 1 97.69 44 ASN B N 1
ATOM 2879 C CA . ASN B 1 44 ? 1.172 -20.547 -15.383 1 97.69 44 ASN B CA 1
ATOM 2880 C C . ASN B 1 44 ? 1.228 -19.484 -16.484 1 97.69 44 ASN B C 1
ATOM 2882 O O . ASN B 1 44 ? 1.98 -19.625 -17.438 1 97.69 44 ASN B O 1
ATOM 2886 N N . ARG B 1 45 ? 0.45 -18.422 -16.312 1 95.81 45 ARG B N 1
ATOM 2887 C CA . ARG B 1 45 ? 0.518 -17.281 -17.219 1 95.81 45 ARG B CA 1
ATOM 2888 C C . ARG B 1 45 ? 1.933 -16.719 -17.281 1 95.81 45 ARG B C 1
ATOM 2890 O O . ARG B 1 45 ? 2.367 -16.234 -18.328 1 95.81 45 ARG B O 1
ATOM 2897 N N . ALA B 1 46 ? 2.619 -16.781 -16.188 1 96.19 46 ALA B N 1
ATOM 2898 C CA . ALA B 1 46 ? 4.004 -16.328 -16.125 1 96.19 46 ALA B CA 1
ATOM 2899 C C . ALA B 1 46 ? 4.887 -17.125 -17.078 1 96.19 46 ALA B C 1
ATOM 2901 O O . ALA B 1 46 ? 5.832 -16.578 -17.656 1 96.19 46 ALA B O 1
ATOM 2902 N N . ASP B 1 47 ? 4.656 -18.391 -17.281 1 97.88 47 ASP B N 1
ATOM 2903 C CA . ASP B 1 47 ? 5.398 -19.203 -18.234 1 97.88 47 ASP B CA 1
ATOM 2904 C C . ASP B 1 47 ? 5.188 -18.688 -19.672 1 97.88 47 ASP B C 1
ATOM 2906 O O . ASP B 1 47 ? 6.137 -18.625 -20.453 1 97.88 47 ASP B O 1
ATOM 2910 N N . VAL B 1 48 ? 3.951 -18.375 -19.969 1 97 48 VAL B N 1
ATOM 2911 C CA . VAL B 1 48 ? 3.607 -17.844 -21.281 1 97 48 VAL B CA 1
ATOM 2912 C C . VAL B 1 48 ? 4.344 -16.531 -21.531 1 97 48 VAL B C 1
ATOM 2914 O O . VAL B 1 48 ? 4.934 -16.328 -22.594 1 97 48 VAL B O 1
ATOM 2917 N N . SER B 1 49 ? 4.266 -15.688 -20.516 1 95.75 49 SER B N 1
ATOM 2918 C CA . SER B 1 49 ? 4.941 -14.398 -20.625 1 95.75 49 SER B CA 1
ATOM 2919 C C . SER B 1 49 ? 6.445 -14.578 -20.812 1 95.75 49 SER B C 1
ATOM 2921 O O . SER B 1 49 ? 7.074 -13.844 -21.578 1 95.75 49 SER B O 1
ATOM 2923 N N . GLN B 1 50 ? 7.004 -15.469 -20.062 1 96.94 50 GLN B N 1
ATOM 2924 C CA . GLN B 1 50 ? 8.43 -15.75 -20.203 1 96.94 50 GLN B CA 1
ATOM 2925 C C . GLN B 1 50 ? 8.758 -16.266 -21.594 1 96.94 50 GLN B C 1
ATOM 2927 O O . GLN B 1 50 ? 9.742 -15.852 -22.203 1 96.94 50 GLN B O 1
ATOM 2932 N N . ARG B 1 51 ? 8 -17.156 -22.078 1 97.62 51 ARG B N 1
ATOM 2933 C CA . ARG B 1 51 ? 8.195 -17.688 -23.438 1 97.62 51 ARG B CA 1
ATOM 2934 C C . ARG B 1 51 ? 8.188 -16.562 -24.469 1 97.62 51 ARG B C 1
ATOM 2936 O O . ARG B 1 51 ? 8.977 -16.594 -25.406 1 97.62 51 ARG B O 1
ATOM 2943 N N . GLN B 1 52 ? 7.387 -15.602 -24.234 1 96.75 52 GLN B N 1
ATOM 2944 C CA . GLN B 1 52 ? 7.223 -14.484 -25.156 1 96.75 52 GLN B CA 1
ATOM 2945 C C . GLN B 1 52 ? 8.32 -13.445 -24.969 1 96.75 52 GLN B C 1
ATOM 2947 O O . GLN B 1 52 ? 8.406 -12.477 -25.734 1 96.75 52 GLN B O 1
ATOM 2952 N N . GLY B 1 53 ? 9.117 -13.523 -23.938 1 95.81 53 GLY B N 1
ATOM 2953 C CA . GLY B 1 53 ? 10.25 -12.633 -23.719 1 95.81 53 GLY B CA 1
ATOM 2954 C C . GLY B 1 53 ? 9.93 -11.469 -22.797 1 95.81 53 GLY B C 1
ATOM 2955 O O . GLY B 1 53 ? 10.695 -10.508 -22.719 1 95.81 53 GLY B O 1
ATOM 2956 N N . HIS B 1 54 ? 8.828 -11.57 -22.094 1 93 54 HIS B N 1
ATOM 2957 C CA . HIS B 1 54 ? 8.359 -10.406 -21.359 1 93 54 HIS B CA 1
ATOM 2958 C C . HIS B 1 54 ? 8.539 -10.609 -19.859 1 93 54 HIS B C 1
ATOM 2960 O O . HIS B 1 54 ? 8.281 -9.688 -19.062 1 93 54 HIS B O 1
ATOM 2966 N N . TYR B 1 55 ? 9.023 -11.734 -19.438 1 94.12 55 TYR B N 1
ATOM 2967 C CA . TYR B 1 55 ? 9.141 -12.055 -18.016 1 94.12 55 TYR B CA 1
ATOM 2968 C C . TYR B 1 55 ? 10.344 -12.945 -17.75 1 94.12 55 TYR B C 1
ATOM 2970 O O . TYR B 1 55 ? 10.195 -14.117 -17.406 1 94.12 55 TYR B O 1
ATOM 2978 N N . PRO B 1 56 ? 11.477 -12.367 -17.828 1 93.5 56 PRO B N 1
ATOM 2979 C CA . PRO B 1 56 ? 12.68 -13.172 -17.594 1 93.5 56 PRO B CA 1
ATOM 2980 C C . PRO B 1 56 ? 12.758 -13.742 -16.188 1 93.5 56 PRO B C 1
ATOM 2982 O O . PRO B 1 56 ? 12.312 -13.102 -15.234 1 93.5 56 PRO B O 1
ATOM 2985 N N . PRO B 1 57 ? 13.312 -14.938 -16.094 1 95.06 57 PRO B N 1
ATOM 2986 C CA . PRO B 1 57 ? 13.516 -15.469 -14.734 1 95.06 57 PRO B CA 1
ATOM 2987 C C . PRO B 1 57 ? 14.492 -14.633 -13.922 1 95.06 57 PRO B C 1
ATOM 2989 O O . PRO B 1 57 ? 15.32 -13.922 -14.484 1 95.06 57 PRO B O 1
ATOM 2992 N N . PRO B 1 58 ? 14.344 -14.719 -12.594 1 95.06 58 PRO B N 1
ATOM 2993 C CA . PRO B 1 58 ? 15.328 -14.023 -11.758 1 95.06 58 PRO B CA 1
ATOM 2994 C C . PRO B 1 58 ? 16.766 -14.484 -12.039 1 95.06 58 PRO B C 1
ATOM 2996 O O . PRO B 1 58 ? 16.969 -15.609 -12.492 1 95.06 58 PRO B O 1
ATOM 2999 N N . LYS B 1 59 ? 17.672 -13.586 -11.727 1 92.06 59 LYS B N 1
ATOM 3000 C CA . LYS B 1 59 ? 19.078 -13.906 -11.922 1 92.06 59 LYS B CA 1
ATOM 3001 C C . LYS B 1 59 ? 19.469 -15.172 -11.164 1 92.06 59 LYS B C 1
ATOM 3003 O O . LYS B 1 59 ? 19.094 -15.344 -10 1 92.06 59 LYS B O 1
ATOM 3008 N N . GLY B 1 60 ? 20.094 -16.062 -11.867 1 91.12 60 GLY B N 1
ATOM 3009 C CA . GLY B 1 60 ? 20.578 -17.266 -11.227 1 91.12 60 GLY B CA 1
ATOM 3010 C C . GLY B 1 60 ? 19.594 -18.422 -11.336 1 91.12 60 GLY B C 1
ATOM 3011 O O . GLY B 1 60 ? 19.922 -19.562 -10.992 1 91.12 60 GLY B O 1
ATOM 3012 N N . SER B 1 61 ? 18.453 -18.203 -11.844 1 93.5 61 SER B N 1
ATOM 3013 C CA . SER B 1 61 ? 17.438 -19.25 -11.984 1 93.5 61 SER B CA 1
ATOM 3014 C C . SER B 1 61 ? 17.594 -20 -13.305 1 93.5 61 SER B C 1
ATOM 3016 O O . SER B 1 61 ? 18.203 -19.484 -14.242 1 93.5 61 SER B O 1
ATOM 3018 N N . SER B 1 62 ? 17.062 -21.156 -13.32 1 95.06 62 SER B N 1
ATOM 3019 C CA . SER B 1 62 ? 16.984 -21.891 -14.57 1 95.06 62 SER B CA 1
ATOM 3020 C C . SER B 1 62 ? 16.219 -21.125 -15.633 1 95.06 62 SER B C 1
ATOM 3022 O O . SER B 1 62 ? 15.195 -20.5 -15.336 1 95.06 62 SER B O 1
ATOM 3024 N N . GLU B 1 63 ? 16.688 -21.219 -16.844 1 94.56 63 GLU B N 1
ATOM 3025 C CA . GLU B 1 63 ? 15.977 -20.609 -17.953 1 94.56 63 GLU B CA 1
ATOM 3026 C C . GLU B 1 63 ? 14.852 -21.516 -18.469 1 94.56 63 GLU B C 1
ATOM 3028 O O . GLU B 1 63 ? 14 -21.078 -19.234 1 94.56 63 GLU B O 1
ATOM 3033 N N . ILE B 1 64 ? 14.969 -22.766 -18.047 1 97.62 64 ILE B N 1
ATOM 3034 C CA . ILE B 1 64 ? 13.883 -23.672 -18.406 1 97.62 64 ILE B CA 1
ATOM 3035 C C . ILE B 1 64 ? 12.586 -23.203 -17.75 1 97.62 64 ILE B C 1
ATOM 3037 O O . ILE B 1 64 ? 12.578 -22.797 -16.578 1 97.62 64 ILE B O 1
ATOM 3041 N N . LEU B 1 65 ? 11.484 -23.203 -18.516 1 98.38 65 LEU B N 1
ATOM 3042 C CA . LEU B 1 65 ? 10.188 -22.766 -18.031 1 98.38 65 LEU B CA 1
ATOM 3043 C C . LEU B 1 65 ? 9.695 -23.672 -16.906 1 98.38 65 LEU B C 1
ATOM 3045 O O . LEU B 1 65 ? 10.234 -24.766 -16.703 1 98.38 65 LEU B O 1
ATOM 3049 N N . GLY B 1 66 ? 8.625 -23.156 -16.234 1 98.62 66 GLY B N 1
ATOM 3050 C CA . GLY B 1 66 ? 7.957 -23.922 -15.188 1 98.62 66 GLY B CA 1
ATOM 3051 C C . GLY B 1 66 ? 8.281 -23.422 -13.789 1 98.62 66 GLY B C 1
ATOM 3052 O O . GLY B 1 66 ? 9.438 -23.469 -13.359 1 98.62 66 GLY B O 1
ATOM 3053 N N . MET B 1 67 ? 7.238 -23.125 -13.039 1 98.81 67 MET B N 1
ATOM 3054 C CA . MET B 1 67 ? 7.445 -22.438 -11.766 1 98.81 67 MET B CA 1
ATOM 3055 C C . MET B 1 67 ? 6.945 -23.297 -10.602 1 98.81 67 MET B C 1
ATOM 3057 O O . MET B 1 67 ? 6.922 -22.844 -9.461 1 98.81 67 MET B O 1
ATOM 3061 N N . GLU B 1 68 ? 6.512 -24.484 -10.867 1 98.94 68 GLU B N 1
ATOM 3062 C CA . GLU B 1 68 ? 6.078 -25.422 -9.836 1 98.94 68 GLU B CA 1
ATOM 3063 C C . GLU B 1 68 ? 6.094 -26.859 -10.344 1 98.94 68 GLU B C 1
ATOM 3065 O O . GLU B 1 68 ? 5.898 -27.094 -11.539 1 98.94 68 GLU B O 1
ATOM 3070 N N . VAL B 1 69 ? 6.297 -27.781 -9.383 1 98.88 69 VAL B N 1
ATOM 3071 C CA . VAL B 1 69 ? 6.344 -29.188 -9.758 1 98.88 69 VAL B CA 1
ATOM 3072 C C . VAL B 1 69 ? 5.859 -30.047 -8.594 1 98.88 69 VAL B C 1
ATOM 3074 O O . VAL B 1 69 ? 5.742 -29.578 -7.465 1 98.88 69 VAL B O 1
ATOM 3077 N N . SER B 1 70 ? 5.527 -31.266 -8.898 1 98.88 70 SER B N 1
ATOM 3078 C CA . SER B 1 70 ? 5.449 -32.375 -7.949 1 98.88 70 SER B CA 1
ATOM 3079 C C . SER B 1 70 ? 6.25 -33.562 -8.438 1 98.88 70 SER B C 1
ATOM 3081 O O . SER B 1 70 ? 6.48 -33.719 -9.641 1 98.88 70 SER B O 1
ATOM 3083 N N . GLY B 1 71 ? 6.715 -34.312 -7.5 1 98.75 71 GLY B N 1
ATOM 3084 C CA . GLY B 1 71 ? 7.516 -35.5 -7.863 1 98.75 71 GLY B CA 1
ATOM 3085 C C . GLY B 1 71 ? 8.125 -36.188 -6.664 1 98.75 71 GLY B C 1
ATOM 3086 O O . GLY B 1 71 ? 7.516 -36.25 -5.59 1 98.75 71 GLY B O 1
ATOM 3087 N N . VAL B 1 72 ? 9.234 -36.812 -7.016 1 98.69 72 VAL B N 1
ATOM 3088 C CA . VAL B 1 72 ? 9.922 -37.625 -6 1 98.69 72 VAL B CA 1
ATOM 3089 C C . VAL B 1 72 ? 11.328 -37.062 -5.781 1 98.69 72 VAL B C 1
ATOM 3091 O O . VAL B 1 72 ? 12.039 -36.75 -6.738 1 98.69 72 VAL B O 1
ATOM 3094 N N . VAL B 1 73 ? 11.68 -36.938 -4.484 1 98.88 73 VAL B N 1
ATOM 3095 C CA . VAL B 1 73 ? 13.023 -36.469 -4.184 1 98.88 73 VAL B CA 1
ATOM 3096 C C . VAL B 1 73 ? 14.062 -37.438 -4.719 1 98.88 73 VAL B C 1
ATOM 3098 O O . VAL B 1 73 ? 14.031 -38.625 -4.375 1 98.88 73 VAL B O 1
ATOM 3101 N N . GLU B 1 74 ? 14.922 -36.969 -5.551 1 98.25 74 GLU B N 1
ATOM 3102 C CA . GLU B 1 74 ? 15.984 -37.781 -6.152 1 98.25 74 GLU B CA 1
ATOM 3103 C C . GLU B 1 74 ? 17.281 -37.688 -5.348 1 98.25 74 GLU B C 1
ATOM 3105 O O . GLU B 1 74 ? 17.984 -38.656 -5.168 1 98.25 74 GLU B O 1
ATOM 3110 N N . LYS B 1 75 ? 17.641 -36.469 -4.941 1 98.31 75 LYS B N 1
ATOM 3111 C CA . LYS B 1 75 ? 18.859 -36.188 -4.184 1 98.31 75 LYS B CA 1
ATOM 3112 C C . LYS B 1 75 ? 18.656 -34.969 -3.301 1 98.31 75 LYS B C 1
ATOM 3114 O O . LYS B 1 75 ? 17.906 -34.031 -3.648 1 98.31 75 LYS B O 1
ATOM 3119 N N . VAL B 1 76 ? 19.391 -34.969 -2.152 1 98.56 76 VAL B N 1
ATOM 3120 C CA . VAL B 1 76 ? 19.312 -33.812 -1.263 1 98.56 76 VAL B CA 1
ATOM 3121 C C . VAL B 1 76 ? 20.719 -33.312 -0.938 1 98.56 76 VAL B C 1
ATOM 3123 O O . VAL B 1 76 ? 21.672 -34.094 -0.89 1 98.56 76 VAL B O 1
ATOM 3126 N N . GLY B 1 77 ? 20.781 -32.062 -0.756 1 98.44 77 GLY B N 1
ATOM 3127 C CA . GLY B 1 77 ? 22.031 -31.469 -0.311 1 98.44 77 GLY B CA 1
ATOM 3128 C C . GLY B 1 77 ? 22.375 -31.797 1.129 1 98.44 77 GLY B C 1
ATOM 3129 O O . GLY B 1 77 ? 21.516 -32.312 1.871 1 98.44 77 GLY B O 1
ATOM 3130 N N . GLU B 1 78 ? 23.578 -31.406 1.502 1 97.94 78 GLU B N 1
ATOM 3131 C CA . GLU B 1 78 ? 24.141 -31.844 2.779 1 97.94 78 GLU B CA 1
ATOM 3132 C C . GLU B 1 78 ? 23.422 -31.188 3.951 1 97.94 78 GLU B C 1
ATOM 3134 O O . GLU B 1 78 ? 23.375 -31.734 5.055 1 97.94 78 GLU B O 1
ATOM 3139 N N . ASN B 1 79 ? 22.766 -30.031 3.748 1 98.12 79 ASN B N 1
ATOM 3140 C CA . ASN B 1 79 ? 22.141 -29.297 4.844 1 98.12 79 ASN B CA 1
ATOM 3141 C C . ASN B 1 79 ? 20.625 -29.516 4.883 1 98.12 79 ASN B C 1
ATOM 3143 O O . ASN B 1 79 ? 19.938 -28.969 5.738 1 98.12 79 ASN B O 1
ATOM 3147 N N . VAL B 1 80 ? 20.156 -30.266 3.949 1 98.56 80 VAL B N 1
ATOM 3148 C CA . VAL B 1 80 ? 18.719 -30.516 3.908 1 98.56 80 VAL B CA 1
ATOM 3149 C C . VAL B 1 80 ? 18.328 -31.406 5.086 1 98.56 80 VAL B C 1
ATOM 3151 O O . VAL B 1 80 ? 18.953 -32.438 5.34 1 98.56 80 VAL B O 1
ATOM 3154 N N . LYS B 1 81 ? 17.234 -31.031 5.781 1 97.88 81 LYS B N 1
ATOM 3155 C CA . LYS B 1 81 ? 16.828 -31.75 6.98 1 97.88 81 LYS B CA 1
ATOM 3156 C C . LYS B 1 81 ? 15.391 -32.25 6.859 1 97.88 81 LYS B C 1
ATOM 3158 O O . LYS B 1 81 ? 15.008 -33.219 7.496 1 97.88 81 LYS B O 1
ATOM 3163 N N . ARG B 1 82 ? 14.664 -31.672 6.039 1 98.19 82 ARG B N 1
ATOM 3164 C CA . ARG B 1 82 ? 13.219 -31.875 6.062 1 98.19 82 ARG B CA 1
ATOM 3165 C C . ARG B 1 82 ? 12.82 -33 5.109 1 98.19 82 ARG B C 1
ATOM 3167 O O . ARG B 1 82 ? 11.695 -33.5 5.18 1 98.19 82 ARG B O 1
ATOM 3174 N N . PHE B 1 83 ? 13.734 -33.375 4.238 1 98.69 83 PHE B N 1
ATOM 3175 C CA . PHE B 1 83 ? 13.375 -34.312 3.174 1 98.69 83 PHE B CA 1
ATOM 3176 C C . PHE B 1 83 ? 14.492 -35.344 2.949 1 98.69 83 PHE B C 1
ATOM 3178 O O . PHE B 1 83 ? 15.656 -35.062 3.273 1 98.69 83 PHE B O 1
ATOM 3185 N N . LYS B 1 84 ? 14.125 -36.469 2.375 1 98.5 84 LYS B N 1
ATOM 3186 C CA . LYS B 1 84 ? 15.07 -37.5 1.971 1 98.5 84 LYS B CA 1
ATOM 3187 C C . LYS B 1 84 ? 14.695 -38.094 0.619 1 98.5 84 LYS B C 1
ATOM 3189 O O . LYS B 1 84 ? 13.555 -37.938 0.168 1 98.5 84 LYS B O 1
ATOM 3194 N N . GLU B 1 85 ? 15.633 -38.781 0.067 1 98.56 85 GLU B N 1
ATOM 3195 C CA . GLU B 1 85 ? 15.398 -39.438 -1.214 1 98.56 85 GLU B CA 1
ATOM 3196 C C . GLU B 1 85 ? 14.195 -40.375 -1.14 1 98.56 85 GLU B C 1
ATOM 3198 O O . GLU B 1 85 ? 14.023 -41.094 -0.153 1 98.56 85 GLU B O 1
ATOM 3203 N N . GLY B 1 86 ? 13.305 -40.25 -2.133 1 98.62 86 GLY B N 1
ATOM 3204 C CA . GLY B 1 86 ? 12.125 -41.094 -2.18 1 98.62 86 GLY B CA 1
ATOM 3205 C C . GLY B 1 86 ? 10.867 -40.406 -1.699 1 98.62 86 GLY B C 1
ATOM 3206 O O . GLY B 1 86 ? 9.758 -40.875 -1.96 1 98.62 86 GLY B O 1
ATOM 3207 N N . ASP B 1 87 ? 11.016 -39.312 -0.985 1 98.69 87 ASP B N 1
ATOM 3208 C CA . ASP B 1 87 ? 9.859 -38.562 -0.509 1 98.69 87 ASP B CA 1
ATOM 3209 C C . ASP B 1 87 ? 9.031 -38.031 -1.677 1 98.69 87 ASP B C 1
ATOM 3211 O O . ASP B 1 87 ? 9.586 -37.562 -2.664 1 98.69 87 ASP B O 1
ATOM 3215 N N . ARG B 1 88 ? 7.645 -38.125 -1.626 1 98.81 88 ARG B N 1
ATOM 3216 C CA . ARG B 1 88 ? 6.746 -37.438 -2.555 1 98.81 88 ARG B CA 1
ATOM 3217 C C . ARG B 1 88 ? 6.562 -35.969 -2.176 1 98.81 88 ARG B C 1
ATOM 3219 O O . ARG B 1 88 ? 6.078 -35.656 -1.085 1 98.81 88 ARG B O 1
ATOM 3226 N N . VAL B 1 89 ? 6.953 -35.062 -3.1 1 98.94 89 VAL B N 1
ATOM 3227 C CA . VAL B 1 89 ? 6.977 -33.656 -2.721 1 98.94 89 VAL B CA 1
ATOM 3228 C C . VAL B 1 89 ? 6.375 -32.812 -3.84 1 98.94 89 VAL B C 1
ATOM 3230 O O . VAL B 1 89 ? 6.168 -33.312 -4.953 1 98.94 89 VAL B O 1
ATOM 3233 N N . MET B 1 90 ? 5.969 -31.672 -3.574 1 98.94 90 MET B N 1
ATOM 3234 C CA . MET B 1 90 ? 5.668 -30.562 -4.477 1 98.94 90 MET B CA 1
ATOM 3235 C C . MET B 1 90 ? 6.504 -29.328 -4.133 1 98.94 90 MET B C 1
ATOM 3237 O O . MET B 1 90 ? 6.945 -29.172 -2.992 1 98.94 90 MET B O 1
ATOM 3241 N N . ALA B 1 91 ? 6.762 -28.484 -5.113 1 98.94 91 ALA B N 1
ATOM 3242 C CA . ALA B 1 91 ? 7.707 -27.406 -4.852 1 98.94 91 ALA B CA 1
ATOM 3243 C C . ALA B 1 91 ? 7.383 -26.172 -5.691 1 98.94 91 ALA B C 1
ATOM 3245 O O . ALA B 1 91 ? 6.984 -26.297 -6.855 1 98.94 91 ALA B O 1
ATOM 3246 N N . LEU B 1 92 ? 7.5 -25.031 -5.051 1 98.88 92 LEU B N 1
ATOM 3247 C CA . LEU B 1 92 ? 7.562 -23.734 -5.73 1 98.88 92 LEU B CA 1
ATOM 3248 C C . LEU B 1 92 ? 8.945 -23.516 -6.34 1 98.88 92 LEU B C 1
ATOM 3250 O O . LEU B 1 92 ? 9.961 -23.734 -5.676 1 98.88 92 LEU B O 1
ATOM 3254 N N . LEU B 1 93 ? 9 -23.094 -7.598 1 98.62 93 LEU B N 1
ATOM 3255 C CA . LEU B 1 93 ? 10.266 -22.906 -8.289 1 98.62 93 LEU B CA 1
ATOM 3256 C C . LEU B 1 93 ? 10.375 -21.5 -8.852 1 98.62 93 LEU B C 1
ATOM 3258 O O . LEU B 1 93 ? 9.367 -20.828 -9.062 1 98.62 93 LEU B O 1
ATOM 3262 N N . THR B 1 94 ? 11.641 -21.094 -9.086 1 97.81 94 THR B N 1
ATOM 3263 C CA . THR B 1 94 ? 11.875 -19.875 -9.852 1 97.81 94 THR B CA 1
ATOM 3264 C C . THR B 1 94 ? 12 -20.172 -11.344 1 97.81 94 THR B C 1
ATOM 3266 O O . THR B 1 94 ? 11.992 -19.266 -12.172 1 97.81 94 THR B O 1
ATOM 3269 N N . GLY B 1 95 ? 12.148 -21.406 -11.734 1 97.88 95 GLY B N 1
ATOM 3270 C CA . GLY B 1 95 ? 12.266 -21.969 -13.07 1 97.88 95 GLY B CA 1
ATOM 3271 C C . GLY B 1 95 ? 12.727 -23.406 -13.078 1 97.88 95 GLY B C 1
ATOM 3272 O O . GLY B 1 95 ? 13.125 -23.938 -12.039 1 97.88 95 GLY B O 1
ATOM 3273 N N . GLY B 1 96 ? 12.57 -24.062 -14.234 1 98.12 96 GLY B N 1
ATOM 3274 C CA . GLY B 1 96 ? 13.164 -25.375 -14.391 1 98.12 96 GLY B CA 1
ATOM 3275 C C . GLY B 1 96 ? 12.156 -26.5 -14.312 1 98.12 96 GLY B C 1
ATOM 3276 O O . GLY B 1 96 ? 12.508 -27.672 -14.469 1 98.12 96 GLY B O 1
ATOM 3277 N N . GLY B 1 97 ? 10.922 -26.156 -14.141 1 98.69 97 GLY B N 1
ATOM 3278 C CA . GLY B 1 97 ? 9.922 -27.188 -13.867 1 98.69 97 GLY B CA 1
ATOM 3279 C C . GLY B 1 97 ? 9.57 -28.016 -15.086 1 98.69 97 GLY B C 1
ATOM 3280 O O . GLY B 1 97 ? 9.086 -29.141 -14.961 1 98.69 97 GLY B O 1
ATOM 3281 N N . TYR B 1 98 ? 9.742 -27.422 -16.297 1 98.69 98 TYR B N 1
ATOM 3282 C CA . TYR B 1 98 ? 9.438 -28.125 -17.531 1 98.69 98 TYR B CA 1
ATOM 3283 C C . TYR B 1 98 ? 10.586 -29.047 -17.922 1 98.69 98 TYR B C 1
ATOM 3285 O O . TYR B 1 98 ? 11.133 -28.938 -19.016 1 98.69 98 TYR B O 1
ATOM 3293 N N . ALA B 1 99 ? 10.93 -30 -17.062 1 98.5 99 ALA B N 1
ATOM 3294 C CA . ALA B 1 99 ? 12.039 -30.922 -17.25 1 98.5 99 ALA B CA 1
ATOM 3295 C C . ALA B 1 99 ? 11.852 -32.188 -16.438 1 98.5 99 ALA B C 1
ATOM 3297 O O . ALA B 1 99 ? 10.961 -32.25 -15.586 1 98.5 99 ALA B O 1
ATOM 3298 N N . GLU B 1 100 ? 12.688 -33.156 -16.734 1 98.19 100 GLU B N 1
ATOM 3299 C CA . GLU B 1 100 ? 12.602 -34.438 -16.016 1 98.19 100 GLU B CA 1
ATOM 3300 C C . GLU B 1 100 ? 13.055 -34.312 -14.57 1 98.19 100 GLU B C 1
ATOM 3302 O O . GLU B 1 100 ? 12.625 -35.062 -13.695 1 98.19 100 GLU B O 1
ATOM 3307 N N . MET B 1 101 ? 13.992 -33.375 -14.336 1 98.12 101 MET B N 1
ATOM 3308 C CA . MET B 1 101 ? 14.5 -33.062 -13.008 1 98.12 101 MET B CA 1
ATOM 3309 C C . MET B 1 101 ? 14.461 -31.562 -12.75 1 98.12 101 MET B C 1
ATOM 3311 O O . MET B 1 101 ? 14.719 -30.766 -13.656 1 98.12 101 MET B O 1
ATOM 3315 N N . ALA B 1 102 ? 14.195 -31.203 -11.562 1 98.25 102 ALA B N 1
ATOM 3316 C CA . ALA B 1 102 ? 14.211 -29.797 -11.141 1 98.25 102 ALA B CA 1
ATOM 3317 C C . ALA B 1 102 ? 14.914 -29.625 -9.805 1 98.25 102 ALA B C 1
ATOM 3319 O O . ALA B 1 102 ? 14.984 -30.578 -9.008 1 98.25 102 ALA B O 1
ATOM 3320 N N . VAL B 1 103 ? 15.438 -28.469 -9.57 1 98.38 103 VAL B N 1
ATOM 3321 C CA . VAL B 1 103 ? 16.109 -28.141 -8.312 1 98.38 103 VAL B CA 1
ATOM 3322 C C . VAL B 1 103 ? 15.281 -27.094 -7.551 1 98.38 103 VAL B C 1
ATOM 3324 O O . VAL B 1 103 ? 14.812 -26.125 -8.133 1 98.38 103 VAL B O 1
ATOM 3327 N N . ALA B 1 104 ? 15.094 -27.359 -6.309 1 98.44 104 ALA B N 1
ATOM 3328 C CA . ALA B 1 104 ? 14.391 -26.406 -5.441 1 98.44 104 ALA B CA 1
ATOM 3329 C C . ALA B 1 104 ? 15.148 -26.203 -4.129 1 98.44 104 ALA B C 1
ATOM 3331 O O . ALA B 1 104 ? 15.797 -27.125 -3.631 1 98.44 104 ALA B O 1
ATOM 3332 N N . HIS B 1 105 ? 15.062 -24.984 -3.578 1 98.25 105 HIS B N 1
ATOM 3333 C CA . HIS B 1 105 ? 15.484 -24.766 -2.199 1 98.25 105 HIS B CA 1
ATOM 3334 C C . HIS B 1 105 ? 14.594 -25.531 -1.224 1 98.25 105 HIS B C 1
ATOM 3336 O O . HIS B 1 105 ? 13.367 -25.547 -1.383 1 98.25 105 HIS B O 1
ATOM 3342 N N . GLU B 1 106 ? 15.18 -26.109 -0.235 1 98.69 106 GLU B N 1
ATOM 3343 C CA . GLU B 1 106 ? 14.422 -26.922 0.719 1 98.69 106 GLU B CA 1
ATOM 3344 C C . GLU B 1 106 ? 13.219 -26.141 1.265 1 98.69 106 GLU B C 1
ATOM 3346 O O . GLU B 1 106 ? 12.156 -26.719 1.489 1 98.69 106 GLU B O 1
ATOM 3351 N N . GLY B 1 107 ? 13.375 -24.828 1.449 1 98.69 107 GLY B N 1
ATOM 3352 C CA . GLY B 1 107 ? 12.336 -23.984 2.029 1 98.69 107 GLY B CA 1
ATOM 3353 C C . GLY B 1 107 ? 11.133 -23.812 1.122 1 98.69 107 GLY B C 1
ATOM 3354 O O . GLY B 1 107 ? 10.078 -23.344 1.564 1 98.69 107 GLY B O 1
ATOM 3355 N N . SER B 1 108 ? 11.234 -24.188 -0.133 1 98.75 108 SER B N 1
ATOM 3356 C CA . SER B 1 108 ? 10.148 -24.047 -1.098 1 98.75 108 SER B CA 1
ATOM 3357 C C . SER B 1 108 ? 9.531 -25.406 -1.437 1 98.75 108 SER B C 1
ATOM 3359 O O . SER B 1 108 ? 8.758 -25.516 -2.391 1 98.75 108 SER B O 1
ATOM 3361 N N . VAL B 1 109 ? 9.93 -26.406 -0.729 1 98.94 109 VAL B N 1
ATOM 3362 C CA . VAL B 1 109 ? 9.461 -27.766 -0.95 1 98.94 109 VAL B CA 1
ATOM 3363 C C . VAL B 1 109 ? 8.453 -28.141 0.13 1 98.94 109 VAL B C 1
ATOM 3365 O O . VAL B 1 109 ? 8.602 -27.766 1.293 1 98.94 109 VAL B O 1
ATOM 3368 N N . MET B 1 110 ? 7.453 -28.828 -0.242 1 98.94 110 MET B N 1
ATOM 3369 C CA . MET B 1 110 ? 6.422 -29.328 0.665 1 98.94 110 MET B CA 1
ATOM 3370 C C . MET B 1 110 ? 6.133 -30.797 0.402 1 98.94 110 MET B C 1
ATOM 3372 O O . MET B 1 110 ? 6.195 -31.25 -0.742 1 98.94 110 MET B O 1
ATOM 3376 N N . LYS B 1 111 ? 5.785 -31.5 1.44 1 98.62 111 LYS B N 1
ATOM 3377 C CA . LYS B 1 111 ? 5.305 -32.875 1.246 1 98.62 111 LYS B CA 1
ATOM 3378 C C . LYS B 1 111 ? 3.916 -32.875 0.612 1 98.62 111 LYS B C 1
ATOM 3380 O O . LYS B 1 111 ? 3.076 -32.031 0.934 1 98.62 111 LYS B O 1
ATOM 3385 N N . ILE B 1 112 ? 3.672 -33.781 -0.234 1 98.62 112 ILE B N 1
ATOM 3386 C CA . ILE B 1 112 ? 2.348 -33.969 -0.822 1 98.62 112 ILE B CA 1
ATOM 3387 C C . ILE B 1 112 ? 1.393 -34.562 0.216 1 98.62 112 ILE B C 1
ATOM 3389 O O . ILE B 1 112 ? 1.7 -35.562 0.853 1 98.62 112 ILE B O 1
ATOM 3393 N N . PRO B 1 113 ? 0.288 -33.875 0.399 1 97.31 113 PRO B N 1
ATOM 3394 C CA . PRO B 1 113 ? -0.674 -34.469 1.33 1 97.31 113 PRO B CA 1
ATOM 3395 C C . PRO B 1 113 ? -1.086 -35.875 0.929 1 97.31 113 PRO B C 1
ATOM 3397 O O . PRO B 1 113 ? -1.118 -36.188 -0.261 1 97.31 113 PRO B O 1
ATOM 3400 N N . GLU B 1 114 ? -1.484 -36.625 1.937 1 95.44 114 GLU B N 1
ATOM 3401 C CA . GLU B 1 114 ? -1.901 -38 1.676 1 95.44 114 GLU B CA 1
ATOM 3402 C C . GLU B 1 114 ? -3.102 -38.062 0.734 1 95.44 114 GLU B C 1
ATOM 3404 O O . GLU B 1 114 ? -4.031 -37.25 0.866 1 95.44 114 GLU B O 1
ATOM 3409 N N . GLY B 1 115 ? -3.051 -38.906 -0.167 1 97 115 GLY B N 1
ATOM 3410 C CA . GLY B 1 115 ? -4.184 -39.125 -1.053 1 97 115 GLY B CA 1
ATOM 3411 C C . GLY B 1 115 ? -4.129 -38.281 -2.309 1 97 115 GLY B C 1
ATOM 3412 O O . GLY B 1 115 ? -4.918 -38.469 -3.234 1 97 115 GLY B O 1
ATOM 3413 N N . TYR B 1 116 ? -3.215 -37.375 -2.395 1 98.56 116 TYR B N 1
ATOM 3414 C CA . TYR B 1 116 ? -3.111 -36.531 -3.578 1 98.56 116 TYR B CA 1
ATOM 3415 C C . TYR B 1 116 ? -2.227 -37.188 -4.637 1 98.56 116 TYR B C 1
ATOM 3417 O O . TYR B 1 116 ? -1.196 -37.781 -4.312 1 98.56 116 TYR B O 1
ATOM 3425 N N . SER B 1 117 ? -2.719 -37.094 -5.879 1 98.69 117 SER B N 1
ATOM 3426 C CA . SER B 1 117 ? -1.879 -37.5 -7.008 1 98.69 117 SER B CA 1
ATOM 3427 C C . SER B 1 117 ? -0.808 -36.438 -7.289 1 98.69 117 SER B C 1
ATOM 3429 O O . SER B 1 117 ? -0.889 -35.312 -6.793 1 98.69 117 SER B O 1
ATOM 3431 N N . PHE B 1 118 ? 0.215 -36.844 -8.008 1 98.69 118 PHE B N 1
ATOM 3432 C CA . PHE B 1 118 ? 1.224 -35.875 -8.43 1 98.69 118 PHE B CA 1
ATOM 3433 C C . PHE B 1 118 ? 0.59 -34.75 -9.242 1 98.69 118 PHE B C 1
ATOM 3435 O O . PHE B 1 118 ? 1.011 -33.594 -9.148 1 98.69 118 PHE B O 1
ATOM 3442 N N . VAL B 1 119 ? -0.416 -35.062 -10.07 1 98.81 119 VAL B N 1
ATOM 3443 C CA . VAL B 1 119 ? -1.109 -34.094 -10.898 1 98.81 119 VAL B CA 1
ATOM 3444 C C . VAL B 1 119 ? -1.819 -33.062 -10 1 98.81 119 VAL B C 1
ATOM 3446 O O . VAL B 1 119 ? -1.673 -31.859 -10.188 1 98.81 119 VAL B O 1
ATOM 3449 N N . GLU B 1 120 ? -2.525 -33.531 -9.031 1 98.81 120 GLU B N 1
ATOM 3450 C CA . GLU B 1 120 ? -3.182 -32.625 -8.086 1 98.81 120 GLU B CA 1
ATOM 3451 C C . GLU B 1 120 ? -2.162 -31.781 -7.34 1 98.81 120 GLU B C 1
ATOM 3453 O O . GLU B 1 120 ? -2.359 -30.562 -7.176 1 98.81 120 GLU B O 1
ATOM 3458 N N . ALA B 1 121 ? -1.102 -32.406 -6.918 1 98.88 121 ALA B N 1
ATOM 3459 C CA . ALA B 1 121 ? -0.088 -31.75 -6.109 1 98.88 121 ALA B CA 1
ATOM 3460 C C . ALA B 1 121 ? 0.615 -30.656 -6.906 1 98.88 121 ALA B C 1
ATOM 3462 O O . ALA B 1 121 ? 0.954 -29.594 -6.359 1 98.88 121 ALA B O 1
ATOM 3463 N N . ALA B 1 122 ? 0.82 -30.844 -8.188 1 98.88 122 ALA B N 1
ATOM 3464 C CA . ALA B 1 122 ? 1.516 -29.875 -9.031 1 98.88 122 ALA B CA 1
ATOM 3465 C C . ALA B 1 122 ? 0.675 -28.609 -9.234 1 98.88 122 ALA B C 1
ATOM 3467 O O . ALA B 1 122 ? 1.184 -27.578 -9.68 1 98.88 122 ALA B O 1
ATOM 3468 N N . ALA B 1 123 ? -0.614 -28.688 -8.891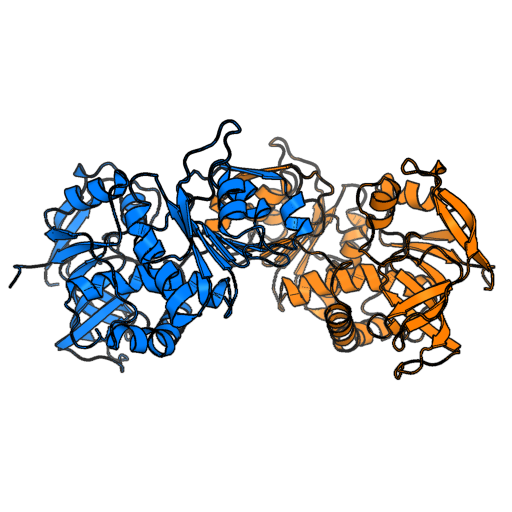 1 98.81 123 ALA B N 1
ATOM 3469 C CA . ALA B 1 123 ? -1.53 -27.562 -9.055 1 98.81 123 ALA B CA 1
ATOM 3470 C C . ALA B 1 123 ? -1.544 -26.688 -7.805 1 98.81 123 ALA B C 1
ATOM 3472 O O . ALA B 1 123 ? -2.275 -25.688 -7.75 1 98.81 123 ALA B O 1
ATOM 3473 N N . ILE B 1 124 ? -0.665 -26.938 -6.824 1 98.94 124 ILE B N 1
ATOM 3474 C CA . ILE B 1 124 ? -0.835 -26.312 -5.516 1 98.94 124 ILE B CA 1
ATOM 3475 C C . ILE B 1 124 ? 0.215 -25.219 -5.324 1 98.94 124 ILE B C 1
ATOM 3477 O O . ILE B 1 124 ? -0.121 -24.078 -5.004 1 98.94 124 ILE B O 1
ATOM 3481 N N . PRO B 1 125 ? 1.521 -25.406 -5.465 1 98.94 125 PRO B N 1
ATOM 3482 C CA . PRO B 1 125 ? 2.535 -24.484 -4.93 1 98.94 125 PRO B CA 1
ATOM 3483 C C . PRO B 1 125 ? 2.369 -23.062 -5.441 1 98.94 125 PRO B C 1
ATOM 3485 O O . PRO B 1 125 ? 2.129 -22.141 -4.648 1 98.94 125 PRO B O 1
ATOM 3488 N N . GLU B 1 126 ? 2.395 -22.844 -6.742 1 98.81 126 GLU B N 1
ATOM 3489 C CA . GLU B 1 126 ? 2.387 -21.484 -7.262 1 98.81 126 GLU B CA 1
ATOM 3490 C C . GLU B 1 126 ? 1.035 -20.812 -7.031 1 98.81 126 GLU B C 1
ATOM 3492 O O . GLU B 1 126 ? 0.971 -19.688 -6.516 1 98.81 126 GLU B O 1
ATOM 3497 N N . ALA B 1 127 ? -0.079 -21.484 -7.395 1 98.69 127 ALA B N 1
ATOM 3498 C CA . ALA B 1 127 ? -1.412 -20.891 -7.309 1 98.69 127 ALA B CA 1
ATOM 3499 C C . ALA B 1 127 ? -1.775 -20.562 -5.863 1 98.69 127 ALA B C 1
ATOM 3501 O O . ALA B 1 127 ? -2.133 -19.438 -5.543 1 98.69 127 ALA B O 1
ATOM 3502 N N . PHE B 1 128 ? -1.605 -21.531 -4.977 1 98.94 128 PHE B N 1
ATOM 3503 C CA . PHE B 1 128 ? -2.061 -21.359 -3.602 1 98.94 128 PHE B CA 1
ATOM 3504 C C . PHE B 1 128 ? -1.112 -20.453 -2.828 1 98.94 128 PHE B C 1
ATOM 3506 O O . PHE B 1 128 ? -1.546 -19.688 -1.971 1 98.94 128 PHE B O 1
ATOM 3513 N N . LEU B 1 129 ? 0.196 -20.531 -3.072 1 98.94 129 LEU B N 1
ATOM 3514 C CA . LEU B 1 129 ? 1.114 -19.672 -2.34 1 98.94 129 LEU B CA 1
ATOM 3515 C C . LEU B 1 129 ? 0.991 -18.234 -2.812 1 98.94 129 LEU B C 1
ATOM 3517 O O . LEU B 1 129 ? 1.151 -17.297 -2.02 1 98.94 129 LEU B O 1
ATOM 3521 N N . THR B 1 130 ? 0.713 -18.031 -4.086 1 98.88 130 THR B N 1
ATOM 3522 C CA . THR B 1 130 ? 0.406 -16.688 -4.57 1 98.88 130 THR B CA 1
ATOM 3523 C C . THR B 1 130 ? -0.845 -16.141 -3.887 1 98.88 130 THR B C 1
ATOM 3525 O O . THR B 1 130 ? -0.849 -15.008 -3.404 1 98.88 130 THR B O 1
ATOM 3528 N N . ALA B 1 131 ? -1.879 -16.922 -3.863 1 98.94 131 ALA B N 1
ATOM 3529 C CA . ALA B 1 131 ? -3.115 -16.531 -3.193 1 98.94 131 ALA B CA 1
ATOM 3530 C C . ALA B 1 131 ? -2.879 -16.281 -1.707 1 98.94 131 ALA B C 1
ATOM 3532 O O . ALA B 1 131 ? -3.383 -15.312 -1.145 1 98.94 131 ALA B O 1
ATOM 3533 N N . TRP B 1 132 ? -2.121 -17.172 -1.112 1 98.94 132 TRP B N 1
ATOM 3534 C CA . TRP B 1 132 ? -1.832 -17.078 0.314 1 98.94 132 TRP B CA 1
ATOM 3535 C C . TRP B 1 132 ? -1.062 -15.789 0.625 1 98.94 132 TRP B C 1
ATOM 3537 O O . TRP B 1 132 ? -1.387 -15.078 1.579 1 98.94 132 TRP B O 1
ATOM 3547 N N . GLN B 1 133 ? -0.101 -15.523 -0.183 1 98.94 133 GLN B N 1
ATOM 3548 C CA . GLN B 1 133 ? 0.641 -14.281 -0.036 1 98.94 133 GLN B CA 1
ATOM 3549 C C . GLN B 1 133 ? -0.288 -13.07 -0.124 1 98.94 133 GLN B C 1
ATOM 3551 O O . GLN B 1 133 ? -0.218 -12.164 0.708 1 98.94 133 GLN B O 1
ATOM 3556 N N . ALA B 1 134 ? -1.147 -13.062 -1.088 1 98.94 134 ALA B N 1
ATOM 3557 C CA . ALA B 1 134 ? -2.039 -11.93 -1.338 1 98.94 134 ALA B CA 1
ATOM 3558 C C . ALA B 1 134 ? -3.029 -11.75 -0.191 1 98.94 134 ALA B C 1
ATOM 3560 O O . ALA B 1 134 ? -3.25 -10.633 0.277 1 98.94 134 ALA B O 1
ATOM 3561 N N . LEU B 1 135 ? -3.604 -12.844 0.281 1 98.94 135 LEU B N 1
ATOM 3562 C CA . LEU B 1 135 ? -4.699 -12.766 1.24 1 98.94 135 LEU B CA 1
ATOM 3563 C C . LEU B 1 135 ? -4.172 -12.578 2.658 1 98.94 135 LEU B C 1
ATOM 3565 O O . LEU B 1 135 ? -4.727 -11.797 3.432 1 98.94 135 LEU B O 1
ATOM 3569 N N . LYS B 1 136 ? -3.146 -13.336 2.992 1 98.69 136 LYS B N 1
ATOM 3570 C CA . LYS B 1 136 ? -2.658 -13.359 4.367 1 98.69 136 LYS B CA 1
ATOM 3571 C C . LYS B 1 136 ? -1.617 -12.273 4.605 1 98.69 136 LYS B C 1
ATOM 3573 O O . LYS B 1 136 ? -1.793 -11.422 5.477 1 98.69 136 LYS B O 1
ATOM 3578 N N . LEU B 1 137 ? -0.587 -12.258 3.826 1 98.25 137 LEU B N 1
ATOM 3579 C CA . LEU B 1 137 ? 0.547 -11.391 4.113 1 98.25 137 LEU B CA 1
ATOM 3580 C C . LEU B 1 137 ? 0.267 -9.961 3.656 1 98.25 137 LEU B C 1
ATOM 3582 O O . LEU B 1 137 ? 0.425 -9.016 4.434 1 98.25 137 LEU B O 1
ATOM 3586 N N . HIS B 1 138 ? -0.168 -9.797 2.422 1 98.56 138 HIS B N 1
ATOM 3587 C CA . HIS B 1 138 ? -0.427 -8.461 1.913 1 98.56 138 HIS B CA 1
ATOM 3588 C C . HIS B 1 138 ? -1.781 -7.941 2.389 1 98.56 138 HIS B C 1
ATOM 3590 O O . HIS B 1 138 ? -1.9 -6.781 2.795 1 98.56 138 HIS B O 1
ATOM 3596 N N . GLY B 1 139 ? -2.764 -8.797 2.33 1 98.56 139 GLY B N 1
ATOM 3597 C CA . GLY B 1 139 ? -4.141 -8.359 2.516 1 98.56 139 GLY B CA 1
ATOM 3598 C C . GLY B 1 139 ? -4.574 -8.352 3.969 1 98.56 139 GLY B C 1
ATOM 3599 O O . GLY B 1 139 ? -5.441 -7.574 4.359 1 98.56 139 GLY B O 1
ATOM 3600 N N . ASN B 1 140 ? -3.986 -9.328 4.777 1 98.31 140 ASN B N 1
ATOM 3601 C CA . ASN B 1 140 ? -4.453 -9.555 6.141 1 98.31 140 ASN B CA 1
ATOM 3602 C C . ASN B 1 140 ? -5.969 -9.719 6.195 1 98.31 140 ASN B C 1
ATOM 3604 O O . ASN B 1 140 ? -6.648 -9.016 6.941 1 98.31 140 ASN B O 1
ATOM 3608 N N . LEU B 1 141 ? -6.48 -10.555 5.363 1 98.81 141 LEU B N 1
ATOM 3609 C CA . LEU B 1 141 ? -7.914 -10.812 5.27 1 98.81 141 LEU B CA 1
ATOM 3610 C C . LEU B 1 141 ? -8.453 -11.367 6.582 1 98.81 141 LEU B C 1
ATOM 3612 O O . LEU B 1 141 ? -7.832 -12.227 7.203 1 98.81 141 LEU B O 1
ATOM 3616 N N . GLN B 1 142 ? -9.617 -10.867 7 1 98.69 142 GLN B N 1
ATOM 3617 C CA . GLN B 1 142 ? -10.211 -11.258 8.273 1 98.69 142 GLN B CA 1
ATOM 3618 C C . GLN B 1 142 ? -11.586 -11.891 8.062 1 98.69 142 GLN B C 1
ATOM 3620 O O . GLN B 1 142 ? -12.219 -11.695 7.023 1 98.69 142 GLN B O 1
ATOM 3625 N N . LYS B 1 143 ? -11.977 -12.641 9.109 1 98.62 143 LYS B N 1
ATOM 3626 C CA . LYS B 1 143 ? -13.297 -13.242 9.133 1 98.62 143 LYS B CA 1
ATOM 3627 C C . LYS B 1 143 ? -14.391 -12.195 8.938 1 98.62 143 LYS B C 1
ATOM 3629 O O . LYS B 1 143 ? -14.336 -11.117 9.531 1 98.62 143 LYS B O 1
ATOM 3634 N N . GLY B 1 144 ? -15.32 -12.484 8.055 1 98.38 144 GLY B N 1
ATOM 3635 C CA . GLY B 1 144 ? -16.484 -11.625 7.863 1 98.38 144 GLY B CA 1
ATOM 3636 C C . GLY B 1 144 ? -16.266 -10.547 6.82 1 98.38 144 GLY B C 1
ATOM 3637 O O . GLY B 1 144 ? -17.203 -9.875 6.398 1 98.38 144 GLY B O 1
ATOM 3638 N N . GLN B 1 145 ? -15.078 -10.344 6.344 1 98.75 145 GLN B N 1
ATOM 3639 C CA . GLN B 1 145 ? -14.758 -9.336 5.34 1 98.75 145 GLN B CA 1
ATOM 3640 C C . GLN B 1 145 ? -15.133 -9.82 3.939 1 98.75 145 GLN B C 1
ATOM 3642 O O . GLN B 1 145 ? -15.367 -11.008 3.729 1 98.75 145 GLN B O 1
ATOM 3647 N N . HIS B 1 146 ? -15.234 -8.883 3.047 1 98.88 146 HIS B N 1
ATOM 3648 C CA . HIS B 1 146 ? -15.445 -9.18 1.633 1 98.88 146 HIS B CA 1
ATOM 3649 C C . HIS B 1 146 ? -14.133 -9.148 0.863 1 98.88 146 HIS B C 1
ATOM 3651 O O . HIS B 1 146 ? -13.359 -8.188 0.985 1 98.88 146 HIS B O 1
ATOM 3657 N N . MET B 1 147 ? -13.883 -10.172 0.118 1 98.94 147 MET B N 1
ATOM 3658 C CA . MET B 1 147 ? -12.711 -10.25 -0.751 1 98.94 147 MET B CA 1
ATOM 3659 C C . MET B 1 147 ? -13.125 -10.43 -2.207 1 98.94 147 MET B C 1
ATOM 3661 O O . MET B 1 147 ? -13.898 -11.336 -2.531 1 98.94 147 MET B O 1
ATOM 3665 N N . LEU B 1 148 ? -12.703 -9.516 -3.08 1 98.94 148 LEU B N 1
ATOM 3666 C CA . LEU B 1 148 ? -12.953 -9.586 -4.516 1 98.94 148 LEU B CA 1
ATOM 3667 C C . LEU B 1 148 ? -11.719 -10.07 -5.258 1 98.94 148 LEU B C 1
ATOM 3669 O O . LEU B 1 148 ? -10.625 -9.531 -5.078 1 98.94 148 LEU B O 1
ATOM 3673 N N . PHE B 1 149 ? -11.875 -11.109 -6.051 1 98.81 149 PHE B N 1
ATOM 3674 C CA . PHE B 1 149 ? -10.812 -11.602 -6.922 1 98.81 149 PHE B CA 1
ATOM 3675 C C . PHE B 1 149 ? -11.211 -11.492 -8.391 1 98.81 149 PHE B C 1
ATOM 3677 O O . PHE B 1 149 ? -12.219 -12.07 -8.805 1 98.81 149 PHE B O 1
ATOM 3684 N N . HIS B 1 150 ? -10.43 -10.727 -9.117 1 98.06 150 HIS B N 1
ATOM 3685 C CA . HIS B 1 150 ? -10.664 -10.664 -10.555 1 98.06 150 HIS B CA 1
ATOM 3686 C C . HIS B 1 150 ? -10.062 -11.867 -11.266 1 98.06 150 HIS B C 1
ATOM 3688 O O . HIS B 1 150 ? -8.992 -12.344 -10.883 1 98.06 150 HIS B O 1
ATOM 3694 N N . ALA B 1 151 ? -10.703 -12.289 -12.367 1 96.69 151 ALA B N 1
ATOM 3695 C CA . ALA B 1 151 ? -10.312 -13.5 -13.086 1 96.69 151 ALA B CA 1
ATOM 3696 C C . ALA B 1 151 ? -10.414 -14.727 -12.188 1 96.69 151 ALA B C 1
ATOM 3698 O O . ALA B 1 151 ? -9.469 -15.508 -12.086 1 96.69 151 ALA B O 1
ATOM 3699 N N . GLY B 1 152 ? -11.609 -14.914 -11.609 1 97.88 152 GLY B N 1
ATOM 3700 C CA . GLY B 1 152 ? -11.836 -15.883 -10.555 1 97.88 152 GLY B CA 1
ATOM 3701 C C . GLY B 1 152 ? -11.664 -17.312 -11.016 1 97.88 152 GLY B C 1
ATOM 3702 O O . GLY B 1 152 ? -11.406 -18.203 -10.203 1 97.88 152 GLY B O 1
ATOM 3703 N N . ALA B 1 153 ? -11.75 -17.547 -12.305 1 98.06 153 ALA B N 1
ATOM 3704 C CA . ALA B 1 153 ? -11.703 -18.906 -12.828 1 98.06 153 ALA B CA 1
ATOM 3705 C C . ALA B 1 153 ? -10.266 -19.406 -12.953 1 98.06 153 ALA B C 1
ATOM 3707 O O . ALA B 1 153 ? -10.031 -20.594 -13.188 1 98.06 153 ALA B O 1
ATOM 3708 N N . SER B 1 154 ? -9.336 -18.531 -12.781 1 97.38 154 SER B N 1
ATOM 3709 C CA . SER B 1 154 ? -7.934 -18.891 -12.945 1 97.38 154 SER B CA 1
ATOM 3710 C C . SER B 1 154 ? -7.461 -19.828 -11.844 1 97.38 154 SER B C 1
ATOM 3712 O O . SER B 1 154 ? -8.18 -20.062 -10.867 1 97.38 154 SER B O 1
ATOM 3714 N N . GLY B 1 155 ? -6.234 -20.375 -12.031 1 98 155 GLY B N 1
ATOM 3715 C CA . GLY B 1 155 ? -5.637 -21.188 -10.984 1 98 155 GLY B CA 1
ATOM 3716 C C . GLY B 1 155 ? -5.516 -20.438 -9.664 1 98 155 GLY B C 1
ATOM 3717 O O . GLY B 1 155 ? -5.977 -20.922 -8.625 1 98 155 GLY B O 1
ATOM 3718 N N . VAL B 1 156 ? -4.98 -19.234 -9.695 1 98.56 156 VAL B N 1
ATOM 3719 C CA . VAL B 1 156 ? -4.844 -18.438 -8.484 1 98.56 156 VAL B CA 1
ATOM 3720 C C . VAL B 1 156 ? -6.223 -18.016 -7.984 1 98.56 156 VAL B C 1
ATOM 3722 O O . VAL B 1 156 ? -6.461 -17.969 -6.773 1 98.56 156 VAL B O 1
ATOM 3725 N N . GLY B 1 157 ? -7.102 -17.75 -8.922 1 98.69 157 GLY B N 1
ATOM 3726 C CA . GLY B 1 157 ? -8.445 -17.328 -8.555 1 98.69 157 GLY B CA 1
ATOM 3727 C C . GLY B 1 157 ? -9.203 -18.391 -7.766 1 98.69 157 GLY B C 1
ATOM 3728 O O . GLY B 1 157 ? -9.734 -18.094 -6.691 1 98.69 157 GLY B O 1
ATOM 3729 N N . THR B 1 158 ? -9.211 -19.609 -8.297 1 98.81 158 THR B N 1
ATOM 3730 C CA . THR B 1 158 ? -9.93 -20.688 -7.609 1 98.81 158 THR B CA 1
ATOM 3731 C C . THR B 1 158 ? -9.297 -20.969 -6.246 1 98.81 158 THR B C 1
ATOM 3733 O O . THR B 1 158 ? -10 -21.25 -5.277 1 98.81 158 THR B O 1
ATOM 3736 N N . ALA B 1 159 ? -7.977 -20.875 -6.145 1 98.88 159 ALA B N 1
ATOM 3737 C CA . ALA B 1 159 ? -7.281 -21.031 -4.867 1 98.88 159 ALA B CA 1
ATOM 3738 C C . ALA B 1 159 ? -7.695 -19.938 -3.881 1 98.88 159 ALA B C 1
ATOM 3740 O O . ALA B 1 159 ? -8.086 -20.234 -2.748 1 98.88 159 ALA B O 1
ATOM 3741 N N . ALA B 1 160 ? -7.703 -18.719 -4.332 1 98.94 160 ALA B N 1
ATOM 3742 C CA . ALA B 1 160 ? -7.996 -17.578 -3.477 1 98.94 160 ALA B CA 1
ATOM 3743 C C . ALA B 1 160 ? -9.438 -17.609 -2.986 1 98.94 160 ALA B C 1
ATOM 3745 O O . ALA B 1 160 ? -9.719 -17.312 -1.821 1 98.94 160 ALA B O 1
ATOM 3746 N N . LEU B 1 161 ? -10.352 -17.922 -3.889 1 98.94 161 LEU B N 1
ATOM 3747 C CA . LEU B 1 161 ? -11.766 -17.953 -3.533 1 98.94 161 LEU B CA 1
ATOM 3748 C C . LEU B 1 161 ? -12.031 -19.016 -2.469 1 98.94 161 LEU B C 1
ATOM 3750 O O . LEU B 1 161 ? -12.742 -18.766 -1.496 1 98.94 161 LEU B O 1
ATOM 3754 N N . GLN B 1 162 ? -11.422 -20.203 -2.592 1 98.94 162 GLN B N 1
ATOM 3755 C CA . GLN B 1 162 ? -11.586 -21.25 -1.591 1 98.94 162 GLN B CA 1
ATOM 3756 C C . GLN B 1 162 ? -10.961 -20.844 -0.26 1 98.94 162 GLN B C 1
ATOM 3758 O O . GLN B 1 162 ? -11.555 -21.031 0.799 1 98.94 162 GLN B O 1
ATOM 3763 N N . LEU B 1 163 ? -9.734 -20.266 -0.3 1 98.94 163 LEU B N 1
ATOM 3764 C CA . LEU B 1 163 ? -9.078 -19.797 0.919 1 98.94 163 LEU B CA 1
ATOM 3765 C C . LEU B 1 163 ? -9.922 -18.766 1.637 1 98.94 163 LEU B C 1
ATOM 3767 O O . LEU B 1 163 ? -10.07 -18.797 2.861 1 98.94 163 LEU B O 1
ATOM 3771 N N . ALA B 1 164 ? -10.445 -17.797 0.877 1 98.94 164 ALA B N 1
ATOM 3772 C CA . ALA B 1 164 ? -11.25 -16.734 1.455 1 98.94 164 ALA B CA 1
ATOM 3773 C C . ALA B 1 164 ? -12.453 -17.297 2.213 1 98.94 164 ALA B C 1
ATOM 3775 O O . ALA B 1 164 ? -12.688 -16.938 3.369 1 98.94 164 ALA B O 1
ATOM 3776 N N . GLU B 1 165 ? -13.133 -18.25 1.586 1 98.75 165 GLU B N 1
ATOM 3777 C CA . GLU B 1 165 ? -14.375 -18.75 2.168 1 98.75 165 GLU B CA 1
ATOM 3778 C C . GLU B 1 165 ? -14.094 -19.781 3.262 1 98.75 165 GLU B C 1
ATOM 3780 O O . GLU B 1 165 ? -14.695 -19.734 4.336 1 98.75 165 GLU B O 1
ATOM 3785 N N . LYS B 1 166 ? -13.195 -20.656 3.057 1 98.75 166 LYS B N 1
ATOM 3786 C CA . LYS B 1 166 ? -13.086 -21.828 3.902 1 98.75 166 LYS B CA 1
ATOM 3787 C C . LYS B 1 166 ? -12.07 -21.609 5.023 1 98.75 166 LYS B C 1
ATOM 3789 O O . LYS B 1 166 ? -12.25 -22.125 6.133 1 98.75 166 LYS B O 1
ATOM 3794 N N . TYR B 1 167 ? -10.992 -20.953 4.785 1 98.81 167 TYR B N 1
ATOM 3795 C CA . TYR B 1 167 ? -9.992 -20.719 5.82 1 98.81 167 TYR B CA 1
ATOM 3796 C C . TYR B 1 167 ? -10.266 -19.406 6.559 1 98.81 167 TYR B C 1
ATOM 3798 O O . TYR B 1 167 ? -10.398 -19.406 7.785 1 98.81 167 TYR B O 1
ATOM 3806 N N . PHE B 1 168 ? -10.445 -18.312 5.793 1 98.88 168 PHE B N 1
ATOM 3807 C CA . PHE B 1 168 ? -10.555 -17 6.414 1 98.88 168 PHE B CA 1
ATOM 3808 C C . PHE B 1 168 ? -11.984 -16.734 6.879 1 98.88 168 PHE B C 1
ATOM 3810 O O . PHE B 1 168 ? -12.227 -15.828 7.68 1 98.88 168 PHE B O 1
ATOM 3817 N N . ARG B 1 169 ? -12.914 -17.562 6.332 1 98.75 169 ARG B N 1
ATOM 3818 C CA . ARG B 1 169 ? -14.328 -17.359 6.617 1 98.75 169 ARG B CA 1
ATOM 3819 C C . ARG B 1 169 ? -14.766 -15.945 6.215 1 98.75 169 ARG B C 1
ATOM 3821 O O . ARG B 1 169 ? -15.453 -15.266 6.973 1 98.75 169 ARG B O 1
ATOM 3828 N N . ALA B 1 170 ? -14.258 -15.461 5.156 1 98.81 170 ALA B N 1
ATOM 3829 C CA . ALA B 1 170 ? -14.672 -14.234 4.48 1 98.81 170 ALA B CA 1
ATOM 3830 C C . ALA B 1 170 ? -15.672 -14.531 3.369 1 98.81 170 ALA B C 1
ATOM 3832 O O . ALA B 1 170 ? -15.945 -15.695 3.064 1 98.81 170 ALA B O 1
ATOM 3833 N N . THR B 1 171 ? -16.234 -13.461 2.838 1 98.81 171 THR B N 1
ATOM 3834 C CA . THR B 1 171 ? -17.125 -13.602 1.687 1 98.81 171 THR B CA 1
ATOM 3835 C C . THR B 1 171 ? -16.359 -13.391 0.385 1 98.81 171 THR B C 1
ATOM 3837 O O . THR B 1 171 ? -15.773 -12.328 0.167 1 98.81 171 THR B O 1
ATOM 3840 N N . ALA B 1 172 ? -16.375 -14.43 -0.436 1 98.88 172 ALA B N 1
ATOM 3841 C CA . ALA B 1 172 ? -15.664 -14.359 -1.708 1 98.88 172 ALA B CA 1
ATOM 3842 C C . ALA B 1 172 ? -16.562 -13.805 -2.811 1 98.88 172 ALA B C 1
ATOM 3844 O O . ALA B 1 172 ? -17.703 -14.242 -2.977 1 98.88 172 ALA B O 1
ATOM 3845 N N . ILE B 1 173 ? -16.047 -12.812 -3.518 1 98.88 173 ILE B N 1
ATOM 3846 C CA . ILE B 1 173 ? -16.641 -12.242 -4.73 1 98.88 173 ILE B CA 1
ATOM 3847 C C . ILE B 1 173 ? -15.695 -12.477 -5.91 1 98.88 173 ILE B C 1
ATOM 3849 O O . ILE B 1 173 ? -14.492 -12.227 -5.809 1 98.88 173 ILE B O 1
ATOM 3853 N N . ALA B 1 174 ? -16.219 -13.008 -7.016 1 98.75 174 ALA B N 1
ATOM 3854 C CA . ALA B 1 174 ? -15.391 -13.234 -8.195 1 98.75 174 ALA B CA 1
ATOM 3855 C C . ALA B 1 174 ? -15.93 -12.469 -9.406 1 98.75 174 ALA B C 1
ATOM 3857 O O . ALA B 1 174 ? -17.141 -12.32 -9.562 1 98.75 174 ALA B O 1
ATOM 3858 N N . THR B 1 175 ? -15.039 -11.945 -10.133 1 97.94 175 THR B N 1
ATOM 3859 C CA . THR B 1 175 ? -15.398 -11.555 -11.492 1 97.94 175 THR B CA 1
ATOM 3860 C C . THR B 1 175 ? -14.758 -12.477 -12.516 1 97.94 175 THR B C 1
ATOM 3862 O O . THR B 1 175 ? -13.68 -13.031 -12.266 1 97.94 175 THR B O 1
ATOM 3865 N N . CYS B 1 176 ? -15.391 -12.711 -13.602 1 97.06 176 CYS B N 1
ATOM 3866 C CA . CYS B 1 176 ? -14.906 -13.562 -14.68 1 97.06 176 CYS B CA 1
ATOM 3867 C C . CYS B 1 176 ? -15.633 -13.266 -15.984 1 97.06 176 CYS B C 1
ATOM 3869 O O . CYS B 1 176 ? -16.516 -12.406 -16.031 1 97.06 176 CYS B O 1
ATOM 3871 N N . SER B 1 177 ? -15.133 -13.859 -17.078 1 95.44 177 SER B N 1
ATOM 3872 C CA . SER B 1 177 ? -15.875 -13.758 -18.328 1 95.44 177 SER B CA 1
ATOM 3873 C C . SER B 1 177 ? -17.219 -14.461 -18.219 1 95.44 177 SER B C 1
ATOM 3875 O O . SER B 1 177 ? -17.422 -15.328 -17.375 1 95.44 177 SER B O 1
ATOM 3877 N N . SER B 1 178 ? -18.156 -14.086 -19.109 1 95.5 178 SER B N 1
ATOM 3878 C CA . SER B 1 178 ? -19.547 -14.547 -19.031 1 95.5 178 SER B CA 1
ATOM 3879 C C . SER B 1 178 ? -19.609 -16.078 -19.062 1 95.5 178 SER B C 1
ATOM 3881 O O . SER B 1 178 ? -20.422 -16.672 -18.344 1 95.5 178 SER B O 1
ATOM 3883 N N . GLY B 1 179 ? -18.812 -16.719 -19.828 1 96.38 179 GLY B N 1
ATOM 3884 C CA . GLY B 1 179 ? -18.844 -18.156 -20 1 96.38 179 GLY B CA 1
ATOM 3885 C C . GLY B 1 179 ? -18.297 -18.922 -18.812 1 96.38 179 GLY B C 1
ATOM 3886 O O . GLY B 1 179 ? -18.469 -20.141 -18.719 1 96.38 179 GLY B O 1
ATOM 3887 N N . LYS B 1 180 ? -17.797 -18.219 -17.781 1 97.75 180 LYS B N 1
ATOM 3888 C CA . LYS B 1 180 ? -17.141 -18.891 -16.656 1 97.75 180 LYS B CA 1
ATOM 3889 C C . LYS B 1 180 ? -17.875 -18.609 -15.352 1 97.75 180 LYS B C 1
ATOM 3891 O O . LYS B 1 180 ? -17.406 -18.984 -14.273 1 97.75 180 LYS B O 1
ATOM 3896 N N . VAL B 1 181 ? -19.031 -17.984 -15.43 1 97.94 181 VAL B N 1
ATOM 3897 C CA . VAL B 1 181 ? -19.781 -17.578 -14.242 1 97.94 181 VAL B CA 1
ATOM 3898 C C . VAL B 1 181 ? -20.188 -18.812 -13.445 1 97.94 181 VAL B C 1
ATOM 3900 O O . VAL B 1 181 ? -19.984 -18.875 -12.234 1 97.94 181 VAL B O 1
ATOM 3903 N N . GLU B 1 182 ? -20.734 -19.797 -14.141 1 97.88 182 GLU B N 1
ATOM 3904 C CA . GLU B 1 182 ? -21.219 -21 -13.453 1 97.88 182 GLU B CA 1
ATOM 3905 C C . GLU B 1 182 ? -20.062 -21.75 -12.789 1 97.88 182 GLU B C 1
ATOM 3907 O O . GLU B 1 182 ? -20.219 -22.266 -11.68 1 97.88 182 GLU B O 1
ATOM 3912 N N . PHE B 1 183 ? -18.984 -21.75 -13.469 1 98.31 183 PHE B N 1
ATOM 3913 C CA . PHE B 1 183 ? -17.797 -22.391 -12.906 1 98.31 183 PHE B CA 1
ATOM 3914 C C . PHE B 1 183 ? -17.375 -21.703 -11.609 1 98.31 183 PHE B C 1
ATOM 3916 O O . PHE B 1 183 ? -17.141 -22.375 -10.594 1 98.31 183 PHE B O 1
ATOM 3923 N N . CYS B 1 184 ? -17.344 -20.406 -11.586 1 98.62 184 CYS B N 1
ATOM 3924 C CA . CYS B 1 184 ? -16.859 -19.641 -10.445 1 98.62 184 CYS B CA 1
ATOM 3925 C C . CYS B 1 184 ? -17.828 -19.734 -9.273 1 98.62 184 CYS B C 1
ATOM 3927 O O . CYS B 1 184 ? -17.422 -19.625 -8.117 1 98.62 184 CYS B O 1
ATOM 3929 N N . LYS B 1 185 ? -19.094 -19.969 -9.523 1 98.5 185 LYS B N 1
ATOM 3930 C CA . LYS B 1 185 ? -20.109 -20.062 -8.477 1 98.5 185 LYS B CA 1
ATOM 3931 C C . LYS B 1 185 ? -19.812 -21.234 -7.535 1 98.5 185 LYS B C 1
ATOM 3933 O O . LYS B 1 185 ? -20.312 -21.281 -6.41 1 98.5 185 LYS B O 1
ATOM 3938 N N . ARG B 1 186 ? -19 -22.141 -8.016 1 98.06 186 ARG B N 1
ATOM 3939 C CA . ARG B 1 186 ? -18.625 -23.281 -7.188 1 98.06 186 ARG B CA 1
ATOM 3940 C C . ARG B 1 186 ? -17.719 -22.859 -6.039 1 98.06 186 ARG B C 1
ATOM 3942 O O . ARG B 1 186 ? -17.578 -23.578 -5.051 1 98.06 186 ARG B O 1
ATOM 3949 N N . PHE B 1 187 ? -17.141 -21.641 -6.176 1 98.25 187 PHE B N 1
ATOM 3950 C CA . PHE B 1 187 ? -16.078 -21.281 -5.25 1 98.25 187 PHE B CA 1
ATOM 3951 C C . PHE B 1 187 ? -16.375 -19.953 -4.562 1 98.25 187 PHE B C 1
ATOM 3953 O O . PHE B 1 187 ? -15.703 -19.594 -3.592 1 98.25 187 PHE B O 1
ATOM 3960 N N . ALA B 1 188 ? -17.297 -19.188 -5.035 1 98.62 188 ALA B N 1
ATOM 3961 C CA . ALA B 1 188 ? -17.547 -17.844 -4.52 1 98.62 188 ALA B CA 1
ATOM 3962 C C . ALA B 1 188 ? -19.031 -17.609 -4.27 1 98.62 188 ALA B C 1
ATOM 3964 O O . ALA B 1 188 ? -19.875 -18.062 -5.055 1 98.62 188 ALA B O 1
ATOM 3965 N N . LYS B 1 189 ? -19.312 -16.875 -3.238 1 98.5 189 LYS B N 1
ATOM 3966 C CA . LYS B 1 189 ? -20.703 -16.562 -2.908 1 98.5 189 LYS B CA 1
ATOM 3967 C C . LYS B 1 189 ? -21.328 -15.672 -3.975 1 98.5 189 LYS B C 1
ATOM 3969 O O . LYS B 1 189 ? -22.5 -15.844 -4.324 1 98.5 189 LYS B O 1
ATOM 3974 N N . PHE B 1 190 ? -20.578 -14.703 -4.422 1 98.62 190 PHE B N 1
ATOM 3975 C CA . PHE B 1 190 ? -21.047 -13.797 -5.469 1 98.62 190 PHE B CA 1
ATOM 3976 C C . PHE B 1 190 ? -20.141 -13.867 -6.691 1 98.62 190 PHE B C 1
ATOM 3978 O O . PHE B 1 190 ? -18.922 -13.938 -6.559 1 98.62 190 PHE B O 1
ATOM 3985 N N . VAL B 1 191 ? -20.703 -13.969 -7.879 1 98.69 191 VAL B N 1
ATOM 3986 C CA . VAL B 1 191 ? -19.969 -13.992 -9.133 1 98.69 191 VAL B CA 1
ATOM 3987 C C . VAL B 1 191 ? -20.562 -12.984 -10.109 1 98.69 191 VAL B C 1
ATOM 3989 O O . VAL B 1 191 ? -21.781 -12.977 -10.336 1 98.69 191 VAL B O 1
ATOM 3992 N N . VAL B 1 192 ? -19.656 -12.148 -10.609 1 96.94 192 VAL B N 1
ATOM 3993 C CA . VAL B 1 192 ? -20.078 -11.078 -11.508 1 96.94 192 VAL B CA 1
ATOM 3994 C C . VAL B 1 192 ? -19.375 -11.234 -12.859 1 96.94 192 VAL B C 1
ATOM 3996 O O . VAL B 1 192 ? -18.172 -11.492 -12.914 1 96.94 192 VAL B O 1
ATOM 3999 N N . ASP B 1 193 ? -20.141 -11.086 -13.875 1 95.88 193 ASP B N 1
ATOM 4000 C CA . ASP B 1 193 ? -19.578 -11.039 -15.227 1 95.88 193 ASP B CA 1
ATOM 4001 C C . ASP B 1 193 ? -18.875 -9.703 -15.477 1 95.88 193 ASP B C 1
ATOM 4003 O O . ASP B 1 193 ? -19.406 -8.641 -15.125 1 95.88 193 ASP B O 1
ATOM 4007 N N . ARG B 1 194 ? -17.75 -9.695 -16.172 1 94 194 ARG B N 1
ATOM 4008 C CA . ARG B 1 194 ? -16.953 -8.477 -16.297 1 94 194 ARG B CA 1
ATOM 4009 C C . ARG B 1 194 ? -17.203 -7.801 -17.641 1 94 194 ARG B C 1
ATOM 4011 O O . ARG B 1 194 ? -16.453 -6.914 -18.047 1 94 194 ARG B O 1
ATOM 4018 N N . SER B 1 195 ? -18.203 -8.266 -18.406 1 93.88 195 SER B N 1
ATOM 4019 C CA . SER B 1 195 ? -18.547 -7.574 -19.641 1 93.88 195 SER B CA 1
ATOM 4020 C C . SER B 1 195 ? -18.891 -6.113 -19.391 1 93.88 195 SER B C 1
ATOM 4022 O O . SER B 1 195 ? -19.656 -5.801 -18.469 1 93.88 195 SER B O 1
ATOM 4024 N N . PRO B 1 196 ? -18.328 -5.27 -20.125 1 92.06 196 PRO B N 1
ATOM 4025 C CA . PRO B 1 196 ? -18.547 -3.844 -19.875 1 92.06 196 PRO B CA 1
ATOM 4026 C C . PRO B 1 196 ? -20 -3.434 -20.078 1 92.06 196 PRO B C 1
ATOM 4028 O O . PRO B 1 196 ? -20.703 -3.984 -20.938 1 92.06 196 PRO B O 1
ATOM 4031 N N . ASP B 1 197 ? -20.438 -2.514 -19.328 1 90.31 197 ASP B N 1
ATOM 4032 C CA . ASP B 1 197 ? -21.75 -1.913 -19.516 1 90.31 197 ASP B CA 1
ATOM 4033 C C . ASP B 1 197 ? -21.688 -0.758 -20.5 1 90.31 197 ASP B C 1
ATOM 4035 O O . ASP B 1 197 ? -20.688 -0.585 -21.203 1 90.31 197 ASP B O 1
ATOM 4039 N N . ALA B 1 198 ? -22.797 0.047 -20.688 1 90.62 198 ALA B N 1
ATOM 4040 C CA . ALA B 1 198 ? -22.906 1.11 -21.672 1 90.62 198 ALA B CA 1
ATOM 4041 C C . ALA B 1 198 ? -21.891 2.217 -21.422 1 90.62 198 ALA B C 1
ATOM 4043 O O . ALA B 1 198 ? -21.438 2.885 -22.344 1 90.62 198 ALA B O 1
ATOM 4044 N N . SER B 1 199 ? -21.453 2.355 -20.203 1 89.06 199 SER B N 1
ATOM 4045 C CA . SER B 1 199 ? -20.5 3.402 -19.828 1 89.06 199 SER B CA 1
ATOM 4046 C C . SER B 1 199 ? -19.062 2.9 -19.906 1 89.06 199 SER B C 1
ATOM 4048 O O . SER B 1 199 ? -18.125 3.664 -19.688 1 89.06 199 SER B O 1
ATOM 4050 N N . GLY B 1 200 ? -18.906 1.584 -20.172 1 90.62 200 GLY B N 1
ATOM 4051 C CA . GLY B 1 200 ? -17.562 1.014 -20.281 1 90.62 200 GLY B CA 1
ATOM 4052 C C . GLY B 1 200 ? -17.062 0.394 -18.984 1 90.62 200 GLY B C 1
ATOM 4053 O O . GLY B 1 200 ? -15.992 -0.207 -18.953 1 90.62 200 GLY B O 1
ATOM 4054 N N . LYS B 1 201 ? -17.797 0.558 -17.922 1 93.06 201 LYS B N 1
ATOM 4055 C CA . LYS B 1 201 ? -17.438 -0.044 -16.641 1 93.06 201 LYS B CA 1
ATOM 4056 C C . LYS B 1 201 ? -17.656 -1.554 -16.656 1 93.06 201 LYS B C 1
ATOM 4058 O O . LYS B 1 201 ? -18.656 -2.033 -17.203 1 93.06 201 LYS B O 1
ATOM 4063 N N . CYS B 1 202 ? -16.734 -2.244 -16.016 1 95 202 CYS B N 1
ATOM 4064 C CA . CYS B 1 202 ? -16.719 -3.693 -16.188 1 95 202 CYS B CA 1
ATOM 4065 C C . CYS B 1 202 ? -17.406 -4.383 -15.023 1 95 202 CYS B C 1
ATOM 4067 O O . CYS B 1 202 ? -18.062 -5.41 -15.203 1 95 202 CYS B O 1
ATOM 4069 N N . PHE B 1 203 ? -17.281 -3.826 -13.773 1 97.12 203 PHE B N 1
ATOM 4070 C CA . PHE B 1 203 ? -17.75 -4.699 -12.703 1 97.12 203 PHE B CA 1
ATOM 4071 C C . PHE B 1 203 ? -18.25 -3.883 -11.516 1 97.12 203 PHE B C 1
ATOM 4073 O O . PHE B 1 203 ? -18.922 -4.414 -10.625 1 97.12 203 PHE B O 1
ATOM 4080 N N . SER B 1 204 ? -17.891 -2.59 -11.328 1 96.88 204 SER B N 1
ATOM 4081 C CA . SER B 1 204 ? -18.094 -1.852 -10.086 1 96.88 204 SER B CA 1
ATOM 4082 C C . SER B 1 204 ? -19.562 -1.812 -9.688 1 96.88 204 SER B C 1
ATOM 4084 O O . SER B 1 204 ? -19.906 -2.148 -8.555 1 96.88 204 SER B O 1
ATOM 4086 N N . SER B 1 205 ? -20.438 -1.435 -10.602 1 96 205 SER B N 1
ATOM 4087 C CA . SER B 1 205 ? -21.875 -1.371 -10.305 1 96 205 SER B CA 1
ATOM 4088 C C . SER B 1 205 ? -22.438 -2.756 -10.008 1 96 205 SER B C 1
ATOM 4090 O O . SER B 1 205 ? -23.25 -2.914 -9.094 1 96 205 SER B O 1
ATOM 4092 N N . LYS B 1 206 ? -22.031 -3.783 -10.75 1 96.88 206 LYS B N 1
ATOM 4093 C CA . LYS B 1 206 ? -22.516 -5.148 -10.578 1 96.88 206 LYS B CA 1
ATOM 4094 C C . LYS B 1 206 ? -22.078 -5.723 -9.234 1 96.88 206 LYS B C 1
ATOM 4096 O O . LYS B 1 206 ? -22.844 -6.418 -8.57 1 96.88 206 LYS B O 1
ATOM 4101 N N . VAL B 1 207 ? -20.828 -5.438 -8.828 1 97.88 207 VAL B N 1
ATOM 4102 C CA . VAL B 1 207 ? -20.328 -5.891 -7.531 1 97.88 207 VAL B CA 1
ATOM 4103 C C . VAL B 1 207 ? -21.125 -5.219 -6.414 1 97.88 207 VAL B C 1
ATOM 4105 O O . VAL B 1 207 ? -21.547 -5.879 -5.465 1 97.88 207 VAL B O 1
ATOM 4108 N N . ARG B 1 208 ? -21.344 -3.898 -6.516 1 96.94 208 ARG B N 1
ATOM 4109 C CA . ARG B 1 208 ? -22.109 -3.17 -5.516 1 96.94 208 ARG B CA 1
ATOM 4110 C C . ARG B 1 208 ? -23.5 -3.775 -5.352 1 96.94 208 ARG B C 1
ATOM 4112 O O . ARG B 1 208 ? -24 -3.93 -4.227 1 96.94 208 ARG B O 1
ATOM 4119 N N . ASP B 1 209 ? -24.094 -4.074 -6.48 1 96.44 209 ASP B N 1
ATOM 4120 C CA . ASP B 1 209 ? -25.422 -4.684 -6.445 1 96.44 209 ASP B CA 1
ATOM 4121 C C . ASP B 1 209 ? -25.375 -6.062 -5.789 1 96.44 209 ASP B C 1
ATOM 4123 O O . ASP B 1 209 ? -26.219 -6.391 -4.965 1 96.44 209 ASP B O 1
ATOM 4127 N N . ALA B 1 210 ? -24.391 -6.855 -6.152 1 96.62 210 ALA B N 1
ATOM 4128 C CA . ALA B 1 210 ? -24.281 -8.227 -5.664 1 96.62 210 ALA B CA 1
ATOM 4129 C C . ALA B 1 210 ? -24.141 -8.258 -4.145 1 96.62 210 ALA B C 1
ATOM 4131 O O . ALA B 1 210 ? -24.703 -9.133 -3.484 1 96.62 210 ALA B O 1
ATOM 4132 N N . VAL B 1 211 ? -23.422 -7.297 -3.596 1 96.88 211 VAL B N 1
ATOM 4133 C CA . VAL B 1 211 ? -23.156 -7.309 -2.16 1 96.88 211 VAL B CA 1
ATOM 4134 C C . VAL B 1 211 ? -24.125 -6.363 -1.451 1 96.88 211 VAL B C 1
ATOM 4136 O O . VAL B 1 211 ? -23.891 -5.969 -0.308 1 96.88 211 VAL B O 1
ATOM 4139 N N . LYS B 1 212 ? -25.109 -5.859 -2.113 1 96.25 212 LYS B N 1
ATOM 4140 C CA . LYS B 1 212 ? -26.188 -5.031 -1.58 1 96.25 212 LYS B CA 1
ATOM 4141 C C . LYS B 1 212 ? -25.656 -3.748 -0.961 1 96.25 212 LYS B C 1
ATOM 4143 O O . LYS B 1 212 ? -26.016 -3.391 0.161 1 96.25 212 LYS B O 1
ATOM 4148 N N . GLY B 1 213 ? -24.703 -3.215 -1.657 1 92 213 GLY B N 1
ATOM 4149 C CA . GLY B 1 213 ? -24.188 -1.911 -1.271 1 92 213 GLY B CA 1
ATOM 4150 C C . GLY B 1 213 ? -23.031 -1.992 -0.282 1 92 213 GLY B C 1
ATOM 4151 O O . GLY B 1 213 ? -22.422 -0.976 0.046 1 92 213 GLY B O 1
ATOM 4152 N N . GLU B 1 214 ? -22.734 -3.148 0.268 1 92.88 214 GLU B N 1
ATOM 4153 C CA . GLU B 1 214 ? -21.562 -3.283 1.129 1 92.88 214 GLU B CA 1
ATOM 4154 C C . GLU B 1 214 ? -20.266 -3.049 0.347 1 92.88 214 GLU B C 1
ATOM 4156 O O . GLU B 1 214 ? -20.281 -3.021 -0.885 1 92.88 214 GLU B O 1
ATOM 4161 N N . THR B 1 215 ? -19.203 -2.814 1.055 1 96.12 215 THR B N 1
ATOM 4162 C CA . THR B 1 215 ? -17.922 -2.5 0.42 1 96.12 215 THR B CA 1
ATOM 4163 C C . THR B 1 215 ? -16.984 -3.695 0.49 1 96.12 215 THR B C 1
ATOM 4165 O O . THR B 1 215 ? -17.266 -4.684 1.167 1 96.12 215 THR B O 1
ATOM 4168 N N . VAL B 1 216 ? -15.906 -3.615 -0.293 1 98.75 216 VAL B N 1
ATOM 4169 C CA . VAL B 1 216 ? -14.945 -4.703 -0.427 1 98.75 216 VAL B CA 1
ATOM 4170 C C . VAL B 1 216 ? -13.664 -4.363 0.337 1 98.75 216 VAL B C 1
ATOM 4172 O O . VAL B 1 216 ? -13.031 -3.338 0.072 1 98.75 216 VAL B O 1
ATOM 4175 N N . ASN B 1 217 ? -13.25 -5.234 1.248 1 98.88 217 ASN B N 1
ATOM 4176 C CA . ASN B 1 217 ? -12.117 -4.957 2.125 1 98.88 217 ASN B CA 1
ATOM 4177 C C . ASN B 1 217 ? -10.789 -5.238 1.433 1 98.88 217 ASN B C 1
ATOM 4179 O O . ASN B 1 217 ? -9.789 -4.555 1.688 1 98.88 217 ASN B O 1
ATOM 4183 N N . LEU B 1 218 ? -10.766 -6.258 0.608 1 98.94 218 LEU B N 1
ATOM 4184 C CA . LEU B 1 218 ? -9.555 -6.672 -0.092 1 98.94 218 LEU B CA 1
ATOM 4185 C C . LEU B 1 218 ? -9.859 -7.039 -1.54 1 98.94 218 LEU B C 1
ATOM 4187 O O . LEU B 1 218 ? -10.781 -7.812 -1.807 1 98.94 218 LEU B O 1
ATOM 4191 N N . ILE B 1 219 ? -9.164 -6.453 -2.445 1 98.94 219 ILE B N 1
ATOM 4192 C CA . ILE B 1 219 ? -9.258 -6.785 -3.861 1 98.94 219 ILE B CA 1
ATOM 4193 C C . ILE B 1 219 ? -7.938 -7.371 -4.348 1 98.94 219 ILE B C 1
ATOM 4195 O O . ILE B 1 219 ? -6.871 -6.809 -4.094 1 98.94 219 ILE B O 1
ATOM 4199 N N . VAL B 1 220 ? -7.969 -8.516 -4.945 1 98.88 220 VAL B N 1
ATOM 4200 C CA . VAL B 1 220 ? -6.828 -9.102 -5.641 1 98.88 220 VAL B CA 1
ATOM 4201 C C . VAL B 1 220 ? -7.051 -9.031 -7.152 1 98.88 220 VAL B C 1
ATOM 4203 O O . VAL B 1 220 ? -8.023 -9.586 -7.668 1 98.88 220 VAL B O 1
ATOM 4206 N N . ASP B 1 221 ? -6.117 -8.344 -7.816 1 98.25 221 ASP B N 1
ATOM 4207 C CA . ASP B 1 221 ? -6.359 -7.957 -9.203 1 98.25 221 ASP B CA 1
ATOM 4208 C C . ASP B 1 221 ? -5.18 -8.336 -10.094 1 98.25 221 ASP B C 1
ATOM 4210 O O . ASP B 1 221 ? -4.188 -7.609 -10.156 1 98.25 221 ASP B O 1
ATOM 4214 N N . PRO B 1 222 ? -5.258 -9.422 -10.836 1 96.62 222 PRO B N 1
ATOM 4215 C CA . PRO B 1 222 ? -4.234 -9.75 -11.828 1 96.62 222 PRO B CA 1
ATOM 4216 C C . PRO B 1 222 ? -4.441 -9.031 -13.164 1 96.62 222 PRO B C 1
ATOM 4218 O O . PRO B 1 222 ? -3.654 -9.203 -14.094 1 96.62 222 PRO B O 1
ATOM 4221 N N . VAL B 1 223 ? -5.406 -8.164 -13.281 1 91.56 223 VAL B N 1
ATOM 4222 C CA . VAL B 1 223 ? -5.809 -7.578 -14.555 1 91.56 223 VAL B CA 1
ATOM 4223 C C . VAL B 1 223 ? -5.242 -6.168 -14.68 1 91.56 223 VAL B C 1
ATOM 4225 O O . VAL B 1 223 ? -4.477 -5.879 -15.602 1 91.56 223 VAL B O 1
ATOM 4228 N N . VAL B 1 224 ? -5.609 -5.168 -13.609 1 86.5 224 VAL B N 1
ATOM 4229 C CA . VAL B 1 224 ? -5.172 -3.791 -13.406 1 86.5 224 VAL B CA 1
ATOM 4230 C C . VAL B 1 224 ? -5.645 -2.92 -14.562 1 86.5 224 VAL B C 1
ATOM 4232 O O . VAL B 1 224 ? -6.238 -1.859 -14.352 1 86.5 224 VAL B O 1
ATOM 4235 N N . GLY B 1 225 ? -5.488 -3.336 -15.914 1 84.69 225 GLY B N 1
ATOM 4236 C CA . GLY B 1 225 ? -5.648 -2.57 -17.141 1 84.69 225 GLY B CA 1
ATOM 4237 C C . GLY B 1 225 ? -7.082 -2.133 -17.391 1 84.69 225 GLY B C 1
ATOM 4238 O O . GLY B 1 225 ? -8.008 -2.604 -16.719 1 84.69 225 GLY B O 1
ATOM 4239 N N . GLY B 1 226 ? -7.254 -1.061 -18.297 1 87.5 226 GLY B N 1
ATOM 4240 C CA . GLY B 1 226 ? -8.57 -0.526 -18.594 1 87.5 226 GLY B CA 1
ATOM 4241 C C . GLY B 1 226 ? -9.156 0.283 -17.453 1 87.5 226 GLY B C 1
ATOM 4242 O O . GLY B 1 226 ? -8.523 1.209 -16.953 1 87.5 226 GLY B O 1
ATOM 4243 N N . THR B 1 227 ? -10.336 -0.2 -17.125 1 91.12 227 THR B N 1
ATOM 4244 C CA . THR B 1 227 ? -11.031 0.568 -16.094 1 91.12 227 THR B CA 1
ATOM 4245 C C . THR B 1 227 ? -10.867 -0.086 -14.727 1 91.12 227 THR B C 1
ATOM 4247 O O . THR B 1 227 ? -11.422 0.386 -13.734 1 91.12 227 THR B O 1
ATOM 4250 N N . TYR B 1 228 ? -10.109 -1.148 -14.633 1 93.75 228 TYR B N 1
ATOM 4251 C CA . TYR B 1 228 ? -10.133 -2.031 -13.469 1 93.75 228 TYR B CA 1
ATOM 4252 C C . TYR B 1 228 ? -9.695 -1.293 -12.211 1 93.75 228 TYR B C 1
ATOM 4254 O O . TYR B 1 228 ? -10.422 -1.253 -11.219 1 93.75 228 TYR B O 1
ATOM 4262 N N . LEU B 1 229 ? -8.578 -0.661 -12.273 1 95.38 229 LEU B N 1
ATOM 4263 C CA . LEU B 1 229 ? -8.062 -0.028 -11.062 1 95.38 229 LEU B CA 1
ATOM 4264 C C . LEU B 1 229 ? -8.984 1.096 -10.602 1 95.38 229 LEU B C 1
ATOM 4266 O O . LEU B 1 229 ? -9.219 1.266 -9.406 1 95.38 229 LEU B O 1
ATOM 4270 N N . GLN B 1 230 ? -9.516 1.88 -11.523 1 95.25 230 GLN B N 1
ATOM 4271 C CA . GLN B 1 230 ? -10.5 2.908 -11.203 1 95.25 230 GLN B CA 1
ATOM 4272 C C . GLN B 1 230 ? -11.719 2.305 -10.508 1 95.25 230 GLN B C 1
ATOM 4274 O O . GLN B 1 230 ? -12.172 2.82 -9.484 1 95.25 230 GLN B O 1
ATOM 4279 N N . GLU B 1 231 ? -12.242 1.288 -11.102 1 96.75 231 GLU B N 1
ATOM 4280 C CA . GLU B 1 231 ? -13.422 0.626 -10.555 1 96.75 231 GLU B CA 1
ATOM 4281 C C . GLU B 1 231 ? -13.117 -0.026 -9.211 1 96.75 231 GLU B C 1
ATOM 4283 O O . GLU B 1 231 ? -13.977 -0.068 -8.328 1 96.75 231 GLU B O 1
ATOM 4288 N N . ASP B 1 232 ? -11.883 -0.6 -9.039 1 97.81 232 ASP B N 1
ATOM 4289 C CA . ASP B 1 232 ? -11.461 -1.121 -7.742 1 97.81 232 ASP B CA 1
ATOM 4290 C C . ASP B 1 232 ? -11.609 -0.061 -6.652 1 97.81 232 ASP B C 1
ATOM 4292 O O . ASP B 1 232 ? -12.148 -0.338 -5.582 1 97.81 232 ASP B O 1
ATOM 4296 N N . GLY B 1 233 ? -11.148 1.127 -6.941 1 97.31 233 GLY B N 1
ATOM 4297 C CA . GLY B 1 233 ? -11.25 2.221 -5.988 1 97.31 233 GLY B CA 1
ATOM 4298 C C . GLY B 1 233 ? -12.68 2.568 -5.629 1 97.31 233 GLY B C 1
ATOM 4299 O O . GLY B 1 233 ? -12.961 3.012 -4.516 1 97.31 233 GLY B O 1
ATOM 4300 N N . GLU B 1 234 ? -13.555 2.373 -6.555 1 96.94 234 GLU B N 1
ATOM 4301 C CA . GLU B 1 234 ? -14.953 2.721 -6.344 1 96.94 234 GLU B CA 1
ATOM 4302 C C . GLU B 1 234 ? -15.617 1.767 -5.352 1 96.94 234 GLU B C 1
ATOM 4304 O O . GLU B 1 234 ? -16.453 2.182 -4.547 1 96.94 234 GLU B O 1
ATOM 4309 N N . VAL B 1 235 ? -15.219 0.513 -5.367 1 98 235 VAL B N 1
ATOM 4310 C CA . VAL B 1 235 ? -15.953 -0.473 -4.582 1 98 235 VAL B CA 1
ATOM 4311 C C . VAL B 1 235 ? -15.203 -0.761 -3.283 1 98 235 VAL B C 1
ATOM 4313 O O . VAL B 1 235 ? -15.719 -1.446 -2.398 1 98 235 VAL B O 1
ATOM 4316 N N . LEU B 1 236 ? -14.055 -0.214 -3.123 1 98.5 236 LEU B N 1
ATOM 4317 C CA . LEU B 1 236 ? -13.188 -0.506 -1.982 1 98.5 236 LEU B CA 1
ATOM 4318 C C . LEU B 1 236 ? -13.789 0.051 -0.694 1 98.5 236 LEU B C 1
ATOM 4320 O O . LEU B 1 236 ? -14.383 1.13 -0.697 1 98.5 236 LEU B O 1
ATOM 4324 N N . ALA B 1 237 ? -13.602 -0.668 0.407 1 98.5 237 ALA B N 1
ATOM 4325 C CA . ALA B 1 237 ? -13.953 -0.201 1.746 1 98.5 237 ALA B CA 1
ATOM 4326 C C . ALA B 1 237 ? -12.938 0.819 2.254 1 98.5 237 ALA B C 1
ATOM 4328 O O . ALA B 1 237 ? -11.844 0.948 1.695 1 98.5 237 ALA B O 1
ATOM 4329 N N . GLN B 1 238 ? -13.367 1.623 3.281 1 97.75 238 GLN B N 1
ATOM 4330 C CA . GLN B 1 238 ? -12.398 2.453 3.994 1 97.75 238 GLN B CA 1
ATOM 4331 C C . GLN B 1 238 ? -11.227 1.621 4.508 1 97.75 238 GLN B C 1
ATOM 4333 O O . GLN B 1 238 ? -11.43 0.546 5.078 1 97.75 238 GLN B O 1
ATOM 4338 N N . ASP B 1 239 ? -9.992 2.086 4.273 1 98.19 239 ASP B N 1
ATOM 4339 C CA . ASP B 1 239 ? -8.758 1.417 4.668 1 98.19 239 ASP B CA 1
ATOM 4340 C C . ASP B 1 239 ? -8.57 0.114 3.893 1 98.19 239 ASP B C 1
ATOM 4342 O O . ASP B 1 239 ? -7.852 -0.783 4.344 1 98.19 239 ASP B O 1
ATOM 4346 N N . GLY B 1 240 ? -9.312 -0.063 2.785 1 98.69 240 GLY B N 1
ATOM 4347 C CA . GLY B 1 240 ? -9.203 -1.262 1.969 1 98.69 240 GLY B CA 1
ATOM 4348 C C . GLY B 1 240 ? -7.879 -1.366 1.232 1 98.69 240 GLY B C 1
ATOM 4349 O O . GLY B 1 240 ? -7.137 -0.388 1.14 1 98.69 240 GLY B O 1
ATOM 4350 N N . LYS B 1 241 ? -7.594 -2.582 0.686 1 98.88 241 LYS B N 1
ATOM 4351 C CA . LYS B 1 241 ? -6.344 -2.85 -0.018 1 98.88 241 LYS B CA 1
ATOM 4352 C C . LYS B 1 241 ? -6.605 -3.475 -1.385 1 98.88 241 LYS B C 1
ATOM 4354 O O . LYS B 1 241 ? -7.52 -4.289 -1.537 1 98.88 241 LYS B O 1
ATOM 4359 N N . VAL B 1 242 ? -5.848 -3.07 -2.322 1 98.81 242 VAL B N 1
ATOM 4360 C CA . VAL B 1 242 ? -5.793 -3.705 -3.633 1 98.81 242 VAL B CA 1
ATOM 4361 C C . VAL B 1 242 ? -4.426 -4.355 -3.838 1 98.81 242 VAL B C 1
ATOM 4363 O O . VAL B 1 242 ? -3.4 -3.676 -3.822 1 98.81 242 VAL B O 1
ATOM 4366 N N . VAL B 1 243 ? -4.402 -5.652 -3.988 1 98.88 243 VAL B N 1
ATOM 4367 C CA . VAL B 1 243 ? -3.178 -6.379 -4.305 1 98.88 243 VAL B CA 1
ATOM 4368 C C . VAL B 1 243 ? -3.133 -6.691 -5.801 1 98.88 243 VAL B C 1
ATOM 4370 O O . VAL B 1 243 ? -3.975 -7.434 -6.309 1 98.88 243 VAL B O 1
ATOM 4373 N N . LEU B 1 244 ? -2.188 -6.121 -6.453 1 98.44 244 LEU B N 1
ATOM 4374 C CA . LEU B 1 244 ? -2.008 -6.34 -7.883 1 98.44 244 LEU B CA 1
ATOM 4375 C C . LEU B 1 244 ? -1.026 -7.48 -8.141 1 98.44 244 LEU B C 1
ATOM 4377 O O . LEU B 1 244 ? 0.085 -7.48 -7.605 1 98.44 244 LEU B O 1
ATOM 4381 N N . LEU B 1 245 ? -1.416 -8.438 -8.953 1 97.75 245 LEU B N 1
ATOM 4382 C CA . LEU B 1 245 ? -0.605 -9.625 -9.18 1 97.75 245 LEU B CA 1
ATOM 4383 C C . LEU B 1 245 ? 0.059 -9.578 -10.547 1 97.75 245 LEU B C 1
ATOM 4385 O O . LEU B 1 245 ? 1.086 -10.227 -10.766 1 97.75 245 LEU B O 1
ATOM 4389 N N . ALA B 1 246 ? -0.59 -8.945 -11.461 1 93.81 246 ALA B N 1
ATOM 4390 C CA . ALA B 1 246 ? -0.17 -8.844 -12.859 1 93.81 246 ALA B CA 1
ATOM 4391 C C . ALA B 1 246 ? -0.873 -7.68 -13.555 1 93.81 246 ALA B C 1
ATOM 4393 O O . ALA B 1 246 ? -1.376 -6.766 -12.898 1 93.81 246 ALA B O 1
ATOM 4394 N N . PHE B 1 247 ? -0.677 -7.562 -14.836 1 91.56 247 PHE B N 1
ATOM 4395 C CA . PHE B 1 247 ? -1.301 -6.516 -15.633 1 91.56 247 PHE B CA 1
ATOM 4396 C C . PHE B 1 247 ? -1.805 -7.074 -16.953 1 91.56 247 PHE B C 1
ATOM 4398 O O . PHE B 1 247 ? -1.469 -6.555 -18.031 1 91.56 247 PHE B O 1
ATOM 4405 N N . MET B 1 248 ? -2.607 -8.039 -16.766 1 83.25 248 MET B N 1
ATOM 4406 C CA . MET B 1 248 ? -3.139 -8.75 -17.938 1 83.25 248 MET B CA 1
ATOM 4407 C C . MET B 1 248 ? -3.912 -7.797 -18.844 1 83.25 248 MET B C 1
ATOM 4409 O O . MET B 1 248 ? -4.035 -8.039 -20.047 1 83.25 248 MET B O 1
ATOM 4413 N N . GLY B 1 249 ? -4.441 -6.703 -18.312 1 82.69 249 GLY B N 1
ATOM 4414 C CA . GLY B 1 249 ? -5.195 -5.723 -19.078 1 82.69 249 GLY B CA 1
ATOM 4415 C C . GLY B 1 249 ? -4.324 -4.633 -19.672 1 82.69 249 GLY B C 1
ATOM 4416 O O . GLY B 1 249 ? -4.824 -3.717 -20.328 1 82.69 249 GLY B O 1
ATOM 4417 N N . GLY B 1 250 ? -3.012 -4.68 -19.344 1 87.38 250 GLY B N 1
ATOM 4418 C CA . GLY B 1 250 ? -2.074 -3.686 -19.844 1 87.38 250 GLY B CA 1
ATOM 4419 C C . GLY B 1 250 ? -1.34 -2.951 -18.734 1 87.38 250 GLY B C 1
ATOM 4420 O O . GLY B 1 250 ? -1.83 -2.867 -17.609 1 87.38 250 GLY B O 1
ATOM 4421 N N . ALA B 1 251 ? -0.256 -2.334 -19.188 1 90.25 251 ALA B N 1
ATOM 4422 C CA . ALA B 1 251 ? 0.646 -1.741 -18.203 1 90.25 251 ALA B CA 1
ATOM 4423 C C . ALA B 1 251 ? 0.325 -0.265 -17.984 1 90.25 251 ALA B C 1
ATOM 4425 O O . ALA B 1 251 ? 0.762 0.333 -17 1 90.25 251 ALA B O 1
ATOM 4426 N N . LYS B 1 252 ? -0.323 0.352 -18.859 1 91.75 252 LYS B N 1
ATOM 4427 C CA . LYS B 1 252 ? -0.658 1.769 -18.734 1 91.75 252 LYS B CA 1
ATOM 4428 C C . LYS B 1 252 ? -2.023 1.956 -18.078 1 91.75 252 LYS B C 1
ATOM 4430 O O . LYS B 1 252 ? -3.014 1.363 -18.516 1 91.75 252 LYS B O 1
ATOM 4435 N N . VAL B 1 253 ? -2.045 2.748 -17.047 1 92.06 253 VAL B N 1
ATOM 4436 C CA . VAL B 1 253 ? -3.305 2.969 -16.359 1 92.06 253 VAL B CA 1
ATOM 4437 C C . VAL B 1 253 ? -3.568 4.469 -16.219 1 92.06 253 VAL B C 1
ATOM 4439 O O . VAL B 1 253 ? -2.629 5.27 -16.188 1 92.06 253 VAL B O 1
ATOM 4442 N N . SER B 1 254 ? -4.777 4.797 -16.281 1 90.5 254 SER B N 1
ATOM 4443 C CA . SER B 1 254 ? -5.281 6.129 -15.961 1 90.5 254 SER B CA 1
ATOM 4444 C C . SER B 1 254 ? -6.316 6.074 -14.844 1 90.5 254 SER B C 1
ATOM 4446 O O . SER B 1 254 ? -7.238 5.258 -14.883 1 90.5 254 SER B O 1
ATOM 4448 N N . LEU B 1 255 ? -6.074 6.871 -13.828 1 91.12 255 LEU B N 1
ATOM 4449 C CA . LEU B 1 255 ? -7.039 6.789 -12.734 1 91.12 255 LEU B CA 1
ATOM 4450 C C . LEU B 1 255 ? -7.191 8.133 -12.039 1 91.12 255 LEU B C 1
ATOM 4452 O O . LEU B 1 255 ? -6.32 9 -12.156 1 91.12 255 LEU B O 1
ATOM 4456 N N . ASP B 1 256 ? -8.336 8.297 -11.508 1 94.69 256 ASP B N 1
ATOM 4457 C CA . ASP B 1 256 ? -8.609 9.336 -10.516 1 94.69 256 ASP B CA 1
ATOM 4458 C C . ASP B 1 256 ? -8.242 8.875 -9.109 1 94.69 256 ASP B C 1
ATOM 4460 O O . ASP B 1 256 ? -8.758 7.863 -8.633 1 94.69 256 ASP B O 1
ATOM 4464 N N . VAL B 1 257 ? -7.387 9.617 -8.422 1 95.25 257 VAL B N 1
ATOM 4465 C CA . VAL B 1 257 ? -6.855 9.141 -7.148 1 95.25 257 VAL B CA 1
ATOM 4466 C C . VAL B 1 257 ? -7.828 9.492 -6.02 1 95.25 257 VAL B C 1
ATOM 4468 O O . VAL B 1 257 ? -7.664 9.031 -4.887 1 95.25 257 VAL B O 1
ATOM 4471 N N . MET B 1 258 ? -8.883 10.227 -6.266 1 94.75 258 MET B N 1
ATOM 4472 C CA . MET B 1 258 ? -9.766 10.75 -5.227 1 94.75 258 MET B CA 1
ATOM 4473 C C . MET B 1 258 ? -10.43 9.609 -4.461 1 94.75 258 MET B C 1
ATOM 4475 O O . MET B 1 258 ? -10.453 9.617 -3.229 1 94.75 258 MET B O 1
ATOM 4479 N N . PRO B 1 259 ? -10.977 8.562 -5.199 1 95.69 259 PRO B N 1
ATOM 4480 C CA . PRO B 1 259 ? -11.594 7.477 -4.438 1 95.69 259 PRO B CA 1
ATOM 4481 C C . PRO B 1 259 ? -10.602 6.762 -3.525 1 95.69 259 PRO B C 1
ATOM 4483 O O . PRO B 1 259 ? -10.969 6.301 -2.441 1 95.69 259 PRO B O 1
ATOM 4486 N N . PHE B 1 260 ? -9.398 6.684 -3.928 1 97.31 260 PHE B N 1
ATOM 4487 C CA . PHE B 1 260 ? -8.367 6.016 -3.139 1 97.31 260 PHE B CA 1
ATOM 4488 C C . PHE B 1 260 ? -8.031 6.828 -1.895 1 97.31 260 PHE B C 1
ATOM 4490 O O . P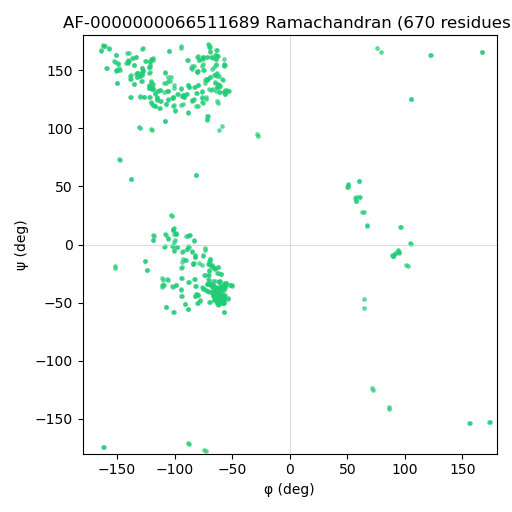HE B 1 260 ? -7.855 6.27 -0.81 1 97.31 260 PHE B O 1
ATOM 4497 N N . PHE B 1 261 ? -7.953 8.148 -2.012 1 96.69 261 PHE B N 1
ATOM 4498 C CA . PHE B 1 261 ? -7.734 9.008 -0.853 1 96.69 261 PHE B CA 1
ATOM 4499 C C . PHE B 1 261 ? -8.914 8.922 0.11 1 96.69 261 PHE B C 1
ATOM 4501 O O . PHE B 1 261 ? -8.727 8.789 1.321 1 96.69 261 PHE B O 1
ATOM 4508 N N . ARG B 1 262 ? -10.086 9.023 -0.468 1 95.56 262 ARG B N 1
ATOM 4509 C CA . ARG B 1 262 ? -11.289 9 0.365 1 95.56 262 ARG B CA 1
ATOM 4510 C C . ARG B 1 262 ? -11.328 7.742 1.225 1 95.56 262 ARG B C 1
ATOM 4512 O O . ARG B 1 262 ? -11.773 7.781 2.373 1 95.56 262 ARG B O 1
ATOM 4519 N N . LYS B 1 263 ? -10.797 6.652 0.702 1 97.38 263 LYS B N 1
ATOM 4520 C CA . LYS B 1 263 ? -10.875 5.359 1.378 1 97.38 263 LYS B CA 1
ATOM 4521 C C . LYS B 1 263 ? -9.594 5.059 2.146 1 97.38 263 LYS B C 1
ATOM 4523 O O . LYS B 1 263 ? -9.492 4.031 2.82 1 97.38 263 LYS B O 1
ATOM 4528 N N . ARG B 1 264 ? -8.617 5.926 2.068 1 98.19 264 ARG B N 1
ATOM 4529 C CA . ARG B 1 264 ? -7.309 5.637 2.637 1 98.19 264 ARG B CA 1
ATOM 4530 C C . ARG B 1 264 ? -6.793 4.281 2.17 1 98.19 264 ARG B C 1
ATOM 4532 O O . ARG B 1 264 ? -6.383 3.451 2.984 1 98.19 264 ARG B O 1
ATOM 4539 N N . ALA B 1 265 ? -6.816 4.082 0.861 1 98.5 265 ALA B N 1
ATOM 4540 C CA . ALA B 1 265 ? -6.535 2.787 0.245 1 98.5 265 ALA B CA 1
ATOM 4541 C C . ALA B 1 265 ? -5.031 2.521 0.192 1 98.5 265 ALA B C 1
ATOM 4543 O O . ALA B 1 265 ? -4.227 3.451 0.284 1 98.5 265 ALA B O 1
ATOM 4544 N N . SER B 1 266 ? -4.684 1.281 0.074 1 98.75 266 SER B N 1
ATOM 4545 C CA . SER B 1 266 ? -3.336 0.85 -0.272 1 98.75 266 SER B CA 1
ATOM 4546 C C . SER B 1 266 ? -3.334 -0.005 -1.535 1 98.75 266 SER B C 1
ATOM 4548 O O . SER B 1 266 ? -4.215 -0.846 -1.722 1 98.75 266 SER B O 1
ATOM 4550 N N . VAL B 1 267 ? -2.443 0.285 -2.367 1 98.56 267 VAL B N 1
ATOM 4551 C CA . VAL B 1 267 ? -2.207 -0.523 -3.559 1 98.56 267 VAL B CA 1
ATOM 4552 C C . VAL B 1 267 ? -0.853 -1.219 -3.453 1 98.56 267 VAL B C 1
ATOM 4554 O O . VAL B 1 267 ? 0.179 -0.561 -3.299 1 98.56 267 VAL B O 1
ATOM 4557 N N . ILE B 1 268 ? -0.859 -2.512 -3.551 1 98.81 268 ILE B N 1
ATOM 4558 C CA . ILE B 1 268 ? 0.342 -3.318 -3.361 1 98.81 268 ILE B CA 1
ATOM 4559 C C . ILE B 1 268 ? 0.657 -4.086 -4.645 1 98.81 268 ILE B C 1
ATOM 4561 O O . ILE B 1 268 ? -0.166 -4.867 -5.125 1 98.81 268 ILE B O 1
ATOM 4565 N N . PHE B 1 269 ? 1.8 -3.836 -5.18 1 98.56 269 PHE B N 1
ATOM 4566 C CA . PHE B 1 269 ? 2.295 -4.594 -6.32 1 98.56 269 PHE B CA 1
ATOM 4567 C C . PHE B 1 269 ? 3.055 -5.832 -5.863 1 98.56 269 PHE B C 1
ATOM 4569 O O . PHE B 1 269 ? 4.152 -5.723 -5.312 1 98.56 269 PHE B O 1
ATOM 4576 N N . SER B 1 270 ? 2.502 -6.996 -6.18 1 98.19 270 SER B N 1
ATOM 4577 C CA . SER B 1 270 ? 3.008 -8.219 -5.57 1 98.19 270 SER B CA 1
ATOM 4578 C C . SER B 1 270 ? 3.758 -9.078 -6.586 1 98.19 270 SER B C 1
ATOM 4580 O O . SER B 1 270 ? 3.336 -9.188 -7.738 1 98.19 270 SER B O 1
ATOM 4582 N N . LYS B 1 271 ? 4.863 -9.633 -6.148 1 97.38 271 LYS B N 1
ATOM 4583 C CA . LYS B 1 271 ? 5.582 -10.688 -6.852 1 97.38 271 LYS B CA 1
ATOM 4584 C C . LYS B 1 271 ? 6.059 -11.766 -5.887 1 97.38 271 LYS B C 1
ATOM 4586 O O . LYS B 1 271 ? 6.496 -11.469 -4.773 1 97.38 271 LYS B O 1
ATOM 4591 N N . LEU B 1 272 ? 5.988 -12.953 -6.367 1 98.25 272 LEU B N 1
ATOM 4592 C CA . LEU B 1 272 ? 6.43 -14.078 -5.551 1 98.25 272 LEU B CA 1
ATOM 4593 C C . LEU B 1 272 ? 7.73 -14.664 -6.09 1 98.25 272 LEU B C 1
ATOM 4595 O O . LEU B 1 272 ? 8.625 -15.023 -5.316 1 98.25 272 LEU B O 1
ATOM 4599 N N . ARG B 1 273 ? 7.922 -14.68 -7.355 1 98.19 273 ARG B N 1
ATOM 4600 C CA . ARG B 1 273 ? 8.969 -15.438 -8.031 1 98.19 273 ARG B CA 1
ATOM 4601 C C . ARG B 1 273 ? 10.352 -14.953 -7.613 1 98.19 273 ARG B C 1
ATOM 4603 O O . ARG B 1 273 ? 11.266 -15.758 -7.406 1 98.19 273 ARG B O 1
ATOM 4610 N N . ASP B 1 274 ? 10.5 -13.648 -7.48 1 97.12 274 ASP B N 1
ATOM 4611 C CA . ASP B 1 274 ? 11.836 -13.117 -7.242 1 97.12 274 ASP B CA 1
ATOM 4612 C C . ASP B 1 274 ? 12.047 -12.781 -5.766 1 97.12 274 ASP B C 1
ATOM 4614 O O . ASP B 1 274 ? 12.938 -12.008 -5.418 1 97.12 274 ASP B O 1
ATOM 4618 N N . GLN B 1 275 ? 11.164 -13.266 -4.891 1 97.94 275 GLN B N 1
ATOM 4619 C CA . GLN B 1 275 ? 11.383 -13.133 -3.453 1 97.94 275 GLN B CA 1
ATOM 4620 C C . GLN B 1 275 ? 12.562 -13.984 -2.998 1 97.94 275 GLN B C 1
ATOM 4622 O O . GLN B 1 275 ? 12.961 -14.93 -3.688 1 97.94 275 GLN B O 1
ATOM 4627 N N . THR B 1 276 ? 13.133 -13.719 -1.837 1 97.31 276 THR B N 1
ATOM 4628 C CA . THR B 1 276 ? 14.273 -14.445 -1.293 1 97.31 276 THR B CA 1
ATOM 4629 C C . THR B 1 276 ? 13.859 -15.844 -0.839 1 97.31 276 THR B C 1
ATOM 4631 O O . THR B 1 276 ? 12.68 -16.109 -0.623 1 97.31 276 THR B O 1
ATOM 4634 N N . ASP B 1 277 ? 14.812 -16.719 -0.679 1 97.62 277 ASP B N 1
ATOM 4635 C CA . ASP B 1 277 ? 14.555 -18.047 -0.151 1 97.62 277 ASP B CA 1
ATOM 4636 C C . ASP B 1 277 ? 13.945 -17.984 1.245 1 97.62 277 ASP B C 1
ATOM 4638 O O . ASP B 1 277 ? 13.031 -18.734 1.565 1 97.62 277 ASP B O 1
ATOM 4642 N N . GLU B 1 278 ? 14.438 -17.031 2.041 1 98.19 278 GLU B N 1
ATOM 4643 C CA . GLU B 1 278 ? 13.93 -16.875 3.398 1 98.19 278 GLU B CA 1
ATOM 4644 C C . GLU B 1 278 ? 12.453 -16.469 3.393 1 98.19 278 GLU B C 1
ATOM 4646 O O . GLU B 1 278 ? 11.664 -16.984 4.195 1 98.19 278 GLU B O 1
ATOM 4651 N N . TYR B 1 279 ? 12.18 -15.555 2.498 1 98.31 279 TYR B N 1
ATOM 4652 C CA . TYR B 1 279 ? 10.789 -15.125 2.375 1 98.31 279 TYR B CA 1
ATOM 4653 C C . TYR B 1 279 ? 9.891 -16.281 1.957 1 98.31 279 TYR B C 1
ATOM 4655 O O . TYR B 1 279 ? 8.844 -16.516 2.564 1 98.31 279 TYR B O 1
ATOM 4663 N N . LYS B 1 280 ? 10.266 -17.031 0.956 1 98.75 280 LYS B N 1
ATOM 4664 C CA . LYS B 1 280 ? 9.477 -18.141 0.444 1 98.75 280 LYS B CA 1
ATOM 4665 C C . LYS B 1 280 ? 9.344 -19.25 1.491 1 98.75 280 LYS B C 1
ATOM 4667 O O . LYS B 1 280 ? 8.281 -19.859 1.629 1 98.75 280 LYS B O 1
ATOM 4672 N N . GLU B 1 281 ? 10.406 -19.484 2.184 1 98.75 281 GLU B N 1
ATOM 4673 C CA . GLU B 1 281 ? 10.367 -20.5 3.236 1 98.75 281 GLU B CA 1
ATOM 4674 C C . GLU B 1 281 ? 9.344 -20.141 4.312 1 98.75 281 GLU B C 1
ATOM 4676 O O . GLU B 1 281 ? 8.578 -20.984 4.766 1 98.75 281 GLU B O 1
ATOM 4681 N N . ALA B 1 282 ? 9.359 -18.891 4.707 1 98.81 282 ALA B N 1
ATOM 4682 C CA . ALA B 1 282 ? 8.398 -18.438 5.715 1 98.81 282 ALA B CA 1
ATOM 4683 C C . ALA B 1 282 ? 6.969 -18.547 5.195 1 98.81 282 ALA B C 1
ATOM 4685 O O . ALA B 1 282 ? 6.066 -18.953 5.934 1 98.81 282 ALA B O 1
ATOM 4686 N N . LEU B 1 283 ? 6.797 -18.172 3.965 1 98.81 283 LEU B N 1
ATOM 4687 C CA . LEU B 1 283 ? 5.488 -18.281 3.332 1 98.81 283 LEU B CA 1
ATOM 4688 C C . LEU B 1 283 ? 5.02 -19.734 3.287 1 98.81 283 LEU B C 1
ATOM 4690 O O . LEU B 1 283 ? 3.873 -20.031 3.637 1 98.81 283 LEU B O 1
ATOM 4694 N N . VAL B 1 284 ? 5.863 -20.609 2.902 1 98.88 284 VAL B N 1
ATOM 4695 C CA . VAL B 1 284 ? 5.562 -22.047 2.801 1 98.88 284 VAL B CA 1
ATOM 4696 C C . VAL B 1 284 ? 5.254 -22.609 4.184 1 98.88 284 VAL B C 1
ATOM 4698 O O . VAL B 1 284 ? 4.297 -23.359 4.355 1 98.88 284 VAL B O 1
ATOM 4701 N N . ARG B 1 285 ? 6.043 -22.219 5.148 1 98.75 285 ARG B N 1
ATOM 4702 C CA . ARG B 1 285 ? 5.828 -22.703 6.508 1 98.75 285 ARG B CA 1
ATOM 4703 C C . ARG B 1 285 ? 4.449 -22.297 7.02 1 98.75 285 ARG B C 1
ATOM 4705 O O . ARG B 1 285 ? 3.732 -23.125 7.594 1 98.75 285 ARG B O 1
ATOM 4712 N N . SER B 1 286 ? 4.109 -21.062 6.832 1 98.88 286 SER B N 1
ATOM 4713 C CA . SER B 1 286 ? 2.797 -20.609 7.273 1 98.88 286 SER B CA 1
ATOM 4714 C C . SER B 1 286 ? 1.681 -21.328 6.523 1 98.88 286 SER B C 1
ATOM 4716 O O . SER B 1 286 ? 0.656 -21.672 7.113 1 98.88 286 SER B O 1
ATOM 4718 N N . PHE B 1 287 ? 1.849 -21.562 5.297 1 98.88 287 PHE B N 1
ATOM 4719 C CA . PHE B 1 287 ? 0.874 -22.266 4.473 1 98.88 287 PHE B CA 1
ATOM 4720 C C . PHE B 1 287 ? 0.723 -23.719 4.934 1 98.88 287 PHE B C 1
ATOM 4722 O O . PHE B 1 287 ? -0.396 -24.219 5.062 1 98.88 287 PHE B O 1
ATOM 4729 N N . GLU B 1 288 ? 1.8 -24.359 5.125 1 98.75 288 GLU B N 1
ATOM 4730 C CA . GLU B 1 288 ? 1.777 -25.75 5.598 1 98.75 288 GLU B CA 1
ATOM 4731 C C . GLU B 1 288 ? 1.048 -25.859 6.934 1 98.75 288 GLU B C 1
ATOM 4733 O O . GLU B 1 288 ? 0.241 -26.766 7.133 1 98.75 288 GLU B O 1
ATOM 4738 N N . GLU B 1 289 ? 1.34 -24.938 7.773 1 98.69 289 GLU B N 1
ATOM 4739 C CA . GLU B 1 289 ? 0.775 -24.984 9.117 1 98.69 289 GLU B CA 1
ATOM 4740 C C . GLU B 1 289 ? -0.719 -24.672 9.102 1 98.69 289 GLU B C 1
ATOM 4742 O O . GLU B 1 289 ? -1.494 -25.281 9.836 1 98.69 289 GLU B O 1
ATOM 4747 N N . GLU B 1 290 ? -1.112 -23.844 8.211 1 98.75 290 GLU B N 1
ATOM 4748 C CA . GLU B 1 290 ? -2.449 -23.281 8.383 1 98.75 290 GLU B CA 1
ATOM 4749 C C . GLU B 1 290 ? -3.408 -23.812 7.316 1 98.75 290 GLU B C 1
ATOM 4751 O O . GLU B 1 290 ? -4.609 -23.938 7.562 1 98.75 290 GLU B O 1
ATOM 4756 N N . VAL B 1 291 ? -2.906 -24.156 6.148 1 98.81 291 VAL B N 1
ATOM 4757 C CA . VAL B 1 291 ? -3.811 -24.438 5.039 1 98.81 291 VAL B CA 1
ATOM 4758 C C . VAL B 1 291 ? -3.76 -25.938 4.703 1 98.81 291 VAL B C 1
ATOM 4760 O O . VAL B 1 291 ? -4.781 -26.531 4.352 1 98.81 291 VAL B O 1
ATOM 4763 N N . ILE B 1 292 ? -2.623 -26.594 4.789 1 98.69 292 ILE B N 1
ATOM 4764 C CA . ILE B 1 292 ? -2.459 -27.984 4.363 1 98.69 292 ILE B CA 1
ATOM 4765 C C . ILE B 1 292 ? -3.424 -28.875 5.137 1 98.69 292 ILE B C 1
ATOM 4767 O O . ILE B 1 292 ? -3.982 -29.828 4.582 1 98.69 292 ILE B O 1
ATOM 4771 N N . PRO B 1 293 ? -3.695 -28.609 6.422 1 98.5 293 PRO B N 1
ATOM 4772 C CA . PRO B 1 293 ? -4.695 -29.438 7.113 1 98.5 293 PRO B CA 1
ATOM 4773 C C . PRO B 1 293 ? -6.059 -29.406 6.426 1 98.5 293 PRO B C 1
ATOM 4775 O O . PRO B 1 293 ? -6.758 -30.422 6.391 1 98.5 293 PRO B O 1
ATOM 4778 N N . TYR B 1 294 ? -6.488 -28.281 5.871 1 98.69 294 TYR B N 1
ATOM 4779 C CA . TYR B 1 294 ? -7.738 -28.188 5.125 1 98.69 294 TYR B CA 1
ATOM 4780 C C . TYR B 1 294 ? -7.668 -29 3.834 1 98.69 294 TYR B C 1
ATOM 4782 O O . TYR B 1 294 ? -8.664 -29.578 3.396 1 98.69 294 TYR B O 1
ATOM 4790 N N . MET B 1 295 ? -6.5 -29.016 3.229 1 98.62 295 MET B N 1
ATOM 4791 C CA . MET B 1 295 ? -6.312 -29.781 1.994 1 98.62 295 MET B CA 1
ATOM 4792 C C . MET B 1 295 ? -6.305 -31.281 2.271 1 98.62 295 MET B C 1
ATOM 4794 O O . MET B 1 295 ? -6.863 -32.062 1.498 1 98.62 295 MET B O 1
ATOM 4798 N N . THR B 1 296 ? -5.664 -31.594 3.377 1 98.12 296 THR B N 1
ATOM 4799 C CA . THR B 1 296 ? -5.633 -33 3.766 1 98.12 296 THR B CA 1
ATOM 4800 C C . THR B 1 296 ? -7.047 -33.531 3.939 1 98.12 296 THR B C 1
ATOM 4802 O O . THR B 1 296 ? -7.32 -34.688 3.584 1 98.12 296 THR B O 1
ATOM 4805 N N . ARG B 1 297 ? -7.965 -32.688 4.43 1 98.12 297 ARG B N 1
ATOM 4806 C CA . ARG B 1 297 ? -9.359 -33.062 4.625 1 98.12 297 ARG B CA 1
ATOM 4807 C C . ARG B 1 297 ? -10.18 -32.812 3.365 1 98.12 297 ARG B C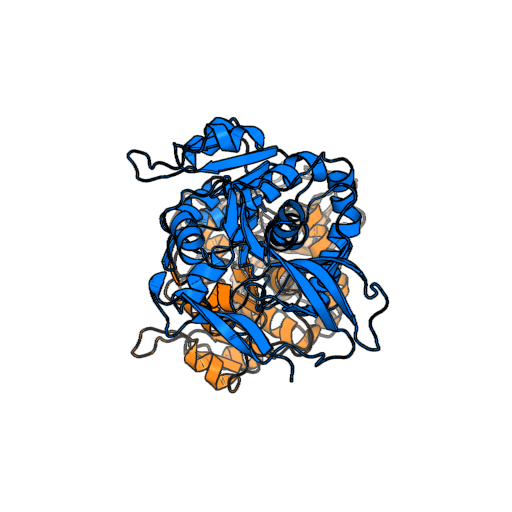 1
ATOM 4809 O O . ARG B 1 297 ? -11.398 -33 3.369 1 98.12 297 ARG B O 1
ATOM 4816 N N . ARG B 1 298 ? -9.586 -32.312 2.381 1 98.12 298 ARG B N 1
ATOM 4817 C CA . ARG B 1 298 ? -10.172 -32.031 1.075 1 98.12 298 ARG B CA 1
ATOM 4818 C C . ARG B 1 298 ? -11.281 -31 1.187 1 98.12 298 ARG B C 1
ATOM 4820 O O . ARG B 1 298 ? -12.25 -31.031 0.425 1 98.12 298 ARG B O 1
ATOM 4827 N N . GLU B 1 299 ? -11.188 -30.141 2.176 1 98.44 299 GLU B N 1
ATOM 4828 C CA . GLU B 1 299 ? -12.062 -28.984 2.277 1 98.44 299 GLU B CA 1
ATOM 4829 C C . GLU B 1 299 ? -11.672 -27.906 1.275 1 98.44 299 GLU B C 1
ATOM 4831 O O . GLU B 1 299 ? -12.531 -27.172 0.767 1 98.44 299 GLU B O 1
ATOM 4836 N N . ILE B 1 300 ? -10.406 -27.781 1.121 1 98.81 300 ILE B N 1
ATOM 4837 C CA . ILE B 1 300 ? -9.812 -26.969 0.061 1 98.81 300 ILE B CA 1
ATOM 4838 C C . ILE B 1 300 ? -9.039 -27.875 -0.898 1 98.81 300 ILE B C 1
ATOM 4840 O O . ILE B 1 300 ? -8.281 -28.75 -0.466 1 98.81 300 ILE B O 1
ATOM 4844 N N . VAL B 1 301 ? -9.25 -27.703 -2.172 1 98.62 301 VAL B N 1
ATOM 4845 C CA . VAL B 1 301 ? -8.656 -28.625 -3.125 1 98.62 301 VAL B CA 1
ATOM 4846 C C . VAL B 1 301 ? -8.109 -27.859 -4.324 1 98.62 301 VAL B C 1
ATOM 4848 O O . VAL B 1 301 ? -8.656 -26.828 -4.707 1 98.62 301 VAL B O 1
ATOM 4851 N N . PRO B 1 302 ? -7.02 -28.328 -4.891 1 98.62 302 PRO B N 1
ATOM 4852 C CA . PRO B 1 302 ? -6.637 -27.781 -6.195 1 98.62 302 PRO B CA 1
ATOM 4853 C C . PRO B 1 302 ? -7.637 -28.125 -7.297 1 98.62 302 PRO B C 1
ATOM 4855 O O . PRO B 1 302 ? -8.25 -29.188 -7.266 1 98.62 302 PRO B O 1
ATOM 4858 N N . VAL B 1 303 ? -7.836 -27.25 -8.234 1 98.69 303 VAL B N 1
ATOM 4859 C CA . VAL B 1 303 ? -8.758 -27.469 -9.344 1 98.69 303 VAL B CA 1
ATOM 4860 C C . VAL B 1 303 ? -7.969 -27.688 -10.633 1 98.69 303 VAL B C 1
ATOM 4862 O O . VAL B 1 303 ? -7.422 -26.734 -11.203 1 98.69 303 VAL B O 1
ATOM 4865 N N . VAL B 1 304 ? -7.93 -28.906 -11.094 1 98.75 304 VAL B N 1
ATOM 4866 C CA . VAL B 1 304 ? -7.211 -29.266 -12.312 1 98.75 304 VAL B CA 1
ATOM 4867 C C . VAL B 1 304 ? -8.195 -29.406 -13.469 1 98.75 304 VAL B C 1
ATOM 4869 O O . VAL B 1 304 ? -9.117 -30.219 -13.414 1 98.75 304 VAL B O 1
ATOM 4872 N N . GLN B 1 305 ? -7.961 -28.578 -14.445 1 98.5 305 GLN B N 1
ATOM 4873 C CA . GLN B 1 305 ? -8.828 -28.656 -15.617 1 98.5 305 GLN B CA 1
ATOM 4874 C C . GLN B 1 305 ? -8.438 -29.828 -16.516 1 98.5 305 GLN B C 1
ATOM 4876 O O . GLN B 1 305 ? -9.305 -30.594 -16.938 1 98.5 305 GLN B O 1
ATOM 4881 N N . CYS B 1 306 ? -7.121 -29.953 -16.812 1 98.31 306 CYS B N 1
ATOM 4882 C CA . CYS B 1 306 ? -6.664 -30.984 -17.734 1 98.31 306 CYS B CA 1
ATOM 4883 C C . CYS B 1 306 ? -5.156 -31.188 -17.609 1 98.31 306 CYS B C 1
ATOM 4885 O O . CYS B 1 306 ? -4.477 -30.422 -16.922 1 98.31 306 CYS B O 1
ATOM 4887 N N . THR B 1 307 ? -4.75 -32.281 -18.203 1 98.44 307 THR B N 1
ATOM 4888 C CA . THR B 1 307 ? -3.33 -32.594 -18.266 1 98.44 307 THR B CA 1
ATOM 4889 C C . THR B 1 307 ? -2.873 -32.719 -19.719 1 98.44 307 THR B C 1
ATOM 4891 O O . THR B 1 307 ? -3.666 -33.062 -20.594 1 98.44 307 THR B O 1
ATOM 4894 N N . TYR B 1 308 ? -1.66 -32.375 -19.953 1 98.31 308 TYR B N 1
ATOM 4895 C CA . TYR B 1 308 ? -0.925 -32.625 -21.188 1 98.31 308 TYR B CA 1
ATOM 4896 C C . TYR B 1 308 ? 0.406 -33.312 -20.891 1 98.31 308 TYR B C 1
ATOM 4898 O O . TYR B 1 308 ? 1.009 -33.094 -19.844 1 98.31 308 TYR B O 1
ATOM 4906 N N . ALA B 1 309 ? 0.849 -34.125 -21.859 1 98 309 ALA B N 1
ATOM 4907 C CA . ALA B 1 309 ? 2.229 -34.625 -21.766 1 98 309 ALA B CA 1
ATOM 4908 C C . ALA B 1 309 ? 3.215 -33.469 -21.953 1 98 309 ALA B C 1
ATOM 4910 O O . ALA B 1 309 ? 2.9 -32.469 -22.609 1 98 309 ALA B O 1
ATOM 4911 N N . LEU B 1 310 ? 4.359 -33.594 -21.359 1 98.06 310 LEU B N 1
ATOM 4912 C CA . LEU B 1 310 ? 5.391 -32.594 -21.484 1 98.06 310 LEU B CA 1
ATOM 4913 C C . LEU B 1 310 ? 5.629 -32.25 -22.953 1 98.06 310 LEU B C 1
ATOM 4915 O O . LEU B 1 310 ? 5.824 -31.062 -23.297 1 98.06 310 LEU B O 1
ATOM 4919 N N . GLU B 1 311 ? 5.516 -33.219 -23.828 1 96.38 311 GLU B N 1
ATOM 4920 C CA . GLU B 1 311 ? 5.73 -33.062 -25.266 1 96.38 311 GLU B CA 1
ATOM 4921 C C . GLU B 1 311 ? 4.641 -32.188 -25.891 1 96.38 311 GLU B C 1
ATOM 4923 O O . GLU B 1 311 ? 4.816 -31.672 -27 1 96.38 311 GLU B O 1
ATOM 4928 N N . GLU B 1 312 ? 3.566 -32.062 -25.203 1 97.5 312 GLU B N 1
ATOM 4929 C CA . GLU B 1 312 ? 2.43 -31.312 -25.719 1 97.5 312 GLU B CA 1
ATOM 4930 C C . GLU B 1 312 ? 2.365 -29.922 -25.078 1 97.5 312 GLU B C 1
ATOM 4932 O O . GLU B 1 312 ? 1.291 -29.328 -25 1 97.5 312 GLU B O 1
ATOM 4937 N N . VAL B 1 313 ? 3.484 -29.438 -24.625 1 98.25 313 VAL B N 1
ATOM 4938 C CA . VAL B 1 313 ? 3.566 -28.172 -23.906 1 98.25 313 VAL B CA 1
ATOM 4939 C C . VAL B 1 313 ? 2.975 -27.047 -24.75 1 98.25 313 VAL B C 1
ATOM 4941 O O . VAL B 1 313 ? 2.361 -26.109 -24.234 1 98.25 313 VAL B O 1
ATOM 4944 N N . ALA B 1 314 ? 3.105 -27.078 -26.062 1 98.12 314 ALA B N 1
ATOM 4945 C CA . ALA B 1 314 ? 2.566 -26.062 -26.953 1 98.12 314 ALA B CA 1
ATOM 4946 C C . ALA B 1 314 ? 1.048 -25.969 -26.828 1 98.12 314 ALA B C 1
ATOM 4948 O O . ALA B 1 314 ? 0.488 -24.875 -26.766 1 98.12 314 ALA B O 1
ATOM 4949 N N . ALA B 1 315 ? 0.43 -27.094 -26.797 1 97.94 315 ALA B N 1
ATOM 4950 C CA . ALA B 1 315 ? -1.023 -27.141 -26.656 1 97.94 315 ALA B CA 1
ATOM 4951 C C . ALA B 1 315 ? -1.467 -26.578 -25.312 1 97.94 315 ALA B C 1
ATOM 4953 O O . ALA B 1 315 ? -2.473 -25.859 -25.234 1 97.94 315 ALA B O 1
ATOM 4954 N N . ALA B 1 316 ? -0.766 -26.891 -24.297 1 98.19 316 ALA B N 1
ATOM 4955 C CA . ALA B 1 316 ? -1.074 -26.391 -22.969 1 98.19 316 ALA B CA 1
ATOM 4956 C C . ALA B 1 316 ? -0.982 -24.875 -22.922 1 98.19 316 ALA B C 1
ATOM 4958 O O . ALA B 1 316 ? -1.869 -24.203 -22.391 1 98.19 316 ALA B O 1
ATOM 4959 N N . HIS B 1 317 ? 0.1 -24.297 -23.484 1 98.38 317 HIS B N 1
ATOM 4960 C CA . HIS B 1 317 ? 0.269 -22.844 -23.516 1 98.38 317 HIS B CA 1
ATOM 4961 C C . HIS B 1 317 ? -0.826 -22.188 -24.344 1 98.38 317 HIS B C 1
ATOM 4963 O O . HIS B 1 317 ? -1.317 -21.109 -24 1 98.38 317 HIS B O 1
ATOM 4969 N N . LYS B 1 318 ? -1.201 -22.797 -25.453 1 97.75 318 LYS B N 1
ATOM 4970 C CA . LYS B 1 318 ? -2.248 -22.25 -26.297 1 97.75 318 LYS B CA 1
ATOM 4971 C C . LYS B 1 318 ? -3.578 -22.156 -25.562 1 97.75 318 LYS B C 1
ATOM 4973 O O . LYS B 1 318 ? -4.316 -21.188 -25.703 1 97.75 318 LYS B O 1
ATOM 4978 N N . LEU B 1 319 ? -3.842 -23.203 -24.844 1 96.88 319 LEU B N 1
ATOM 4979 C CA . LEU B 1 319 ? -5.062 -23.203 -24.047 1 96.88 319 LEU B CA 1
ATOM 4980 C C . LEU B 1 319 ? -5.094 -22.016 -23.094 1 96.88 319 LEU B C 1
ATOM 4982 O O . LEU B 1 319 ? -6.117 -21.328 -22.984 1 96.88 319 LEU B O 1
ATOM 4986 N N . MET B 1 320 ? -4.023 -21.719 -22.422 1 94.62 320 MET B N 1
ATOM 4987 C CA . MET B 1 320 ? -3.918 -20.609 -21.469 1 94.62 320 MET B CA 1
ATOM 4988 C C . MET B 1 320 ? -4.008 -19.266 -22.188 1 94.62 320 MET B C 1
ATOM 4990 O O . MET B 1 320 ? -4.699 -18.359 -21.719 1 94.62 320 MET B O 1
ATOM 4994 N N . GLU B 1 321 ? -3.395 -19.125 -23.297 1 93.38 321 GLU B N 1
ATOM 4995 C CA . GLU B 1 321 ? -3.359 -17.891 -24.062 1 93.38 321 GLU B CA 1
ATOM 4996 C C . GLU B 1 321 ? -4.746 -17.516 -24.578 1 93.38 321 GLU B C 1
ATOM 4998 O O . GLU B 1 321 ? -5.059 -16.328 -24.734 1 93.38 321 GLU B O 1
ATOM 5003 N N . ASN B 1 322 ? -5.48 -18.562 -24.828 1 92.75 322 ASN B N 1
ATOM 5004 C CA . ASN B 1 322 ? -6.812 -18.328 -25.375 1 92.75 322 ASN B CA 1
ATOM 5005 C C . ASN B 1 322 ? -7.844 -18.109 -24.266 1 92.75 322 ASN B C 1
ATOM 5007 O O . ASN B 1 322 ? -9.047 -18.109 -24.531 1 92.75 322 ASN B O 1
ATOM 5011 N N . ASN B 1 323 ? -7.391 -18 -23.078 1 91.19 323 ASN B N 1
ATOM 5012 C CA . ASN B 1 323 ? -8.234 -17.75 -21.922 1 91.19 323 ASN B CA 1
ATOM 5013 C C . ASN B 1 323 ? -9.312 -18.812 -21.766 1 91.19 323 ASN B C 1
ATOM 5015 O O . ASN B 1 323 ? -10.469 -18.5 -21.469 1 91.19 323 ASN B O 1
ATOM 5019 N N . LYS B 1 324 ? -8.93 -20.016 -22 1 90.88 324 LYS B N 1
ATOM 5020 C CA . LYS B 1 324 ? -9.875 -21.141 -21.906 1 90.88 324 LYS B CA 1
ATOM 5021 C C . LYS B 1 324 ? -9.633 -21.969 -20.656 1 90.88 324 LYS B C 1
ATOM 5023 O O . LYS B 1 324 ? -10.297 -22.984 -20.438 1 90.88 324 LYS B O 1
ATOM 5028 N N . SER B 1 325 ? -8.75 -21.5 -19.906 1 91.44 325 SER B N 1
ATOM 5029 C CA . SER B 1 325 ? -8.414 -22.266 -18.703 1 91.44 325 SER B CA 1
ATOM 5030 C C . SER B 1 325 ? -9.398 -21.984 -17.578 1 91.44 325 SER B C 1
ATOM 5032 O O . SER B 1 325 ? -9.797 -20.844 -17.359 1 91.44 325 SER B O 1
ATOM 5034 N N . ASN B 1 326 ? -9.844 -22.984 -16.906 1 96.69 326 ASN B N 1
ATOM 5035 C CA . ASN B 1 326 ? -10.594 -23.016 -15.648 1 96.69 326 ASN B CA 1
ATOM 5036 C C . ASN B 1 326 ? -9.844 -23.781 -14.562 1 96.69 326 ASN B C 1
ATOM 5038 O O . ASN B 1 326 ? -10 -25 -14.445 1 96.69 326 ASN B O 1
ATOM 5042 N N . GLY B 1 327 ? -9.188 -23.094 -13.719 1 97.94 327 GLY B N 1
ATOM 5043 C CA . GLY B 1 327 ? -8.266 -23.734 -12.789 1 97.94 327 GLY B CA 1
ATOM 5044 C C . GLY B 1 327 ? -6.883 -23.938 -13.367 1 97.94 327 GLY B C 1
ATOM 5045 O O . GLY B 1 327 ? -6.336 -23.047 -14.023 1 97.94 327 GLY B O 1
ATOM 5046 N N . LYS B 1 328 ? -6.301 -25.078 -13.07 1 98.69 328 LYS B N 1
ATOM 5047 C CA . LYS B 1 328 ? -4.91 -25.312 -13.43 1 98.69 328 LYS B CA 1
ATOM 5048 C C . LYS B 1 328 ? -4.805 -26.281 -14.609 1 98.69 328 LYS B C 1
ATOM 5050 O O . LYS B 1 328 ? -5.598 -27.219 -14.727 1 98.69 328 LYS B O 1
ATOM 5055 N N . VAL B 1 329 ? -3.828 -26.031 -15.453 1 98.75 329 VAL B N 1
ATOM 5056 C CA . VAL B 1 329 ? -3.373 -26.938 -16.5 1 98.75 329 VAL B CA 1
ATOM 5057 C C . VAL B 1 329 ? -2.043 -27.562 -16.094 1 98.75 329 VAL B C 1
ATOM 5059 O O . VAL B 1 329 ? -1.13 -26.875 -15.641 1 98.75 329 VAL B O 1
ATOM 5062 N N . ILE B 1 330 ? -1.953 -28.922 -16.25 1 98.81 330 ILE B N 1
ATOM 5063 C CA . ILE B 1 330 ? -0.794 -29.625 -15.719 1 98.81 330 ILE B CA 1
ATOM 5064 C C . ILE B 1 330 ? -0.087 -30.391 -16.844 1 98.81 330 ILE B C 1
ATOM 5066 O O . ILE B 1 330 ? -0.738 -31 -17.688 1 98.81 330 ILE B O 1
ATOM 5070 N N . LEU B 1 331 ? 1.229 -30.297 -16.812 1 98.81 331 LEU B N 1
ATOM 5071 C CA . LEU B 1 331 ? 2.066 -31.141 -17.672 1 98.81 331 LEU B CA 1
ATOM 5072 C C . LEU B 1 331 ? 2.506 -32.375 -16.922 1 98.81 331 LEU B C 1
ATOM 5074 O O . LEU B 1 331 ? 2.963 -32.312 -15.773 1 98.81 331 LEU B O 1
ATOM 5078 N N . THR B 1 332 ? 2.412 -33.5 -17.5 1 98.62 332 THR B N 1
ATOM 5079 C CA . THR B 1 332 ? 2.936 -34.75 -16.922 1 98.62 332 THR B CA 1
ATOM 5080 C C . THR B 1 332 ? 4.277 -35.094 -17.562 1 98.62 332 THR B C 1
ATOM 5082 O O . THR B 1 332 ? 4.48 -34.906 -18.766 1 98.62 332 THR B O 1
ATOM 5085 N N . VAL B 1 333 ? 5.191 -35.531 -16.641 1 95.62 333 VAL B N 1
ATOM 5086 C CA . VAL B 1 333 ? 6.535 -35.875 -17.094 1 95.62 333 VAL B CA 1
ATOM 5087 C C . VAL B 1 333 ? 6.73 -37.375 -17.031 1 95.62 333 VAL B C 1
ATOM 5089 O O . VAL B 1 333 ? 6.535 -38 -15.977 1 95.62 333 VAL B O 1
ATOM 5092 N N . GLY B 1 334 ? 7.215 -38 -18.031 1 77.06 334 GLY B N 1
ATOM 5093 C CA . GLY B 1 334 ? 7.465 -39.438 -18.109 1 77.06 334 GLY B CA 1
ATOM 5094 C C . GLY B 1 334 ? 6.203 -40.25 -18.312 1 77.06 334 GLY B C 1
ATOM 5095 O O . GLY B 1 334 ? 5.113 -39.688 -18.469 1 77.06 334 GLY B O 1
ATOM 5096 N N . LYS B 1 335 ? 6.324 -41.531 -18.609 1 59.28 335 LYS B N 1
ATOM 5097 C CA . LYS B 1 335 ? 5.242 -42.469 -18.938 1 59.28 335 LYS B CA 1
ATOM 5098 C C . LYS B 1 335 ? 4.273 -42.594 -17.766 1 59.28 335 LYS B C 1
ATOM 5100 O O . LYS B 1 335 ? 4.695 -42.688 -16.609 1 59.28 335 LYS B O 1
ATOM 5105 N N . ALA B 1 336 ? 3.141 -41.844 -17.859 1 45.06 336 ALA B N 1
ATOM 5106 C CA . ALA B 1 336 ? 2.064 -42.094 -16.906 1 45.06 336 ALA B CA 1
ATOM 5107 C C . ALA B 1 336 ? 2.094 -43.562 -16.438 1 45.06 336 ALA B C 1
ATOM 5109 O O . ALA B 1 336 ? 2.15 -44.469 -17.25 1 45.06 336 ALA B O 1
ATOM 5110 N N . GLU B 1 337 ? 2.764 -43.844 -15.242 1 38.53 337 GLU B N 1
ATOM 5111 C CA . GLU B 1 337 ? 2.33 -45.156 -14.852 1 38.53 337 GLU B CA 1
ATOM 5112 C C . GLU B 1 337 ? 0.81 -45.25 -14.758 1 38.53 337 GLU B C 1
ATOM 5114 O O . GLU B 1 337 ? 0.15 -44.281 -14.414 1 38.53 337 GLU B O 1
#

Solvent-accessible surface area (backbone atoms only — not comparable to full-atom values): 33486 Å² total; per-residue (Å²): 127,63,68,34,52,28,47,43,64,85,52,65,45,64,58,81,37,56,42,80,40,83,38,81,39,87,74,81,84,47,48,43,25,31,33,29,39,29,39,11,17,28,63,51,73,64,43,55,37,29,43,51,62,76,42,76,58,52,91,91,44,45,85,34,44,24,38,12,24,7,26,31,29,65,42,65,24,86,65,44,78,90,67,52,67,69,40,55,31,23,25,38,34,58,19,22,28,42,25,45,55,31,66,31,50,52,47,37,50,40,73,53,53,77,90,59,50,46,64,52,38,12,45,33,41,50,26,39,50,52,26,44,41,47,39,52,72,74,52,57,64,46,67,74,36,32,36,36,30,49,52,20,38,30,37,39,24,47,36,35,25,36,43,31,39,71,72,39,44,20,45,18,32,26,27,29,56,71,91,40,42,74,65,33,49,77,47,21,84,39,65,39,54,43,65,56,48,99,86,57,53,37,44,44,70,58,51,32,58,72,54,72,66,52,56,29,42,32,35,39,30,40,36,49,16,65,56,43,53,45,34,49,35,69,41,41,22,76,63,11,37,38,37,30,61,46,43,75,51,36,52,58,40,58,36,62,48,58,49,31,45,78,20,34,22,34,41,35,27,51,70,67,68,76,52,52,67,69,57,43,22,50,51,43,51,53,41,54,71,66,46,43,64,40,39,58,69,60,76,40,71,64,52,72,62,50,76,36,49,56,89,40,46,44,58,55,51,50,41,52,73,65,68,68,57,54,24,25,43,33,29,35,39,72,79,80,124,127,62,67,35,52,27,45,44,65,84,50,66,45,65,57,82,36,55,44,80,39,80,39,80,39,89,76,81,84,45,47,43,25,31,34,28,40,30,39,11,18,28,63,52,73,63,43,53,36,31,43,50,65,76,41,76,58,50,90,91,44,44,84,32,45,24,38,12,24,6,26,31,30,64,43,65,25,86,65,42,78,89,66,52,65,68,42,56,31,24,26,40,34,57,20,22,27,42,26,44,54,32,65,31,51,51,48,35,50,43,73,53,52,78,91,58,50,48,66,53,37,12,44,34,40,50,27,39,50,50,27,44,42,45,39,52,72,73,50,56,64,46,68,72,35,32,37,37,29,48,52,20,38,29,36,38,24,46,36,33,25,37,41,32,39,71,72,39,44,21,46,19,32,27,27,27,56,72,92,40,42,74,65,35,47,77,45,20,84,39,65,40,54,42,64,56,50,98,87,58,51,36,42,42,70,58,50,31,57,73,53,71,66,54,57,29,42,31,34,40,30,40,36,49,15,65,56,43,51,45,35,50,36,69,40,40,22,76,64,12,37,38,39,30,61,46,43,75,52,37,52,59,41,60,38,62,49,57,49,30,46,77,20,32,22,34,41,34,26,50,70,68,68,78,52,52,67,68,56,44,22,53,53,44,51,52,41,52,70,67,46,43,63,40,38,57,70,59,77,41,69,65,53,71,61,49,74,35,50,55,89,40,46,44,60,54,50,48,41,52,75,66,69,68,56,54,23,25,42,33,30,35,39,73,81,78,124

Secondary structure (DSSP, 8-state):
--EEEEEEESSSSSGGGEEEEEEEPP---STTEEEEEEEEEEE-HHHHHHHTTSSPPPTTS-SS--SEEEEEEEEE-TT--S--TT-EEEEE-SS--SBSEEEEEGGGEEEPPTT--HHHHHTSHHHHHHHHIIIIIIT---TT-EEEEESTTBHHHHHHHHIIIIIS-PEEEEEE-GGGHHHHTTT-SEEEE----TTS--SHHHHHHHTTT--EEEEEES--TTTHHHHHHHHEEEEEEEEE---TT-SEEEEESHHHHHTT-EEEE--STTS-HHHHHHHHHHHHHHTHHHHHTTSS---EEEEEEGGGHHHHHHHHHTT--SBEEEEE-S---/--EEEEEEESSSSSGGGEEEEEEEPP---STTEEEEEEEEEEE-HHHHHHHTTSSPPPTTS-SS--SEEEEEEEEE-TT--S--TT-EEEEE-SS--SBSEEEEEGGGEEEPPTT--HHHHHTSHHHHHHHHIIIIIIT---TT-EEEEESTTBHHHHHHHHIIIIIS-PEEEEEE-GGGHHHHTTT-SEEEE----TTS--SHHHHHHHTTT--EEEEEES--TTTHHHHHHHHEEEEEEEEE---TT-SEEEEESHHHHHHT-EEEE--STTS-HHHHHHHHHHHHHHTHHHHHTTSS---EEEEEEGGGHHHHHHHHHTT--SBEEEEE-S---

Sequence (674 aa):
MKSMRAVTMRAFGDVDVMHISEVTGVSLSRPSDVIIRVMAAGVNRADVSQRQGHYPPPKGSSEILGMEVSGVVEKVGENVKRFKEGDRVMALLTGGGYAEMAVAHEGSVMKIPEGYSFVEAAAIPEAFLTAWQALKLHGNLQKGQHMLFHAGASGVGTAALQLAEKYFRATAIATCSSGKVEFCKRFAKFVVDRSPDASGKCFSSKVRDAVKGETVNLIVDPVVGGTYLQEDGEVLAQDGKVVLLAFMGGAKVSLDVMPFFRKRASVIFSKLRDQTDEYKEALVRSFEEEVIPYMTRREIVPVVQCTYALEEVAAAHKLMENNKSNGKVILTVGKAEMKSMRAVTMRAFGDVDVMHISEVTGVSLSRPSDVIIRVMAAGVNRADVSQRQGHYPPPKGSSEILGMEVSGVVEKVGENVKRFKEGDRVMALLTGGGYAEMAVAHEGSVMKIPEGYSFVEAAAIPEAFLTAWQALKLHGNLQKGQHMLFHAGASGVGTAALQLAEKYFRATAIATCSSGKVEFCKRFAKFVVDRSPDASGKCFSSKVRDAVKGETVNLIVDPVVGGTYLQEDGEVLAQDGKVVLLAFMGGAKVSLDVMPFFRKRASVIFSKLRDQTDEYKEALVRSFEEEVIPYMTRREIVPVVQCTYALEEVAAAHKLMENNKSNGKVILTVGKAE

pLDDT: mean 96.36, std 6.05, range [38.28, 98.94]

Nearest PDB structures (foldseek):
  2oby-assembly1_A  TM=9.478E-01  e=4.571E-40  Homo sapiens
  6k9y-assembly2_C  TM=8.839E-01  e=7.072E-32  Homo sapiens
  6lhr-assembly2_D  TM=8.608E-01  e=5.540E-32  Homo sapiens
  6lii-assembly1_B  TM=8.571E-01  e=1.225E-31  Homo sapiens
  6lii-assembly2_C  TM=8.555E-01  e=1.563E-31  Homo sapiens

Foldseek 3Di:
DDWWWFWDAPDADALVRTFIDIDDDDDDPDQQKWKFQFFKFWDDPLLLCLSNVNHAFPPPFDSGATFKTWGFTCDHGNPHDPDDGGFTKIFGGSHDNRIRMDMDGNLGIGGDFPPDDRQQRNLDRPLQLLLLCQCVVVFVQAAAAEEEEEQLQEQNNLNNLLCQCPQRVYAYEYEHAPVCQVVSVVRGVHYHYQPADPVRGGPLVVVCVRVVNAAHQEYEAQAQADCVVQSNLNRHAQQHEYEYAHHVNDDDDDHDCVSCVVRVYYYHYDDDSNDDSVVSSVSVVVCVVRPVVCVSVPSRGADEDEEAESRCVSVQSVCVVVVNHRTIYMYGYDDPD/DDWWWFWDAPDADALVRTFIDIDDDDDDPDQQKWKFQFFKFWDDPLLLCLSNVNHAFPPPFDSGATFKTWGFTCDHGNPHDPDDGGFTKIFGGSHDNRIRMDMDGSLGIGGDFPPDDRQQRNLDRPLQLLLLCQCVVVFVQAAAAEEEEEQLQEQNNLNNLLCQCPQRVYAYEYEHAPVCQVVSVVRGVHYDYQPADPVRGGPLVVVCVRVVNAAHQEYEAQAQADCVVQSNLNRHAQQHEYEYEHHVNDDDDDHDCVSCVVRVYYYHYDDDSNDDSVVSSVSVVVCCVRPVVCVSVPSRGADEDEEAESRCVSVQSVCVVVVNHRTIYMYGYDDPD

InterPro domains:
  IPR011032 GroES-like superfamily [SSF50129] (4-144)
  IPR013154 Alcohol dehydrogenase-like, N-terminal [PF08240] (31-114)
  IPR014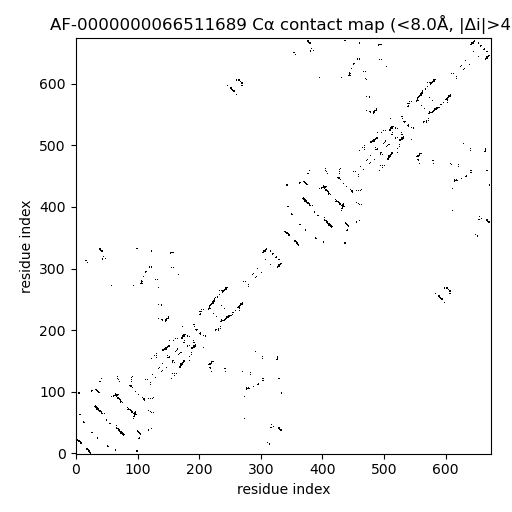189 Quinone oxidoreductase PIG3 [TIGR02824] (4-333)
  IPR014189 Quinone oxidoreductase PIG3 [cd05276] (4-331)
  IPR020843 Enoylreductase domain [SM00829] (13-331)
  IPR036291 NAD(P)-binding domain superfamily [SSF51735] (115-295)

Radius of gyration: 28.58 Å; Cα contacts (8 Å, |Δi|>4): 1677; chains: 2; bounding box: 53×86×66 Å